Protein AF-0000000070045656 (afdb_homodimer)

Nearest PDB structures (foldseek):
  6bwc-assembly1_D  TM=9.411E-01  e=4.031E-38  Bacillus thuringiensis HD-771
  6bwc-assembly1_C  TM=9.316E-01  e=7.781E-38  Bacillus thuringiensis HD-771
  2gn4-assembly1_A  TM=9.009E-01  e=1.899E-33  Helicobacter pylori
  3vvb-assembly1_A  TM=9.313E-01  e=1.167E-25  Staphylococcus aureus subsp. aureus Mu50
  8rdg-assembly1_A  TM=8.402E-01  e=1.427E-18  Pyrococcus horikoshii

InterPro domains:
  IPR003869 Polysaccharide biosynthesis protein, CapD-like domain [PF02719] (9-289)
  IPR003869 Polysaccharide biosynthesis protein, CapD-like domain [cd05237] (5-288)
  IPR036291 NAD(P)-binding domain superfamily [SSF51735] (1-267)
  IPR051203 Polysaccharide Synthase-Related Protein [PTHR43318] (2-332)

Structure (mmCIF, N/CA/C/O backbone):
data_AF-0000000070045656-model_v1
#
loop_
_entity.id
_entity.type
_entity.pdbx_description
1 polymer 'NAD-binding protein'
#
loop_
_atom_site.group_PDB
_atom_site.id
_atom_site.type_symbol
_atom_site.label_atom_id
_atom_site.label_alt_id
_atom_site.label_comp_id
_atom_site.label_asym_id
_atom_site.label_entity_id
_atom_site.label_seq_id
_atom_site.pdbx_PDB_ins_code
_atom_site.Cartn_x
_atom_site.Cartn_y
_atom_site.Cartn_z
_atom_site.occupancy
_atom_site.B_iso_or_equiv
_atom_site.auth_seq_id
_atom_site.auth_comp_id
_atom_site.auth_asym_id
_atom_site.auth_atom_id
_atom_site.pdbx_PDB_model_num
ATOM 1 N N . MET A 1 1 ? 19.516 -30.828 -12.547 1 79.81 1 MET A N 1
ATOM 2 C CA . MET A 1 1 ? 18.609 -31.297 -11.492 1 79.81 1 MET A CA 1
ATOM 3 C C . MET A 1 1 ? 17.844 -30.125 -10.891 1 79.81 1 MET A C 1
ATOM 5 O O . MET A 1 1 ? 18.344 -29 -10.812 1 79.81 1 MET A O 1
ATOM 9 N N . SER A 1 2 ? 16.547 -30.328 -10.648 1 93.12 2 SER A N 1
ATOM 10 C CA . SER A 1 2 ? 15.672 -29.297 -10.094 1 93.12 2 SER A CA 1
ATOM 11 C C . SER A 1 2 ? 16.141 -28.844 -8.719 1 93.12 2 SER A C 1
ATOM 13 O O . SER A 1 2 ? 16.672 -29.656 -7.945 1 93.12 2 SER A O 1
ATOM 15 N N . ILE A 1 3 ? 16.031 -27.625 -8.438 1 97.31 3 ILE A N 1
ATOM 16 C CA . ILE A 1 3 ? 16.406 -27.047 -7.152 1 97.31 3 ILE A CA 1
ATOM 17 C C . ILE A 1 3 ? 15.586 -27.672 -6.031 1 97.31 3 ILE A C 1
ATOM 19 O O . ILE A 1 3 ? 15.961 -27.594 -4.859 1 97.31 3 ILE A O 1
ATOM 23 N N . LEU A 1 4 ? 14.531 -28.438 -6.387 1 98.5 4 LEU A N 1
ATOM 24 C CA . LEU A 1 4 ? 13.633 -29 -5.383 1 98.5 4 LEU A CA 1
ATOM 25 C C . LEU A 1 4 ? 14.039 -30.422 -5.035 1 98.5 4 LEU A C 1
ATOM 27 O O . LEU A 1 4 ? 13.57 -30.984 -4.039 1 98.5 4 LEU A O 1
ATOM 31 N N . THR A 1 5 ? 14.883 -31.047 -5.84 1 98.5 5 THR A N 1
ATOM 32 C CA . THR A 1 5 ? 15.242 -32.469 -5.672 1 98.5 5 THR A CA 1
ATOM 33 C C . THR A 1 5 ? 15.867 -32.688 -4.301 1 98.5 5 THR A C 1
ATOM 35 O O . THR A 1 5 ? 16.797 -31.984 -3.9 1 98.5 5 THR A O 1
ATOM 38 N N . LYS A 1 6 ? 15.297 -33.625 -3.555 1 98.5 6 LYS A N 1
ATOM 39 C CA . LYS A 1 6 ? 15.773 -34.094 -2.258 1 98.5 6 LYS A CA 1
ATOM 40 C C . LYS A 1 6 ? 15.719 -32.969 -1.214 1 98.5 6 LYS A C 1
ATOM 42 O O . LYS A 1 6 ? 16.453 -33 -0.226 1 98.5 6 LYS A O 1
ATOM 47 N N . LYS A 1 7 ? 14.914 -31.984 -1.48 1 98.75 7 LYS A N 1
ATOM 48 C CA . LYS A 1 7 ? 14.742 -30.891 -0.525 1 98.75 7 LYS A CA 1
ATOM 49 C C . LYS A 1 7 ? 13.438 -31.047 0.259 1 98.75 7 LYS A C 1
ATOM 51 O O . LYS A 1 7 ? 12.5 -31.688 -0.205 1 98.75 7 LYS A O 1
ATOM 56 N N . SER A 1 8 ? 13.43 -30.5 1.451 1 98.88 8 SER A N 1
ATOM 57 C CA . SER A 1 8 ? 12.211 -30.375 2.24 1 98.88 8 SER A CA 1
ATOM 58 C C . SER A 1 8 ? 11.516 -29.031 1.968 1 98.88 8 SER A C 1
ATOM 60 O O . SER A 1 8 ? 12.086 -27.969 2.221 1 98.88 8 SER A O 1
ATOM 62 N N . ILE A 1 9 ? 10.273 -29.141 1.515 1 98.88 9 ILE A N 1
ATOM 63 C CA . ILE A 1 9 ? 9.57 -27.969 0.991 1 98.88 9 ILE A CA 1
ATOM 64 C C . ILE A 1 9 ? 8.328 -27.703 1.831 1 98.88 9 ILE A C 1
ATOM 66 O O . ILE A 1 9 ? 7.578 -28.625 2.162 1 98.88 9 ILE A O 1
ATOM 70 N N . LEU A 1 10 ? 8.148 -26.469 2.219 1 98.94 10 LEU A N 1
ATOM 71 C CA . LEU A 1 10 ? 6.906 -26.016 2.828 1 98.94 10 LEU A CA 1
ATOM 72 C C . LEU A 1 10 ? 6.125 -25.125 1.867 1 98.94 10 LEU A C 1
ATOM 74 O O . LEU A 1 10 ? 6.672 -24.172 1.312 1 98.94 10 LEU A O 1
ATOM 78 N N . VAL A 1 11 ? 4.859 -25.469 1.651 1 98.94 11 VAL A N 1
ATOM 79 C CA . VAL A 1 11 ? 3.957 -24.625 0.863 1 98.94 11 VAL A CA 1
ATOM 80 C C . VAL A 1 11 ? 2.824 -24.109 1.749 1 98.94 11 VAL A C 1
ATOM 82 O O . VAL A 1 11 ? 1.931 -24.875 2.129 1 98.94 11 VAL A O 1
ATOM 85 N N . THR A 1 12 ? 2.857 -22.844 2.096 1 98.94 12 THR A N 1
ATOM 86 C CA . THR A 1 12 ? 1.688 -22.25 2.74 1 98.94 12 THR A CA 1
ATOM 87 C C . THR A 1 12 ? 0.633 -21.875 1.705 1 98.94 12 THR A C 1
ATOM 89 O O . THR A 1 12 ? 0.967 -21.5 0.578 1 98.94 12 THR A O 1
ATOM 92 N N . GLY A 1 13 ? -0.65 -21.938 2.166 1 98.25 13 GLY A N 1
ATOM 93 C CA . GLY A 1 13 ? -1.682 -21.828 1.147 1 98.25 13 GLY A CA 1
ATOM 94 C C . GLY A 1 13 ? -1.66 -22.969 0.148 1 98.25 13 GLY A C 1
ATOM 95 O O . GLY A 1 13 ? -1.928 -22.766 -1.038 1 98.25 13 GLY A O 1
ATOM 96 N N . GLY A 1 14 ? -1.316 -24.094 0.612 1 98.25 14 GLY A N 1
ATOM 97 C CA . GLY A 1 14 ? -1.035 -25.219 -0.257 1 98.25 14 GLY A CA 1
ATOM 98 C C . GLY A 1 14 ? -2.27 -25.766 -0.952 1 98.25 14 GLY A C 1
ATOM 99 O O . GLY A 1 14 ? -2.164 -26.5 -1.932 1 98.25 14 GLY A O 1
ATOM 100 N N . THR A 1 15 ? -3.443 -25.422 -0.463 1 97.25 15 THR A N 1
ATOM 101 C CA . THR A 1 15 ? -4.672 -25.969 -1.044 1 97.25 15 THR A CA 1
ATOM 102 C C . THR A 1 15 ? -5.262 -24.984 -2.055 1 97.25 15 THR A C 1
ATOM 104 O O . THR A 1 15 ? -6.273 -25.281 -2.693 1 97.25 15 THR A O 1
ATOM 107 N N . GLY A 1 16 ? -4.637 -23.828 -2.209 1 95.81 16 GLY A N 1
ATOM 108 C CA . GLY A 1 16 ? -5.062 -22.891 -3.23 1 95.81 16 GLY A CA 1
ATOM 109 C C . GLY A 1 16 ? -4.566 -23.234 -4.617 1 95.81 16 GLY A C 1
ATOM 110 O O . GLY A 1 16 ? -3.883 -24.25 -4.797 1 95.81 16 GLY A O 1
ATOM 111 N N . SER A 1 17 ? -4.844 -22.438 -5.609 1 94.62 17 SER A N 1
ATOM 112 C CA . SER A 1 17 ? -4.527 -22.734 -7.004 1 94.62 17 SER A CA 1
ATOM 113 C C . SER A 1 17 ? -3.018 -22.766 -7.23 1 94.62 17 SER A C 1
ATOM 115 O O . SER A 1 17 ? -2.5 -23.719 -7.824 1 94.62 17 SER A O 1
ATOM 117 N N . ILE A 1 18 ? -2.289 -21.766 -6.789 1 96.62 18 ILE A N 1
ATOM 118 C CA . ILE A 1 18 ? -0.841 -21.719 -6.957 1 96.62 18 ILE A CA 1
ATOM 119 C C . ILE A 1 18 ? -0.187 -22.75 -6.031 1 96.62 18 ILE A C 1
ATOM 121 O O . ILE A 1 18 ? 0.77 -23.422 -6.418 1 96.62 18 ILE A O 1
ATOM 125 N N . GLY A 1 19 ? -0.734 -22.859 -4.805 1 97.94 19 GLY A N 1
ATOM 126 C CA . GLY A 1 19 ? -0.218 -23.828 -3.854 1 97.94 19 GLY A CA 1
ATOM 127 C C . GLY A 1 19 ? -0.261 -25.25 -4.371 1 97.94 19 GLY A C 1
ATOM 128 O O . GLY A 1 19 ? 0.743 -25.969 -4.32 1 97.94 19 GLY A O 1
ATOM 129 N N . THR A 1 20 ? -1.397 -25.625 -4.91 1 97.25 20 THR A N 1
ATOM 130 C CA . THR A 1 20 ? -1.554 -26.984 -5.418 1 97.25 20 THR A CA 1
ATOM 131 C C . THR A 1 20 ? -0.611 -27.234 -6.594 1 97.25 20 THR A C 1
ATOM 133 O O . THR A 1 20 ? -0.069 -28.328 -6.734 1 97.25 20 THR A O 1
ATOM 136 N N . ALA A 1 21 ? -0.445 -26.219 -7.43 1 97.44 21 ALA A N 1
ATOM 137 C CA . ALA A 1 21 ? 0.469 -26.344 -8.562 1 97.44 21 ALA A CA 1
ATOM 138 C C . ALA A 1 21 ? 1.906 -26.547 -8.086 1 97.44 21 ALA A C 1
ATOM 140 O O . ALA A 1 21 ? 2.666 -27.312 -8.688 1 97.44 21 ALA A O 1
ATOM 141 N N . LEU A 1 22 ? 2.26 -25.891 -7.023 1 98.5 22 LEU A N 1
ATOM 142 C CA . LEU A 1 22 ? 3.611 -26 -6.488 1 98.5 22 LEU A CA 1
ATOM 143 C C . LEU A 1 22 ? 3.832 -27.359 -5.836 1 98.5 22 LEU A C 1
ATOM 145 O O . LEU A 1 22 ? 4.926 -27.922 -5.926 1 98.5 22 LEU A O 1
ATOM 149 N N . VAL A 1 23 ? 2.811 -27.859 -5.176 1 98.56 23 VAL A N 1
ATOM 150 C CA . VAL A 1 23 ? 2.889 -29.203 -4.586 1 98.56 23 VAL A CA 1
ATOM 151 C C . VAL A 1 23 ? 3.107 -30.234 -5.688 1 98.56 23 VAL A C 1
ATOM 153 O O . VAL A 1 23 ? 3.973 -31.109 -5.562 1 98.56 23 VAL A O 1
ATOM 156 N N . LYS A 1 24 ? 2.35 -30.094 -6.77 1 98 24 LYS A N 1
ATOM 157 C CA . LYS A 1 24 ? 2.512 -31 -7.906 1 98 24 LYS A CA 1
ATOM 158 C C . LYS A 1 24 ? 3.932 -30.938 -8.461 1 98 24 LYS A C 1
ATOM 160 O O . LYS A 1 24 ? 4.527 -31.953 -8.789 1 98 24 LYS A O 1
ATOM 165 N N . LYS A 1 25 ? 4.457 -29.75 -8.602 1 98.44 25 LYS A N 1
ATOM 166 C CA . LYS A 1 25 ? 5.816 -29.547 -9.102 1 98.44 25 LYS A CA 1
ATOM 167 C C . LYS A 1 25 ? 6.84 -30.188 -8.164 1 98.44 25 LYS A C 1
ATOM 169 O O . LYS A 1 25 ? 7.805 -30.812 -8.625 1 98.44 25 LYS A O 1
ATOM 174 N N . ALA A 1 26 ? 6.664 -30.047 -6.883 1 98.62 26 ALA A N 1
ATOM 175 C CA . ALA A 1 26 ? 7.574 -30.609 -5.891 1 98.62 26 ALA A CA 1
ATOM 176 C C . ALA A 1 26 ? 7.578 -32.125 -5.969 1 98.62 26 ALA A C 1
ATOM 178 O O . ALA A 1 26 ? 8.625 -32.781 -5.832 1 98.62 26 ALA A O 1
ATOM 179 N N . ILE A 1 27 ? 6.398 -32.719 -6.148 1 98.12 27 ILE A N 1
ATOM 180 C CA . ILE A 1 27 ? 6.285 -34.188 -6.312 1 98.12 27 ILE A CA 1
ATOM 181 C C . ILE A 1 27 ? 7.066 -34.625 -7.547 1 98.12 27 ILE A C 1
ATOM 183 O O . ILE A 1 27 ? 7.895 -35.531 -7.469 1 98.12 27 ILE A O 1
ATOM 187 N N . SER A 1 28 ? 6.797 -33.906 -8.648 1 97.75 28 SER A N 1
ATOM 188 C CA . SER A 1 28 ? 7.418 -34.25 -9.93 1 97.75 28 SER A CA 1
ATOM 189 C C . SER A 1 28 ? 8.938 -34.125 -9.844 1 97.75 28 SER A C 1
ATOM 191 O O . SER A 1 28 ? 9.656 -34.906 -10.477 1 97.75 28 SER A O 1
ATOM 193 N N . ASP A 1 29 ? 9.43 -33.188 -9.055 1 98.06 29 ASP A N 1
ATOM 194 C CA . ASP A 1 29 ? 10.859 -32.906 -8.984 1 98.06 29 ASP A CA 1
ATOM 195 C C . ASP A 1 29 ? 11.523 -33.688 -7.859 1 98.06 29 ASP A C 1
ATOM 197 O O . ASP A 1 29 ? 12.68 -33.438 -7.508 1 98.06 29 ASP A O 1
ATOM 201 N N . LYS A 1 30 ? 10.789 -34.625 -7.25 1 97.81 30 LYS A N 1
ATOM 202 C CA . LYS A 1 30 ? 11.305 -35.594 -6.293 1 97.81 30 LYS A CA 1
ATOM 203 C C . LYS A 1 30 ? 11.836 -34.906 -5.039 1 97.81 30 LYS A C 1
ATOM 205 O O . LYS A 1 30 ? 12.945 -35.188 -4.59 1 97.81 30 LYS A O 1
ATOM 210 N N . ALA A 1 31 ? 11.062 -34.031 -4.492 1 98.62 31 ALA A N 1
ATOM 211 C CA . ALA A 1 31 ? 11.367 -33.469 -3.178 1 98.62 31 ALA A CA 1
ATOM 212 C C . ALA A 1 31 ? 11.414 -34.531 -2.109 1 98.62 31 ALA A C 1
ATOM 214 O O . ALA A 1 31 ? 10.734 -35.562 -2.225 1 98.62 31 ALA A O 1
ATOM 215 N N . LYS A 1 32 ? 12.211 -34.312 -1.095 1 98.56 32 LYS A N 1
ATOM 216 C CA . LYS A 1 32 ? 12.344 -35.25 0.003 1 98.56 32 LYS A CA 1
ATOM 217 C C . LYS A 1 32 ? 11.109 -35.25 0.898 1 98.56 32 LYS A C 1
ATOM 219 O O . LYS A 1 32 ? 10.617 -36.281 1.314 1 98.56 32 LYS A O 1
ATOM 224 N N . LEU A 1 33 ? 10.664 -34.094 1.182 1 98.69 33 LEU A N 1
ATOM 225 C CA . LEU A 1 33 ? 9.492 -33.812 2.018 1 98.69 33 LEU A CA 1
ATOM 226 C C . LEU A 1 33 ? 8.688 -32.656 1.475 1 98.69 33 LEU A C 1
ATOM 228 O O . LEU A 1 33 ? 9.258 -31.641 1.056 1 98.69 33 LEU A O 1
ATOM 232 N N . ILE A 1 34 ? 7.387 -32.844 1.448 1 98.88 34 ILE A N 1
ATOM 233 C CA . ILE A 1 34 ? 6.477 -31.75 1.087 1 98.88 34 ILE A CA 1
ATOM 234 C C . ILE A 1 34 ? 5.48 -31.516 2.221 1 98.88 34 ILE A C 1
ATOM 236 O O . ILE A 1 34 ? 4.625 -32.375 2.49 1 98.88 34 ILE A O 1
ATOM 240 N N . ARG A 1 35 ? 5.57 -30.438 2.904 1 98.88 35 ARG A N 1
ATOM 241 C CA . ARG A 1 35 ? 4.633 -30.047 3.949 1 98.88 35 ARG A CA 1
ATOM 242 C C . ARG A 1 35 ? 3.627 -29.016 3.42 1 98.88 35 ARG A C 1
ATOM 244 O O . ARG A 1 35 ? 4 -27.906 3.059 1 98.88 35 ARG A O 1
ATOM 251 N N . VAL A 1 36 ? 2.371 -29.422 3.338 1 98.88 36 VAL A N 1
ATOM 252 C CA . VAL A 1 36 ? 1.278 -28.578 2.865 1 98.88 36 VAL A CA 1
ATOM 253 C C . VAL A 1 36 ? 0.57 -27.938 4.055 1 98.88 36 VAL A C 1
ATOM 255 O O . VAL A 1 36 ? 0.018 -28.641 4.91 1 98.88 36 VAL A O 1
ATOM 258 N N . PHE A 1 37 ? 0.59 -26.625 4.117 1 98.88 37 PHE A N 1
ATOM 259 C CA . PHE A 1 37 ? -0.001 -25.875 5.223 1 98.88 37 PHE A CA 1
ATOM 260 C C . PHE A 1 37 ? -1.161 -25.016 4.738 1 98.88 37 PHE A C 1
ATOM 262 O O . PHE A 1 37 ? -1.011 -24.234 3.795 1 98.88 37 PHE A O 1
ATOM 269 N N . SER A 1 38 ? -2.348 -25.188 5.348 1 98.38 38 SER A N 1
ATOM 270 C CA . SER A 1 38 ? -3.549 -24.469 4.934 1 98.38 38 SER A CA 1
ATOM 271 C C . SER A 1 38 ? -4.578 -24.422 6.055 1 98.38 38 SER A C 1
ATOM 273 O O . SER A 1 38 ? -4.57 -25.266 6.953 1 98.38 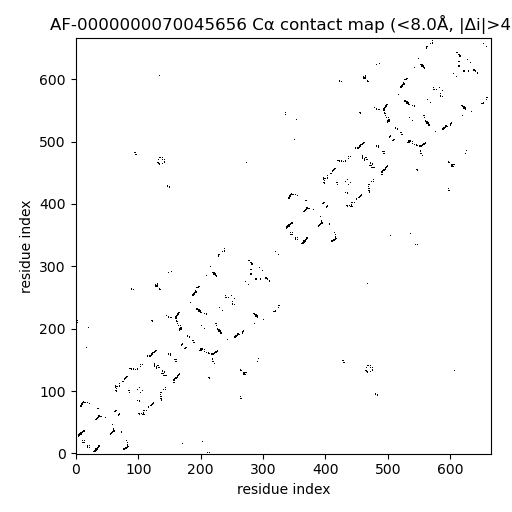38 SER A O 1
ATOM 275 N N . ASN A 1 39 ? -5.395 -23.391 6.016 1 97.88 39 ASN A N 1
ATOM 276 C CA . ASN A 1 39 ? -6.508 -23.344 6.957 1 97.88 39 ASN A CA 1
ATOM 277 C C . ASN A 1 39 ? -7.781 -23.922 6.352 1 97.88 39 ASN A C 1
ATOM 279 O O . ASN A 1 39 ? -8.844 -23.875 6.969 1 97.88 39 ASN A O 1
ATOM 283 N N . ASP A 1 40 ? -7.684 -24.438 5.148 1 95.88 40 ASP A N 1
ATOM 284 C CA . ASP A 1 40 ? -8.781 -25.078 4.434 1 95.88 40 ASP A CA 1
ATOM 285 C C . ASP A 1 40 ? -8.82 -26.578 4.695 1 95.88 40 ASP A C 1
ATOM 287 O O . ASP A 1 40 ? -8.25 -27.359 3.932 1 95.88 40 ASP A O 1
ATOM 291 N N . GLU A 1 41 ? -9.609 -26.984 5.672 1 95.56 41 GLU A N 1
ATOM 292 C CA . GLU A 1 41 ? -9.672 -28.375 6.094 1 95.56 41 GLU A CA 1
ATOM 293 C C . GLU A 1 41 ? -10.117 -29.281 4.945 1 95.56 41 GLU A C 1
ATOM 295 O O . GLU A 1 41 ? -9.531 -30.344 4.719 1 95.56 41 GLU A O 1
ATOM 300 N N . ASN A 1 42 ? -11.148 -28.844 4.285 1 95.62 42 ASN A N 1
ATOM 301 C CA . ASN A 1 42 ? -11.664 -29.656 3.186 1 95.62 42 ASN A CA 1
ATOM 302 C C . ASN A 1 42 ? -10.641 -29.766 2.053 1 95.62 42 ASN A C 1
ATOM 304 O O . ASN A 1 42 ? -10.508 -30.828 1.437 1 95.62 42 ASN A O 1
ATOM 308 N N . GLY A 1 43 ? -9.953 -28.672 1.738 1 96.44 43 GLY A N 1
ATOM 309 C CA . GLY A 1 43 ? -8.914 -28.703 0.718 1 96.44 43 GLY A CA 1
ATOM 310 C C . GLY A 1 43 ? -7.785 -29.656 1.038 1 96.44 43 GLY A C 1
ATOM 311 O O . GLY A 1 43 ? -7.309 -30.375 0.158 1 96.44 43 GLY A O 1
ATOM 312 N N . LEU A 1 44 ? -7.422 -29.703 2.291 1 97.19 44 LEU A N 1
ATOM 313 C CA . LEU A 1 44 ? -6.371 -30.609 2.723 1 97.19 44 LEU A CA 1
ATOM 314 C C . LEU A 1 44 ? -6.82 -32.062 2.592 1 97.19 44 LEU A C 1
ATOM 316 O O . LEU A 1 44 ? -6.059 -32.906 2.131 1 97.19 44 LEU A O 1
ATOM 320 N N . TYR A 1 45 ? -8.055 -32.281 2.941 1 95.88 45 TYR A N 1
ATOM 321 C CA . TYR A 1 45 ? -8.617 -33.625 2.852 1 95.88 45 TYR A CA 1
ATOM 322 C C . TYR A 1 45 ? -8.641 -34.125 1.406 1 95.88 45 TYR A C 1
ATOM 324 O O . TYR A 1 45 ? -8.234 -35.25 1.116 1 95.88 45 TYR A O 1
ATOM 332 N N . GLU A 1 46 ? -9.102 -33.25 0.563 1 96.62 46 GLU A N 1
ATOM 333 C CA . GLU A 1 46 ? -9.172 -33.594 -0.854 1 96.62 46 GLU A CA 1
ATOM 334 C C . GLU A 1 46 ? -7.789 -33.875 -1.43 1 96.62 46 GLU A C 1
ATOM 336 O O . GLU A 1 46 ? -7.609 -34.812 -2.207 1 96.62 46 GLU A O 1
ATOM 341 N N . MET A 1 47 ? -6.812 -33.094 -1.06 1 97.38 47 MET A N 1
ATOM 342 C CA . MET A 1 47 ? -5.445 -33.281 -1.545 1 97.38 47 MET A CA 1
ATOM 343 C C . MET A 1 47 ? -4.848 -34.562 -1.027 1 97.38 47 MET A C 1
ATOM 345 O O . MET A 1 47 ? -4.16 -35.281 -1.767 1 97.38 47 MET A O 1
ATOM 349 N N . GLU A 1 48 ? -5.098 -34.844 0.195 1 96.44 48 GLU A N 1
ATOM 350 C CA . GLU A 1 48 ? -4.621 -36.094 0.79 1 96.44 48 GLU A CA 1
ATOM 351 C C . GLU A 1 48 ? -5.215 -37.312 0.08 1 96.44 48 GLU A C 1
ATOM 353 O O . GLU A 1 48 ? -4.535 -38.312 -0.102 1 96.44 48 GLU A O 1
ATOM 358 N N . SER A 1 49 ? -6.465 -37.156 -0.279 1 96.5 49 SER A N 1
ATOM 359 C CA . SER A 1 49 ? -7.113 -38.219 -1.024 1 96.5 49 SER A CA 1
ATOM 360 C C . SER A 1 49 ? -6.484 -38.406 -2.402 1 96.5 49 SER A C 1
ATOM 362 O O . SER A 1 49 ? -6.336 -39.531 -2.885 1 96.5 49 SER A O 1
ATOM 364 N N . GLU A 1 50 ? -6.148 -37.312 -3.018 1 96.5 50 GLU A N 1
ATOM 365 C CA . GLU A 1 50 ? -5.582 -37.344 -4.363 1 96.5 50 GLU A CA 1
ATOM 366 C C . GLU A 1 50 ? -4.145 -37.844 -4.355 1 96.5 50 GLU A C 1
ATOM 368 O O . GLU A 1 50 ? -3.746 -38.625 -5.242 1 96.5 50 GLU A O 1
ATOM 373 N N . TYR A 1 51 ? -3.398 -37.438 -3.322 1 96.44 51 TYR A N 1
ATOM 374 C CA . TYR A 1 51 ? -1.977 -37.781 -3.291 1 96.44 51 TYR A CA 1
ATOM 375 C C . TYR A 1 51 ? -1.666 -38.781 -2.178 1 96.44 51 TYR A C 1
ATOM 377 O O . TYR A 1 51 ? -0.551 -38.781 -1.65 1 96.44 51 TYR A O 1
ATOM 385 N N . GLY A 1 52 ? -2.598 -39.5 -1.75 1 90.75 52 GLY A N 1
ATOM 386 C CA . GLY A 1 52 ? -2.5 -40.438 -0.632 1 90.75 52 GLY A CA 1
ATOM 387 C C . GLY A 1 52 ? -1.372 -41.438 -0.785 1 90.75 52 GLY A C 1
ATOM 388 O O . GLY A 1 52 ? -0.857 -41.969 0.208 1 90.75 52 GLY A O 1
ATOM 389 N N . ASN A 1 53 ? -0.95 -41.688 -2.008 1 92.5 53 ASN A N 1
ATOM 390 C CA . ASN A 1 53 ? 0.097 -42.656 -2.27 1 92.5 53 ASN A CA 1
ATOM 391 C C . ASN A 1 53 ? 1.486 -42.094 -2.041 1 92.5 53 ASN A C 1
ATOM 393 O O . ASN A 1 53 ? 2.473 -42.812 -1.966 1 92.5 53 ASN A O 1
ATOM 397 N N . HIS A 1 54 ? 1.59 -40.844 -1.967 1 95.31 54 HIS A N 1
ATOM 398 C CA . HIS A 1 54 ? 2.861 -40.188 -1.69 1 95.31 54 HIS A CA 1
ATOM 399 C C . HIS A 1 54 ? 3.104 -40.062 -0.19 1 95.31 54 HIS A C 1
ATOM 401 O O . HIS A 1 54 ? 2.523 -39.188 0.47 1 95.31 54 HIS A O 1
ATOM 407 N N . LYS A 1 55 ? 3.988 -40.75 0.357 1 94.88 55 LYS A N 1
ATOM 408 C CA . LYS A 1 55 ? 4.199 -40.875 1.798 1 94.88 55 LYS A CA 1
ATOM 409 C C . LYS A 1 55 ? 5.035 -39.688 2.326 1 94.88 55 LYS A C 1
ATOM 411 O O . LYS A 1 55 ? 5.102 -39.469 3.535 1 94.88 55 LYS A O 1
ATOM 416 N N . ASN A 1 56 ? 5.621 -38.969 1.43 1 97.62 56 ASN A N 1
ATOM 417 C CA . ASN A 1 56 ? 6.508 -37.906 1.854 1 97.62 56 ASN A CA 1
ATOM 418 C C . ASN A 1 56 ? 5.785 -36.562 1.884 1 97.62 56 ASN A C 1
ATOM 420 O O . ASN A 1 56 ? 6.426 -35.5 1.854 1 97.62 56 ASN A O 1
ATOM 424 N N . ILE A 1 57 ? 4.465 -36.562 1.848 1 98.62 57 ILE A N 1
ATOM 425 C CA . ILE A 1 57 ? 3.682 -35.344 1.941 1 98.62 57 ILE A CA 1
ATOM 426 C C . ILE A 1 57 ? 3.021 -35.25 3.314 1 98.62 57 ILE A C 1
ATOM 428 O O . ILE A 1 57 ? 2.406 -36.219 3.777 1 98.62 57 ILE A O 1
ATOM 432 N N . GLU A 1 58 ? 3.17 -34.125 4.008 1 98.38 58 GLU A N 1
ATOM 433 C CA . GLU A 1 58 ? 2.5 -33.812 5.262 1 98.38 58 GLU A CA 1
ATOM 434 C C . GLU A 1 58 ? 1.423 -32.75 5.059 1 98.38 58 GLU A C 1
ATOM 436 O O . GLU A 1 58 ? 1.646 -31.766 4.363 1 98.38 58 GLU A O 1
ATOM 441 N N . TYR A 1 59 ? 0.284 -33.094 5.562 1 98.25 59 TYR A N 1
ATOM 442 C CA . TYR A 1 59 ? -0.834 -32.156 5.504 1 98.25 59 TYR A CA 1
ATOM 443 C C . TYR A 1 59 ? -1.109 -31.547 6.871 1 98.25 59 TYR A C 1
ATOM 445 O O . TYR A 1 59 ? -1.515 -32.25 7.801 1 98.25 59 TYR A O 1
ATOM 453 N N . VAL A 1 60 ? -0.926 -30.234 7.031 1 98.38 60 VAL A N 1
ATOM 454 C CA . VAL A 1 60 ? -1.016 -29.594 8.336 1 98.38 60 VAL A CA 1
ATOM 455 C C . VAL A 1 60 ? -2.062 -28.484 8.289 1 98.38 60 VAL A C 1
ATOM 457 O O . VAL A 1 60 ? -1.992 -27.594 7.441 1 98.38 60 VAL A O 1
ATOM 460 N N . ILE A 1 61 ? -3.025 -28.547 9.164 1 98.19 61 ILE A N 1
ATOM 461 C CA . ILE A 1 61 ? -4.043 -27.5 9.281 1 98.19 61 ILE A CA 1
ATOM 462 C C . ILE A 1 61 ? -3.547 -26.406 10.211 1 98.19 61 ILE A C 1
ATOM 464 O O . ILE A 1 61 ? -2.91 -26.672 11.227 1 98.19 61 ILE A O 1
ATOM 468 N N . GLY A 1 62 ? -3.74 -25.141 9.812 1 98 62 GLY A N 1
ATOM 469 C CA . GLY A 1 62 ? -3.363 -24.031 10.688 1 98 62 GLY A CA 1
ATOM 470 C C . GLY A 1 62 ? -3.477 -22.672 10.023 1 98 62 GLY A C 1
ATOM 471 O O . GLY A 1 62 ? -3.922 -22.578 8.883 1 98 62 GLY A O 1
ATOM 472 N N . ASP A 1 63 ? -3.119 -21.672 10.789 1 97.94 63 ASP A N 1
ATOM 473 C CA . ASP A 1 63 ? -3.205 -20.281 10.375 1 97.94 63 ASP A CA 1
ATOM 474 C C . ASP A 1 63 ? -1.847 -19.594 10.477 1 97.94 63 ASP A C 1
ATOM 476 O O . ASP A 1 63 ? -1.17 -19.688 11.508 1 97.94 63 ASP A O 1
ATOM 480 N N . ILE A 1 64 ? -1.505 -18.906 9.414 1 98.31 64 ILE A N 1
ATOM 481 C CA . ILE A 1 64 ? -0.186 -18.281 9.375 1 98.31 64 ILE A CA 1
ATOM 482 C C . ILE A 1 64 ? -0.122 -17.141 10.391 1 98.31 64 ILE A C 1
ATOM 484 O O . ILE A 1 64 ? 0.96 -16.641 10.703 1 98.31 64 ILE A O 1
ATOM 488 N N . GLN A 1 65 ? -1.22 -16.719 10.891 1 97 65 GLN A N 1
ATOM 489 C CA . GLN A 1 65 ? -1.255 -15.664 11.906 1 97 65 GLN A CA 1
ATOM 490 C C . GLN A 1 65 ? -0.777 -16.188 13.258 1 97 65 GLN A C 1
ATOM 492 O O . GLN A 1 65 ? -0.466 -15.391 14.156 1 97 65 GLN A O 1
ATOM 497 N N . ASN A 1 66 ? -0.851 -17.484 13.438 1 97.31 66 ASN A N 1
ATOM 498 C CA . ASN A 1 66 ? -0.43 -18.094 14.695 1 97.31 66 ASN A CA 1
ATOM 499 C C . ASN A 1 66 ? 1.076 -18.344 14.719 1 97.31 66 ASN A C 1
ATOM 501 O O . ASN A 1 66 ? 1.563 -19.297 14.109 1 97.31 66 ASN A O 1
ATOM 505 N N . GLU A 1 67 ? 1.754 -17.594 15.469 1 97 67 GLU A N 1
ATOM 506 C CA . GLU A 1 67 ? 3.213 -17.625 15.484 1 97 67 GLU A CA 1
ATOM 507 C C . GLU A 1 67 ? 3.738 -18.984 15.945 1 97 67 GLU A C 1
ATOM 509 O O . GLU A 1 67 ? 4.73 -19.484 15.414 1 97 67 GLU A O 1
ATOM 514 N N . GLU A 1 68 ? 3.105 -19.5 16.906 1 97.19 68 GLU A N 1
ATOM 515 C CA . GLU A 1 68 ? 3.549 -20.797 17.438 1 97.19 68 GLU A CA 1
ATOM 516 C C . GLU A 1 68 ? 3.414 -21.891 16.391 1 97.19 68 GLU A C 1
ATOM 518 O O . GLU A 1 68 ? 4.332 -22.703 16.219 1 97.19 68 GLU A O 1
ATOM 523 N N . THR A 1 69 ? 2.281 -21.891 15.797 1 97.88 69 THR A N 1
ATOM 524 C CA . THR A 1 69 ? 2.049 -22.875 14.742 1 97.88 69 THR A CA 1
ATOM 525 C C . THR A 1 69 ? 3.068 -22.703 13.617 1 97.88 69 THR A C 1
ATOM 527 O O . THR A 1 69 ? 3.621 -23.703 13.133 1 97.88 69 THR A O 1
ATOM 530 N N . VAL A 1 70 ? 3.354 -21.5 13.227 1 98.69 70 VAL A N 1
ATOM 531 C CA . VAL A 1 70 ? 4.281 -21.203 12.141 1 98.69 70 VAL A CA 1
ATOM 532 C C . VAL A 1 70 ? 5.688 -21.656 12.516 1 98.69 70 VAL A C 1
ATOM 534 O O . VAL A 1 70 ? 6.395 -22.25 11.703 1 98.69 70 VAL A O 1
ATOM 537 N N . SER A 1 71 ? 6.07 -21.438 13.75 1 98.12 71 SER A N 1
ATOM 538 C CA . SER A 1 71 ? 7.391 -21.859 14.219 1 98.12 71 SER A CA 1
ATOM 539 C C . SER A 1 71 ? 7.574 -23.359 14.094 1 98.12 71 SER A C 1
ATOM 541 O O . SER A 1 71 ? 8.672 -23.844 13.797 1 98.12 71 SER A O 1
ATOM 543 N N . GLU A 1 72 ? 6.543 -24.047 14.305 1 98.19 72 GLU A N 1
ATOM 544 C CA . GLU A 1 72 ? 6.609 -25.516 14.258 1 98.19 72 GLU A CA 1
ATOM 545 C C . GLU A 1 72 ? 6.68 -26.016 12.82 1 98.19 72 GLU A C 1
ATOM 547 O O . GLU A 1 72 ? 7.469 -26.906 12.508 1 98.19 72 GLU A O 1
ATOM 552 N N . ILE A 1 73 ? 5.922 -25.438 11.945 1 98.5 73 ILE A N 1
ATOM 553 C CA . ILE A 1 73 ? 5.789 -26.016 10.609 1 98.5 73 ILE A CA 1
ATOM 554 C C . ILE A 1 73 ? 7.023 -25.656 9.773 1 98.5 73 ILE A C 1
ATOM 556 O O . ILE A 1 73 ? 7.281 -26.297 8.75 1 98.5 73 ILE A O 1
ATOM 560 N N . VAL A 1 74 ? 7.809 -24.672 10.164 1 98.81 74 VAL A N 1
ATOM 561 C CA . VAL A 1 74 ? 8.969 -24.234 9.398 1 98.81 74 VAL A CA 1
ATOM 562 C C . VAL A 1 74 ? 10.18 -25.078 9.75 1 98.81 74 VAL A C 1
ATOM 564 O O . VAL A 1 74 ? 11.188 -25.078 9.031 1 98.81 74 VAL A O 1
ATOM 567 N N . LYS A 1 75 ? 10.078 -25.891 10.836 1 98.5 75 LYS A N 1
ATOM 568 C CA . LYS A 1 75 ? 11.195 -26.719 11.266 1 98.5 75 LYS A CA 1
ATOM 569 C C . LYS A 1 75 ? 11.578 -27.734 10.195 1 98.5 75 LYS A C 1
ATOM 571 O O . LYS A 1 75 ? 10.703 -28.312 9.547 1 98.5 75 LYS A O 1
ATOM 576 N N . ASP A 1 76 ? 12.883 -27.891 9.945 1 98.19 76 ASP A N 1
ATOM 577 C CA . ASP A 1 76 ? 13.469 -28.891 9.055 1 98.19 76 ASP A CA 1
ATOM 578 C C . ASP A 1 76 ? 13.055 -28.641 7.609 1 98.19 76 ASP A C 1
ATOM 580 O O . ASP A 1 76 ? 12.82 -29.594 6.855 1 98.19 76 ASP A O 1
ATOM 584 N N . ILE A 1 77 ? 12.812 -27.422 7.246 1 98.81 77 ILE A N 1
ATOM 585 C CA . ILE A 1 77 ? 12.43 -27.047 5.891 1 98.81 77 ILE A CA 1
ATOM 586 C C . ILE A 1 77 ? 13.609 -26.375 5.184 1 98.81 77 ILE A C 1
ATOM 588 O O . ILE A 1 77 ? 14.312 -25.562 5.781 1 98.81 77 ILE A O 1
ATOM 592 N N . ASP A 1 78 ? 13.789 -26.688 3.91 1 98.81 78 ASP A N 1
ATOM 593 C CA . ASP A 1 78 ? 14.836 -26.078 3.094 1 98.81 78 ASP A CA 1
ATOM 594 C C . ASP A 1 78 ? 14.305 -24.875 2.322 1 98.81 78 ASP A C 1
ATOM 596 O O . ASP A 1 78 ? 14.984 -23.859 2.221 1 98.81 78 ASP A O 1
ATOM 600 N N . ILE A 1 79 ? 13.109 -25.016 1.752 1 98.94 79 ILE A N 1
ATOM 601 C CA . ILE A 1 79 ? 12.539 -24.016 0.871 1 98.94 79 ILE A CA 1
ATOM 602 C C . ILE A 1 79 ? 11.078 -23.766 1.251 1 98.94 79 ILE A C 1
ATOM 604 O O . ILE A 1 79 ? 10.32 -24.703 1.48 1 98.94 79 ILE A O 1
ATOM 608 N N . ILE A 1 80 ? 10.703 -22.516 1.364 1 98.94 80 ILE A N 1
ATOM 609 C CA . ILE A 1 80 ? 9.32 -22.141 1.634 1 98.94 80 ILE A CA 1
ATOM 610 C C . ILE A 1 80 ? 8.734 -21.422 0.422 1 98.94 80 ILE A C 1
ATOM 612 O O . ILE A 1 80 ? 9.289 -20.406 -0.036 1 98.94 80 ILE A O 1
ATOM 616 N N . PHE A 1 81 ? 7.676 -21.953 -0.109 1 98.94 81 PHE A N 1
ATOM 617 C CA . PHE A 1 81 ? 6.809 -21.203 -1.017 1 98.94 81 PHE A CA 1
ATOM 618 C C . PHE A 1 81 ? 5.613 -20.625 -0.27 1 98.94 81 PHE A C 1
ATOM 620 O O . PHE A 1 81 ? 4.715 -21.359 0.148 1 98.94 81 PHE A O 1
ATOM 627 N N . HIS A 1 82 ? 5.574 -19.328 -0.099 1 98.94 82 HIS A N 1
ATOM 628 C CA . HIS A 1 82 ? 4.535 -18.656 0.675 1 98.94 82 HIS A CA 1
ATOM 629 C C . HIS A 1 82 ? 3.412 -18.156 -0.227 1 98.94 82 HIS A C 1
ATOM 631 O O . HIS A 1 82 ? 3.428 -17 -0.664 1 98.94 82 HIS A O 1
ATOM 637 N N . ALA A 1 83 ? 2.393 -18.969 -0.377 1 98.62 83 ALA A N 1
ATOM 638 C CA . ALA A 1 83 ? 1.276 -18.672 -1.269 1 98.62 83 ALA A CA 1
ATOM 639 C C . ALA A 1 83 ? 0.017 -18.328 -0.475 1 98.62 83 ALA A C 1
ATOM 641 O O . ALA A 1 83 ? -1.018 -17.984 -1.055 1 98.62 83 ALA A O 1
ATOM 642 N N . ALA A 1 84 ? 0.086 -18.375 0.861 1 98.56 84 ALA A N 1
ATOM 643 C CA . ALA A 1 84 ? -1.077 -18.062 1.686 1 98.56 84 ALA A CA 1
ATOM 644 C C . ALA A 1 84 ? -1.371 -16.562 1.666 1 98.56 84 ALA A C 1
ATOM 646 O O . ALA A 1 84 ? -0.482 -15.75 1.916 1 98.56 84 ALA A O 1
ATOM 647 N N . ALA A 1 85 ? -2.572 -16.234 1.349 1 97.88 85 ALA A N 1
ATOM 648 C CA . ALA A 1 85 ? -3.014 -14.844 1.336 1 97.88 85 ALA A CA 1
ATOM 649 C C . ALA A 1 85 ? -4.523 -14.742 1.13 1 97.88 85 ALA A C 1
ATOM 651 O O . ALA A 1 85 ? -5.141 -15.656 0.574 1 97.88 85 ALA A O 1
ATOM 652 N N . LEU A 1 86 ? -5.102 -13.688 1.633 1 95.69 86 LEU A N 1
ATOM 653 C CA . LEU A 1 86 ? -6.402 -13.266 1.126 1 95.69 86 LEU A CA 1
ATOM 654 C C . LEU A 1 86 ? -6.254 -12.508 -0.193 1 95.69 86 LEU A C 1
ATOM 656 O O . LEU A 1 86 ? -5.535 -11.508 -0.264 1 95.69 86 LEU A O 1
ATOM 660 N N . LYS A 1 87 ? -6.973 -12.977 -1.265 1 92.44 87 LYS A N 1
ATOM 661 C CA . LYS A 1 87 ? -6.598 -12.461 -2.578 1 92.44 87 LYS A CA 1
ATOM 662 C C . LYS A 1 87 ? -7.797 -11.836 -3.289 1 92.44 87 LYS A C 1
ATOM 664 O O . LYS A 1 87 ? -7.656 -11.258 -4.367 1 92.44 87 LYS A O 1
ATOM 669 N N . HIS A 1 88 ? -8.977 -11.977 -2.793 1 90.25 88 HIS A N 1
ATOM 670 C CA . HIS A 1 88 ? -10.156 -11.406 -3.438 1 90.25 88 HIS A CA 1
ATOM 671 C C . HIS A 1 88 ? -10.305 -9.922 -3.105 1 90.25 88 HIS A C 1
ATOM 673 O O . HIS A 1 88 ? -10.594 -9.562 -1.961 1 90.25 88 HIS A O 1
ATOM 679 N N . VAL A 1 89 ? -10.258 -9.156 -4.09 1 90.81 89 VAL A N 1
ATOM 680 C CA . VAL A 1 89 ? -10.141 -7.711 -3.939 1 90.81 89 VAL A CA 1
ATOM 681 C C . VAL A 1 89 ? -11.336 -7.172 -3.156 1 90.81 89 VAL A C 1
ATOM 683 O O . VAL A 1 89 ? -11.164 -6.438 -2.178 1 90.81 89 VAL A O 1
ATOM 686 N N . ASP A 1 90 ? -12.539 -7.578 -3.535 1 87.94 90 ASP A N 1
ATOM 687 C CA . ASP A 1 90 ? -13.75 -7.051 -2.912 1 87.94 90 ASP A CA 1
ATOM 688 C C . ASP A 1 90 ? -13.805 -7.406 -1.428 1 87.94 90 ASP A C 1
ATOM 690 O O . ASP A 1 90 ? -14.094 -6.551 -0.589 1 87.94 90 ASP A O 1
ATOM 694 N N . ARG A 1 91 ? -13.453 -8.617 -1.106 1 90.94 91 ARG A N 1
ATOM 695 C CA . ARG A 1 91 ? -13.477 -9.07 0.28 1 90.94 91 ARG A CA 1
ATOM 696 C C . ARG A 1 91 ? -12.398 -8.383 1.104 1 90.94 91 ARG A C 1
ATOM 698 O O . ARG A 1 91 ? -12.617 -8.055 2.273 1 90.94 91 ARG A O 1
ATOM 705 N N . CYS A 1 92 ? -11.266 -8.195 0.52 1 94.19 92 CYS A N 1
ATOM 706 C CA . CYS A 1 92 ? -10.164 -7.527 1.209 1 94.19 92 CYS A CA 1
ATOM 707 C C . CYS A 1 92 ? -10.523 -6.078 1.524 1 94.19 92 CYS A C 1
ATOM 709 O O . CYS A 1 92 ? -10.195 -5.574 2.602 1 94.19 92 CYS A O 1
ATOM 711 N N . GLU A 1 93 ? -11.227 -5.414 0.54 1 90.62 93 GLU A N 1
ATOM 712 C CA . GLU A 1 93 ? -11.625 -4.023 0.741 1 90.62 93 GLU A CA 1
ATOM 713 C C . GLU A 1 93 ? -12.562 -3.887 1.937 1 90.62 93 GLU A C 1
ATOM 715 O O . GLU A 1 93 ? -12.5 -2.898 2.67 1 90.62 93 GLU A O 1
ATOM 720 N N . LEU A 1 94 ? -13.445 -4.898 2.109 1 87.56 94 LEU A N 1
ATOM 721 C CA . LEU A 1 94 ? -14.461 -4.855 3.156 1 87.56 94 LEU A CA 1
ATOM 722 C C . LEU A 1 94 ? -13.883 -5.301 4.496 1 87.56 94 LEU A C 1
ATOM 724 O O . LEU A 1 94 ? -14.484 -5.055 5.547 1 87.56 94 LEU A O 1
ATOM 728 N N . ASN A 1 95 ? -12.727 -5.98 4.457 1 92.5 95 ASN A N 1
ATOM 729 C CA . ASN A 1 95 ? -12.117 -6.531 5.66 1 92.5 95 ASN A CA 1
ATOM 730 C C . ASN A 1 95 ? -10.633 -6.18 5.75 1 92.5 95 ASN A C 1
ATOM 732 O O . ASN A 1 95 ? -9.781 -7.07 5.801 1 92.5 95 ASN A O 1
ATOM 736 N N . PRO A 1 96 ? -10.328 -4.898 5.844 1 93.81 96 PRO A N 1
ATOM 737 C CA . PRO A 1 96 ? -8.922 -4.484 5.785 1 93.81 96 PRO A CA 1
ATOM 738 C C . PRO A 1 96 ? -8.086 -5.055 6.93 1 93.81 96 PRO A C 1
ATOM 740 O O . PRO A 1 96 ? -6.949 -5.48 6.719 1 93.81 96 PRO A O 1
ATOM 743 N N . LEU A 1 97 ? -8.633 -5.07 8.133 1 92.31 97 LEU A N 1
ATOM 744 C CA . LEU A 1 97 ? -7.863 -5.535 9.281 1 92.31 97 LEU A CA 1
ATOM 745 C C . LEU A 1 97 ? -7.488 -7.004 9.133 1 92.31 97 LEU A C 1
ATOM 747 O O . LEU A 1 97 ? -6.336 -7.383 9.367 1 92.31 97 LEU A O 1
ATOM 751 N N . GLU A 1 98 ? -8.453 -7.754 8.75 1 95.12 98 GLU A N 1
ATOM 752 C CA . GLU A 1 98 ? -8.172 -9.172 8.539 1 95.12 98 GLU A CA 1
ATOM 753 C C . GLU A 1 98 ? -7.156 -9.367 7.414 1 95.12 98 GLU A C 1
ATOM 755 O O . GLU A 1 98 ? -6.273 -10.219 7.508 1 95.12 98 GLU A O 1
ATOM 760 N N . THR A 1 99 ? -7.297 -8.617 6.379 1 97.19 99 THR A N 1
ATOM 761 C CA . THR A 1 99 ? -6.371 -8.703 5.254 1 97.19 99 THR A CA 1
ATOM 762 C C . THR A 1 99 ? -4.953 -8.352 5.691 1 97.19 99 THR A C 1
ATOM 764 O O . THR A 1 99 ? -3.994 -9.031 5.312 1 97.19 99 THR A O 1
ATOM 767 N N . ILE A 1 100 ? -4.812 -7.328 6.461 1 96.44 100 ILE A N 1
ATOM 768 C CA . ILE A 1 100 ? -3.529 -6.902 7.008 1 96.44 100 ILE A CA 1
ATOM 769 C C . ILE A 1 100 ? -2.936 -8.023 7.859 1 96.44 100 ILE A C 1
ATOM 771 O O . ILE A 1 100 ? -1.76 -8.359 7.715 1 96.44 100 ILE A O 1
ATOM 775 N N . ASN A 1 101 ? -3.727 -8.578 8.711 1 96.25 101 ASN A N 1
ATOM 776 C CA . ASN A 1 101 ? -3.26 -9.633 9.594 1 96.25 101 ASN A CA 1
ATOM 777 C C . ASN A 1 101 ? -2.746 -10.836 8.812 1 96.25 101 ASN A C 1
ATOM 779 O O . ASN A 1 101 ? -1.671 -11.359 9.102 1 96.25 101 ASN A O 1
ATOM 783 N N . VAL A 1 102 ? -3.477 -11.203 7.816 1 97.62 102 VAL A N 1
ATOM 784 C CA . VAL A 1 102 ? -3.115 -12.398 7.062 1 97.62 102 VAL A CA 1
ATOM 785 C C . VAL A 1 102 ? -1.953 -12.094 6.125 1 97.62 102 VAL A C 1
ATOM 787 O O . VAL A 1 102 ? -0.911 -12.75 6.176 1 97.62 102 VAL A O 1
ATOM 790 N N . ASN A 1 103 ? -2.076 -11.07 5.293 1 98.31 103 ASN A N 1
ATOM 791 C CA . ASN A 1 103 ? -1.148 -10.836 4.191 1 98.31 103 ASN A CA 1
ATOM 792 C C . ASN A 1 103 ? 0.157 -10.211 4.68 1 98.31 103 ASN A C 1
ATOM 794 O O . ASN A 1 103 ? 1.201 -10.375 4.047 1 98.31 103 ASN A O 1
ATOM 798 N N . ILE A 1 104 ? 0.107 -9.469 5.789 1 97.5 104 ILE A N 1
ATOM 799 C CA . ILE A 1 104 ? 1.318 -8.789 6.242 1 97.5 104 ILE A CA 1
ATOM 800 C C . ILE A 1 104 ? 1.875 -9.5 7.473 1 97.5 104 ILE A C 1
ATOM 802 O O . ILE A 1 104 ? 3.002 -10 7.453 1 97.5 104 ILE A O 1
ATOM 806 N N . ILE A 1 105 ? 1.057 -9.57 8.516 1 95.88 105 ILE A N 1
ATOM 807 C CA . ILE A 1 105 ? 1.529 -10.172 9.766 1 95.88 105 ILE A CA 1
ATOM 808 C C . ILE A 1 105 ? 1.821 -11.648 9.547 1 95.88 105 ILE A C 1
ATOM 810 O O . ILE A 1 105 ? 2.814 -12.18 10.055 1 95.88 105 ILE A O 1
ATOM 814 N N . GLY A 1 106 ? 0.943 -12.328 8.828 1 97.88 106 GLY A N 1
ATOM 815 C CA . GLY A 1 106 ? 1.217 -13.711 8.469 1 97.88 106 GLY A CA 1
ATOM 816 C C . GLY A 1 106 ? 2.535 -13.891 7.742 1 97.88 106 GLY A C 1
ATOM 817 O O . GLY A 1 106 ? 3.309 -14.797 8.062 1 97.88 106 GLY A O 1
ATOM 818 N N . THR A 1 107 ? 2.789 -13.031 6.75 1 98.25 107 THR A N 1
ATOM 819 C CA . THR A 1 107 ? 4.039 -13.07 6 1 98.25 107 THR A CA 1
ATOM 820 C C . THR A 1 107 ? 5.23 -12.82 6.922 1 98.25 107 THR A C 1
ATOM 822 O O . THR A 1 107 ? 6.25 -13.508 6.828 1 98.25 107 THR A O 1
ATOM 825 N N . LYS A 1 108 ? 5.121 -11.852 7.797 1 96.81 108 LYS A N 1
ATOM 826 C CA . LYS A 1 108 ? 6.16 -11.562 8.781 1 96.81 108 LYS A CA 1
ATOM 827 C C . LYS A 1 108 ? 6.461 -12.797 9.633 1 96.81 108 LYS A C 1
ATOM 829 O O . LYS A 1 108 ? 7.625 -13.109 9.898 1 96.81 108 LYS A O 1
ATOM 834 N N . ASN A 1 109 ? 5.418 -13.477 10.094 1 98 109 ASN A N 1
ATOM 835 C CA . ASN A 1 109 ? 5.59 -14.672 10.906 1 98 109 ASN A CA 1
ATOM 836 C C . ASN A 1 109 ? 6.387 -15.75 10.172 1 98 109 ASN A C 1
ATOM 838 O O . ASN A 1 109 ? 7.297 -16.344 10.742 1 98 109 ASN A O 1
ATOM 842 N N . ILE A 1 110 ? 6.059 -15.945 8.914 1 98.69 110 ILE A N 1
ATOM 843 C CA . ILE A 1 110 ? 6.742 -16.953 8.117 1 98.69 110 ILE A CA 1
ATOM 844 C C . ILE A 1 110 ? 8.203 -16.562 7.922 1 98.69 110 ILE A C 1
ATOM 846 O O . ILE A 1 110 ? 9.102 -17.391 8.07 1 98.69 110 ILE A O 1
ATOM 850 N N . ALA A 1 111 ? 8.438 -15.32 7.594 1 97.75 111 ALA A N 1
ATOM 851 C CA . ALA A 1 111 ? 9.789 -14.836 7.359 1 97.75 111 ALA A CA 1
ATOM 852 C C . ALA A 1 111 ? 10.648 -14.961 8.617 1 97.75 111 ALA A C 1
ATOM 854 O O . ALA A 1 111 ? 11.797 -15.398 8.555 1 97.75 111 ALA A O 1
ATOM 855 N N . LYS A 1 112 ? 10.07 -14.57 9.727 1 96.62 112 LYS A N 1
ATOM 856 C CA . LYS A 1 112 ? 10.781 -14.656 11 1 96.62 112 LYS A CA 1
ATOM 857 C C . LYS A 1 112 ? 11.141 -16.109 11.328 1 96.62 112 LYS A C 1
ATOM 859 O O . LYS A 1 112 ? 12.258 -16.391 11.742 1 96.62 112 LYS A O 1
ATOM 864 N N . ALA A 1 113 ? 10.188 -16.953 11.164 1 98.31 113 ALA A N 1
ATOM 865 C CA . ALA A 1 113 ? 10.414 -18.359 11.43 1 98.31 113 ALA A CA 1
ATOM 866 C C . ALA A 1 113 ? 11.461 -18.938 10.484 1 98.31 113 ALA A C 1
ATOM 868 O O . ALA A 1 113 ? 12.297 -19.75 10.891 1 98.31 113 ALA A O 1
ATOM 869 N N . ALA A 1 114 ? 11.391 -18.562 9.211 1 98.5 114 ALA A N 1
ATOM 870 C CA . ALA A 1 114 ? 12.359 -19.031 8.227 1 98.5 114 ALA A CA 1
ATOM 871 C C . ALA A 1 114 ? 13.781 -18.656 8.648 1 98.5 114 ALA A C 1
ATOM 873 O O . ALA A 1 114 ? 14.695 -19.484 8.539 1 98.5 114 ALA A O 1
ATOM 874 N N . GLN A 1 115 ? 13.93 -17.453 9.07 1 96.88 115 GLN A N 1
ATOM 875 C CA . GLN A 1 115 ? 15.242 -16.984 9.516 1 96.88 115 GLN A CA 1
ATOM 876 C C . GLN A 1 115 ? 15.711 -17.781 10.742 1 96.88 115 GLN A C 1
ATOM 878 O O . GLN A 1 115 ? 16.859 -18.234 10.789 1 96.88 115 GLN A O 1
ATOM 883 N N . LYS A 1 116 ? 14.844 -17.922 11.711 1 96.81 116 LYS A N 1
ATOM 884 C CA . LYS A 1 116 ? 15.164 -18.594 12.969 1 96.81 116 LYS A CA 1
ATOM 885 C C . LYS A 1 116 ? 15.562 -20.047 12.727 1 96.81 116 LYS A C 1
ATOM 887 O O . LYS A 1 116 ? 16.453 -20.562 13.406 1 96.81 116 LYS A O 1
ATOM 892 N N . GLU A 1 117 ? 14.922 -20.641 11.766 1 97.62 117 GLU A N 1
ATOM 893 C CA . GLU A 1 117 ? 15.133 -22.062 11.516 1 97.62 117 GLU A CA 1
ATOM 894 C C . GLU A 1 117 ? 16.125 -22.297 10.383 1 97.62 117 GLU A C 1
ATOM 896 O O . GLU A 1 117 ? 16.281 -23.422 9.898 1 97.62 117 GLU A O 1
ATOM 901 N N . ASN A 1 118 ? 16.734 -21.219 9.906 1 96.56 118 ASN A N 1
ATOM 902 C CA . ASN A 1 118 ? 17.781 -21.266 8.891 1 96.56 118 ASN A CA 1
ATOM 903 C C . ASN A 1 118 ? 17.281 -21.922 7.605 1 96.56 118 ASN A C 1
ATOM 905 O O . ASN A 1 118 ? 17.953 -22.797 7.047 1 96.56 118 ASN A O 1
ATOM 909 N N . VAL A 1 119 ? 16.094 -21.609 7.23 1 98.5 119 VAL A N 1
ATOM 910 C CA . VAL A 1 119 ? 15.586 -22.016 5.922 1 98.5 119 VAL A CA 1
ATOM 911 C C . VAL A 1 119 ? 16.469 -21.422 4.824 1 98.5 119 VAL A C 1
ATOM 913 O O . VAL A 1 119 ? 16.922 -20.281 4.934 1 98.5 119 VAL A O 1
ATOM 916 N N . LYS A 1 120 ? 16.719 -22.141 3.836 1 98.38 120 LYS A N 1
ATOM 917 C CA . LYS A 1 120 ? 17.656 -21.703 2.812 1 98.38 120 LYS A CA 1
ATOM 918 C C . LYS A 1 120 ? 17.031 -20.641 1.91 1 98.38 120 LYS A C 1
ATOM 920 O O . LYS A 1 120 ? 17.672 -19.656 1.55 1 98.38 120 LYS A O 1
ATOM 925 N N . ARG A 1 121 ? 15.75 -20.891 1.49 1 98.62 121 ARG A N 1
ATOM 926 C CA . ARG A 1 121 ? 15.086 -19.953 0.579 1 98.62 121 ARG A CA 1
ATOM 927 C C . ARG A 1 121 ? 13.617 -19.797 0.938 1 98.62 121 ARG A C 1
ATOM 929 O O . ARG A 1 121 ? 12.945 -20.766 1.285 1 98.62 121 ARG A O 1
ATOM 936 N N . MET A 1 122 ? 13.125 -18.578 0.901 1 98.75 122 MET A N 1
ATOM 937 C CA . MET A 1 122 ? 11.711 -18.266 1.038 1 98.75 122 MET A CA 1
ATOM 938 C C . MET A 1 122 ? 11.234 -17.391 -0.116 1 98.75 122 MET A C 1
ATOM 940 O O . MET A 1 122 ? 11.789 -16.312 -0.357 1 98.75 122 MET A O 1
ATOM 944 N N . ILE A 1 123 ? 10.227 -17.859 -0.817 1 98.88 123 ILE A N 1
ATOM 945 C CA . ILE A 1 123 ? 9.672 -17.141 -1.965 1 98.88 123 ILE A CA 1
ATOM 946 C C . ILE A 1 123 ? 8.266 -16.656 -1.638 1 98.88 123 ILE A C 1
ATOM 948 O O . ILE A 1 123 ? 7.363 -17.469 -1.398 1 98.88 123 ILE A O 1
ATOM 952 N N . LEU A 1 124 ? 8.086 -15.367 -1.613 1 98.88 124 LEU A N 1
ATOM 953 C CA . LEU A 1 124 ? 6.758 -14.773 -1.457 1 98.88 124 LEU A CA 1
ATOM 954 C C . LEU A 1 124 ? 6.051 -14.664 -2.805 1 98.88 124 LEU A C 1
ATOM 956 O O . LEU A 1 124 ? 6.621 -14.148 -3.77 1 98.88 124 LEU A O 1
ATOM 960 N N . ILE A 1 125 ? 4.859 -15.141 -2.896 1 98.75 125 ILE A N 1
ATOM 961 C CA . ILE A 1 125 ? 4.047 -15 -4.098 1 98.75 125 ILE A CA 1
ATOM 962 C C . ILE A 1 125 ? 3.238 -13.703 -4.02 1 98.75 125 ILE A C 1
ATOM 964 O O . ILE A 1 125 ? 2.359 -13.562 -3.166 1 98.75 125 ILE A O 1
ATOM 968 N N . SER A 1 126 ? 3.535 -12.797 -4.879 1 98.38 126 SER A N 1
ATOM 969 C CA . SER A 1 126 ? 2.852 -11.508 -4.926 1 98.38 126 SER A CA 1
ATOM 970 C C . SER A 1 126 ? 2.062 -11.344 -6.219 1 98.38 126 SER A C 1
ATOM 972 O O . SER A 1 126 ? 1.696 -12.336 -6.855 1 98.38 126 SER A O 1
ATOM 974 N N . THR A 1 127 ? 1.575 -10.141 -6.516 1 97.44 127 THR A N 1
ATOM 975 C CA . THR A 1 127 ? 0.631 -9.859 -7.594 1 97.44 127 THR A CA 1
ATOM 976 C C . THR A 1 127 ? 0.963 -8.531 -8.273 1 97.44 127 THR A C 1
ATOM 978 O O . THR A 1 127 ? 1.588 -7.66 -7.672 1 97.44 127 THR A O 1
ATOM 981 N N . ASP A 1 128 ? 0.519 -8.391 -9.508 1 96.56 128 ASP A N 1
ATOM 982 C CA . ASP A 1 128 ? 0.657 -7.117 -10.211 1 96.56 128 ASP A CA 1
ATOM 983 C C . ASP A 1 128 ? -0.159 -6.02 -9.531 1 96.56 128 ASP A C 1
ATOM 985 O O . ASP A 1 128 ? 0.122 -4.832 -9.703 1 96.56 128 ASP A O 1
ATOM 989 N N . LYS A 1 129 ? -1.173 -6.355 -8.719 1 96.06 129 LYS A N 1
ATOM 990 C CA . LYS A 1 129 ? -1.991 -5.379 -8 1 96.06 129 LYS A CA 1
ATOM 991 C C . LYS A 1 129 ? -1.182 -4.668 -6.922 1 96.06 129 LYS A C 1
ATOM 993 O O . LYS A 1 129 ? -1.611 -3.643 -6.387 1 96.06 129 LYS A O 1
ATOM 998 N N . ALA A 1 130 ? 0.021 -5.152 -6.656 1 97.44 130 ALA A N 1
ATOM 999 C CA . ALA A 1 130 ? 0.929 -4.508 -5.711 1 97.44 130 ALA A CA 1
ATOM 1000 C C . ALA A 1 130 ? 1.569 -3.268 -6.324 1 97.44 130 ALA A C 1
ATOM 1002 O O . ALA A 1 130 ? 2.172 -2.457 -5.617 1 97.44 130 ALA A O 1
ATOM 1003 N N . VAL A 1 131 ? 1.489 -3.139 -7.668 1 96.69 131 VAL A N 1
ATOM 1004 C CA . VAL A 1 131 ? 2.062 -1.993 -8.367 1 96.69 131 VAL A CA 1
ATOM 1005 C C . VAL A 1 131 ? 1.099 -0.811 -8.305 1 96.69 131 VAL A C 1
ATOM 1007 O O . VAL A 1 131 ? -0.014 -0.88 -8.828 1 96.69 131 VAL A O 1
ATOM 1010 N N . ASN A 1 132 ? 1.484 0.253 -7.656 1 94.44 132 ASN A N 1
ATOM 1011 C CA . ASN A 1 132 ? 0.632 1.428 -7.504 1 94.44 132 ASN A CA 1
ATOM 1012 C C . ASN A 1 132 ? -0.756 1.05 -6.996 1 94.44 132 ASN A C 1
ATOM 1014 O O . ASN A 1 132 ? -1.764 1.386 -7.621 1 94.44 132 ASN A O 1
ATOM 1018 N N . PRO A 1 133 ? -0.783 0.401 -5.816 1 96.12 133 PRO A N 1
ATOM 1019 C CA . PRO A 1 133 ? -2.07 -0.138 -5.371 1 96.12 133 PRO A CA 1
ATOM 1020 C C . PRO A 1 133 ? -3.082 0.954 -5.035 1 96.12 133 PRO A C 1
ATOM 1022 O O . PRO A 1 133 ? -2.703 2.027 -4.559 1 96.12 133 PRO A O 1
ATOM 1025 N N . ILE A 1 134 ? -4.344 0.636 -5.254 1 93.44 134 ILE A N 1
ATOM 1026 C CA . ILE A 1 134 ? -5.402 1.588 -4.938 1 93.44 134 ILE A CA 1
ATOM 1027 C C . ILE A 1 134 ? -6.316 1.001 -3.863 1 93.44 134 ILE A C 1
ATOM 1029 O O . ILE A 1 134 ? -7.238 1.67 -3.393 1 93.44 134 ILE A O 1
ATOM 1033 N N . GLY A 1 135 ? -6.016 -0.24 -3.449 1 93.88 135 GLY A N 1
ATOM 1034 C CA . GLY A 1 135 ? -6.863 -0.923 -2.486 1 93.88 135 GLY A CA 1
ATOM 1035 C C . GLY A 1 135 ? -6.082 -1.737 -1.474 1 93.88 135 GLY A C 1
ATOM 1036 O O . GLY A 1 135 ? -4.852 -1.737 -1.487 1 93.88 135 GLY A O 1
ATOM 1037 N N . VAL A 1 136 ? -6.824 -2.43 -0.684 1 96.12 136 VAL A N 1
ATOM 1038 C CA . VAL A 1 136 ? -6.281 -3.102 0.492 1 96.12 136 VAL A CA 1
ATOM 1039 C C . VAL A 1 136 ? -5.426 -4.289 0.059 1 96.12 136 VAL A C 1
ATOM 1041 O O . VAL A 1 136 ? -4.277 -4.426 0.493 1 96.12 136 VAL A O 1
ATOM 1044 N N . MET A 1 137 ? -5.949 -5.066 -0.805 1 96.81 137 MET A N 1
ATOM 1045 C CA . MET A 1 137 ? -5.254 -6.285 -1.21 1 96.81 137 MET A CA 1
ATOM 1046 C C . MET A 1 137 ? -3.904 -5.957 -1.839 1 96.81 137 MET A C 1
ATOM 1048 O O . MET A 1 137 ? -2.869 -6.457 -1.395 1 96.81 137 MET A O 1
ATOM 1052 N N . GLY A 1 138 ? -3.891 -5.062 -2.803 1 97.5 138 GLY A N 1
ATOM 1053 C CA . GLY A 1 138 ? -2.654 -4.668 -3.463 1 97.5 138 GLY A CA 1
ATOM 1054 C C . GLY A 1 138 ? -1.647 -4.039 -2.52 1 97.5 138 GLY A C 1
ATOM 1055 O O . GLY A 1 138 ? -0.453 -4.34 -2.59 1 97.5 138 GLY A O 1
ATOM 1056 N N . ALA A 1 139 ? -2.104 -3.211 -1.679 1 98 139 ALA A N 1
ATOM 1057 C CA . ALA A 1 139 ? -1.222 -2.533 -0.731 1 98 139 ALA A CA 1
ATOM 1058 C C . ALA A 1 139 ? -0.568 -3.531 0.221 1 98 139 ALA A C 1
ATOM 1060 O O . ALA A 1 139 ? 0.607 -3.391 0.566 1 98 139 ALA A O 1
ATOM 1061 N N . THR A 1 140 ? -1.366 -4.473 0.686 1 98.38 140 THR A N 1
ATOM 1062 C CA . THR A 1 140 ? -0.797 -5.465 1.592 1 98.38 140 THR A CA 1
ATOM 1063 C C . THR A 1 140 ? 0.263 -6.301 0.882 1 98.38 140 THR A C 1
ATOM 1065 O O . THR A 1 140 ? 1.271 -6.676 1.484 1 98.38 140 THR A O 1
ATOM 1068 N N . LYS A 1 141 ? 0.039 -6.57 -0.373 1 98.44 141 LYS A N 1
ATOM 1069 C CA . LYS A 1 141 ? 1.029 -7.344 -1.114 1 98.44 141 LYS A CA 1
ATOM 1070 C C . LYS A 1 141 ? 2.279 -6.516 -1.393 1 98.44 141 LYS A C 1
ATOM 1072 O O . LYS A 1 141 ? 3.396 -7.035 -1.362 1 98.44 141 LYS A O 1
ATOM 1077 N N . LEU A 1 142 ? 2.076 -5.254 -1.689 1 98.06 142 LEU A N 1
ATOM 1078 C CA . LEU A 1 142 ? 3.229 -4.367 -1.81 1 98.06 142 LEU A CA 1
ATOM 1079 C C . LEU A 1 142 ? 4.066 -4.387 -0.535 1 98.06 142 LEU A C 1
ATOM 1081 O O . LEU A 1 142 ? 5.289 -4.547 -0.591 1 98.06 142 LEU A O 1
ATOM 1085 N N . LEU A 1 143 ? 3.441 -4.246 0.58 1 98.12 143 LEU A N 1
ATOM 1086 C CA . LEU A 1 143 ? 4.148 -4.238 1.855 1 98.12 143 LEU A CA 1
ATOM 1087 C C . LEU A 1 143 ? 4.816 -5.586 2.117 1 98.12 143 LEU A C 1
ATOM 1089 O O . LEU A 1 143 ? 5.891 -5.645 2.717 1 98.12 143 LEU A O 1
ATOM 1093 N N . GLY A 1 144 ? 4.148 -6.652 1.701 1 97.88 144 GLY A N 1
ATOM 1094 C CA . GLY A 1 144 ? 4.789 -7.957 1.77 1 97.88 144 GLY A CA 1
ATOM 1095 C C . GLY A 1 144 ? 6.105 -8.016 1.018 1 97.88 144 GLY A C 1
ATOM 1096 O O . GLY A 1 144 ? 7.105 -8.516 1.54 1 97.88 144 GLY A O 1
ATOM 1097 N N . GLU A 1 145 ? 6.125 -7.523 -0.218 1 97.25 145 GLU A N 1
ATOM 1098 C CA . GLU A 1 145 ? 7.355 -7.484 -1.007 1 97.25 145 GLU A CA 1
ATOM 1099 C C . GLU A 1 145 ? 8.445 -6.688 -0.292 1 97.25 145 GLU A C 1
ATOM 1101 O O . GLU A 1 145 ? 9.602 -7.098 -0.266 1 97.25 145 GLU A O 1
ATOM 1106 N N . LYS A 1 146 ? 8.023 -5.574 0.213 1 95.88 146 LYS A N 1
ATOM 1107 C CA . LYS A 1 146 ? 8.984 -4.699 0.887 1 95.88 146 LYS A CA 1
ATOM 1108 C C . LYS A 1 146 ? 9.555 -5.367 2.133 1 95.88 146 LYS A C 1
ATOM 1110 O O . LYS A 1 146 ? 10.75 -5.25 2.412 1 95.88 146 LYS A O 1
ATOM 1115 N N . LEU A 1 147 ? 8.734 -6.004 2.863 1 95.44 147 LEU A N 1
ATOM 1116 C CA . LEU A 1 147 ? 9.164 -6.734 4.051 1 95.44 147 LEU A CA 1
ATOM 1117 C C . LEU A 1 147 ? 10.203 -7.793 3.695 1 95.44 147 LEU A C 1
ATOM 1119 O O . LEU A 1 147 ? 11.242 -7.895 4.344 1 95.44 147 LEU A O 1
ATOM 1123 N N . ILE A 1 148 ? 9.891 -8.531 2.68 1 95.44 148 ILE A N 1
ATOM 1124 C CA . ILE A 1 148 ? 10.773 -9.609 2.248 1 95.44 148 ILE A CA 1
ATOM 1125 C C . ILE A 1 148 ? 12.102 -9.031 1.762 1 95.44 148 ILE A C 1
ATOM 1127 O O . ILE A 1 148 ? 13.164 -9.578 2.064 1 95.44 148 ILE A O 1
ATOM 1131 N N . SER A 1 149 ? 12.055 -7.988 1.013 1 93.94 149 SER A N 1
ATOM 1132 C CA . SER A 1 149 ? 13.266 -7.328 0.54 1 93.94 149 SER A CA 1
ATOM 1133 C C . SER A 1 149 ? 14.117 -6.824 1.704 1 93.94 149 SER A C 1
ATOM 1135 O O . SER A 1 149 ? 15.344 -6.945 1.686 1 93.94 149 SER A O 1
ATOM 1137 N N . ALA A 1 150 ? 13.469 -6.25 2.662 1 90.88 150 ALA A N 1
ATOM 1138 C CA . ALA A 1 150 ? 14.18 -5.727 3.83 1 90.88 150 ALA A CA 1
ATOM 1139 C C . ALA A 1 150 ? 14.844 -6.852 4.617 1 90.88 150 ALA A C 1
ATOM 1141 O O . ALA A 1 150 ? 15.953 -6.684 5.129 1 90.88 150 ALA A O 1
ATOM 1142 N N . GLU A 1 151 ? 14.172 -7.941 4.766 1 90.06 151 GLU A N 1
ATOM 1143 C CA . GLU A 1 151 ? 14.734 -9.086 5.473 1 90.06 151 GLU A CA 1
ATOM 1144 C C . GLU A 1 151 ? 16.047 -9.531 4.836 1 90.06 151 GLU A C 1
ATOM 1146 O O . GLU A 1 151 ? 16.953 -9.992 5.531 1 90.06 151 GLU A O 1
ATOM 1151 N N . ALA A 1 152 ? 16.094 -9.383 3.553 1 88.69 152 ALA A N 1
ATOM 1152 C CA . ALA A 1 152 ? 17.281 -9.812 2.814 1 88.69 152 ALA A CA 1
ATOM 1153 C C . ALA A 1 152 ? 18.469 -8.898 3.109 1 88.69 152 ALA A C 1
ATOM 1155 O O . ALA A 1 152 ? 19.625 -9.266 2.871 1 88.69 152 ALA A O 1
ATOM 1156 N N . SER A 1 153 ? 18.203 -7.746 3.551 1 83.62 153 SER A N 1
ATOM 1157 C CA . SER A 1 153 ? 19.25 -6.777 3.809 1 83.62 153 SER A CA 1
ATOM 1158 C C . SER A 1 153 ? 19.922 -7.027 5.16 1 83.62 153 SER A C 1
ATOM 1160 O O . SER A 1 153 ? 20.984 -6.484 5.441 1 83.62 153 SER A O 1
ATOM 1162 N N . HIS A 1 154 ? 19.281 -7.832 5.918 1 82.12 154 HIS A N 1
ATOM 1163 C CA . HIS A 1 154 ? 19.859 -8.18 7.211 1 82.12 154 HIS A CA 1
ATOM 1164 C C . HIS A 1 154 ? 20.812 -9.359 7.082 1 82.12 154 HIS A C 1
ATOM 1166 O O . HIS A 1 154 ? 20.859 -10.023 6.047 1 82.12 154 HIS A O 1
ATOM 1172 N N . LYS A 1 155 ? 21.703 -9.43 8.07 1 77.94 155 LYS A N 1
ATOM 1173 C CA . LYS A 1 155 ? 22.547 -10.617 8.117 1 77.94 155 LYS A CA 1
ATOM 1174 C C . LYS A 1 155 ? 21.719 -11.875 8.336 1 77.94 155 LYS A C 1
ATOM 1176 O O . LYS A 1 155 ? 21.141 -12.078 9.414 1 77.94 155 LYS A O 1
ATOM 1181 N N . THR A 1 156 ? 21.516 -12.594 7.281 1 87.19 156 THR A N 1
ATOM 1182 C CA . THR A 1 156 ? 20.703 -13.805 7.32 1 87.19 156 THR A CA 1
ATOM 1183 C C . THR A 1 156 ? 21.266 -14.867 6.379 1 87.19 156 THR A C 1
ATOM 1185 O O . THR A 1 156 ? 21.938 -14.539 5.402 1 87.19 156 THR A O 1
ATOM 1188 N N . ASN A 1 157 ? 21.031 -16.109 6.734 1 92.62 157 ASN A N 1
ATOM 1189 C CA . ASN A 1 157 ? 21.406 -17.234 5.871 1 92.62 157 ASN A CA 1
ATOM 1190 C C . ASN A 1 157 ? 20.266 -17.578 4.902 1 92.62 157 ASN A C 1
ATOM 1192 O O . ASN A 1 157 ? 20.453 -18.375 3.986 1 92.62 157 ASN A O 1
ATOM 1196 N N . THR A 1 158 ? 19.141 -17 5.125 1 96.94 158 THR A N 1
ATOM 1197 C CA . THR A 1 158 ? 17.984 -17.266 4.281 1 96.94 158 THR A CA 1
ATOM 1198 C C . THR A 1 158 ? 17.953 -16.312 3.086 1 96.94 158 THR A C 1
ATOM 1200 O O . THR A 1 158 ? 18.125 -15.102 3.242 1 96.94 158 THR A O 1
ATOM 1203 N N . ILE A 1 159 ? 17.828 -16.844 1.906 1 97.12 159 ILE A N 1
ATOM 1204 C CA . ILE A 1 159 ? 17.609 -16.031 0.713 1 97.12 159 ILE A CA 1
ATOM 1205 C C . ILE A 1 159 ? 16.125 -15.719 0.569 1 97.12 159 ILE A C 1
ATOM 1207 O O . ILE A 1 159 ? 15.32 -16.609 0.306 1 97.12 159 ILE A O 1
ATOM 1211 N N . PHE A 1 160 ? 15.781 -14.477 0.809 1 97.06 160 PHE A N 1
ATOM 1212 C CA . PHE A 1 160 ? 14.406 -13.992 0.679 1 97.06 160 PHE A CA 1
ATOM 1213 C C . PHE A 1 160 ? 14.172 -13.391 -0.702 1 97.06 160 PHE A C 1
ATOM 1215 O O . PHE A 1 160 ? 14.969 -12.578 -1.173 1 97.06 160 PHE A O 1
ATOM 1222 N N . THR A 1 161 ? 13.062 -13.781 -1.372 1 97.31 161 THR A N 1
ATOM 1223 C CA . THR A 1 161 ? 12.742 -13.227 -2.68 1 97.31 161 THR A CA 1
ATOM 1224 C C . THR A 1 161 ? 11.242 -13.227 -2.916 1 97.31 161 THR A C 1
ATOM 1226 O O . THR A 1 161 ? 10.492 -13.875 -2.18 1 97.31 161 THR A O 1
ATOM 1229 N N . SER A 1 162 ? 10.781 -12.383 -3.781 1 98.38 162 SER A N 1
ATOM 1230 C CA . SER A 1 162 ? 9.375 -12.328 -4.176 1 98.38 162 SER A CA 1
ATOM 1231 C C . SER A 1 162 ? 9.211 -12.586 -5.668 1 98.38 162 SER A C 1
ATOM 1233 O O . SER A 1 162 ? 10.125 -12.344 -6.453 1 98.38 162 SER A O 1
ATOM 1235 N N . VAL A 1 163 ? 8.086 -13.133 -6.012 1 98.81 163 VAL A N 1
ATOM 1236 C CA . VAL A 1 163 ? 7.664 -13.18 -7.41 1 98.81 163 VAL A CA 1
ATOM 1237 C C . VAL A 1 163 ? 6.371 -12.391 -7.59 1 98.81 163 VAL A C 1
ATOM 1239 O O . VAL A 1 163 ? 5.531 -12.344 -6.688 1 98.81 163 VAL A O 1
ATOM 1242 N N . ARG A 1 164 ? 6.266 -11.75 -8.664 1 98.38 164 ARG A N 1
ATOM 1243 C CA . ARG A 1 164 ? 5.113 -10.922 -9.008 1 98.38 164 ARG A CA 1
ATOM 1244 C C . ARG A 1 164 ? 4.551 -11.305 -10.375 1 98.38 164 ARG A C 1
ATOM 1246 O O . ARG A 1 164 ? 5.281 -11.344 -11.367 1 98.38 164 ARG A O 1
ATOM 1253 N N . PHE A 1 165 ? 3.25 -11.609 -10.422 1 96.12 165 PHE A N 1
ATOM 1254 C CA . PHE A 1 165 ? 2.584 -11.852 -11.695 1 96.12 165 PHE A CA 1
ATOM 1255 C C . PHE A 1 165 ? 1.113 -11.461 -11.617 1 96.12 165 PHE A C 1
ATOM 1257 O O . PHE A 1 165 ? 0.617 -11.094 -10.555 1 96.12 165 PHE A O 1
ATOM 1264 N N . GLY A 1 166 ? 0.41 -11.469 -12.773 1 95.5 166 GLY A N 1
ATOM 1265 C CA . GLY A 1 166 ? -0.978 -11.047 -12.883 1 95.5 166 GLY A CA 1
ATOM 1266 C C . GLY A 1 166 ? -1.963 -12.18 -12.664 1 95.5 166 GLY A C 1
ATOM 1267 O O . GLY A 1 166 ? -1.771 -13.023 -11.781 1 95.5 166 GLY A O 1
ATOM 1268 N N . ASN A 1 167 ? -2.99 -12.164 -13.391 1 94.56 167 ASN A N 1
ATOM 1269 C CA . ASN A 1 167 ? -4.059 -13.141 -13.25 1 94.56 167 ASN A CA 1
ATOM 1270 C C . ASN A 1 167 ? -3.652 -14.5 -13.82 1 94.56 167 ASN A C 1
ATOM 1272 O O . ASN A 1 167 ? -3.006 -14.57 -14.867 1 94.56 167 ASN A O 1
ATOM 1276 N N . VAL A 1 168 ? -3.943 -15.461 -13.055 1 93.19 168 VAL A N 1
ATOM 1277 C CA . VAL A 1 168 ? -3.715 -16.828 -13.523 1 93.19 168 VAL A CA 1
ATOM 1278 C C . VAL A 1 168 ? -5.004 -17.391 -14.109 1 93.19 168 VAL A C 1
ATOM 1280 O O . VAL A 1 168 ? -6.062 -17.328 -13.477 1 93.19 168 VAL A O 1
ATOM 1283 N N . PHE A 1 169 ? -4.867 -17.922 -15.328 1 90.19 169 PHE A N 1
ATOM 1284 C CA . PHE A 1 169 ? -6.039 -18.516 -15.969 1 90.19 169 PHE A CA 1
ATOM 1285 C C . PHE A 1 169 ? -6.594 -19.656 -15.133 1 90.19 169 PHE A C 1
ATOM 1287 O O . PHE A 1 169 ? -5.832 -20.484 -14.617 1 90.19 169 PHE A O 1
ATOM 1294 N N . HIS A 1 170 ? -7.828 -19.641 -14.961 1 85.44 170 HIS A N 1
ATOM 1295 C CA . HIS A 1 170 ? -8.594 -20.781 -14.477 1 85.44 170 HIS A CA 1
ATOM 1296 C C . HIS A 1 170 ? -8.234 -21.109 -13.023 1 85.44 170 HIS A C 1
ATOM 1298 O O . HIS A 1 170 ? -7.953 -22.25 -12.695 1 85.44 170 HIS A O 1
ATOM 1304 N N . THR A 1 171 ? -8.102 -20.094 -12.227 1 86.88 171 THR A N 1
ATOM 1305 C CA . THR A 1 171 ? -7.918 -20.297 -10.797 1 86.88 171 THR A CA 1
ATOM 1306 C C . THR A 1 171 ? -9.242 -20.156 -10.055 1 86.88 171 THR A C 1
ATOM 1308 O O . THR A 1 171 ? -10.203 -19.609 -10.586 1 86.88 171 THR A O 1
ATOM 1311 N N . ARG A 1 172 ? -9.305 -20.688 -8.938 1 78.06 172 ARG A N 1
ATOM 1312 C CA . ARG A 1 172 ? -10.516 -20.672 -8.125 1 78.06 172 ARG A CA 1
ATOM 1313 C C . ARG A 1 172 ? -10.961 -19.25 -7.828 1 78.06 172 ARG A C 1
ATOM 1315 O O . ARG A 1 172 ? -10.148 -18.422 -7.402 1 78.06 172 ARG A O 1
ATOM 1322 N N . GLY A 1 173 ? -12.258 -18.984 -8.141 1 78.5 173 GLY A N 1
ATOM 1323 C CA . GLY A 1 173 ? -12.859 -17.703 -7.801 1 78.5 173 GLY A CA 1
ATOM 1324 C C . GLY A 1 173 ? -12.445 -16.578 -8.742 1 78.5 173 GLY A C 1
ATOM 1325 O O . GLY A 1 173 ? -12.75 -15.414 -8.492 1 78.5 173 GLY A O 1
ATOM 1326 N N . SER A 1 174 ? -11.836 -16.969 -9.789 1 89.25 174 SER A N 1
ATOM 1327 C CA . SER A 1 174 ? -11.344 -15.961 -10.719 1 89.25 174 SER A CA 1
ATOM 1328 C C . SER A 1 174 ? -12.352 -15.695 -11.836 1 89.25 174 SER A C 1
ATOM 1330 O O . SER A 1 174 ? -13.484 -16.188 -11.789 1 89.25 174 SER A O 1
ATOM 1332 N N . ILE A 1 175 ? -11.977 -14.828 -12.734 1 89.81 175 ILE A N 1
ATOM 1333 C CA . ILE A 1 175 ? -12.859 -14.25 -13.734 1 89.81 175 ILE A CA 1
ATOM 1334 C C . ILE A 1 175 ? -13.344 -15.336 -14.695 1 89.81 175 ILE A C 1
ATOM 1336 O O . ILE A 1 175 ? -14.516 -15.383 -15.055 1 89.81 175 ILE A O 1
ATOM 1340 N N . LEU A 1 176 ? -12.531 -16.297 -15.094 1 92.69 176 LEU A N 1
ATOM 1341 C CA . LEU A 1 176 ? -12.906 -17.266 -16.125 1 92.69 176 LEU A CA 1
ATOM 1342 C C . LEU A 1 176 ? -13.961 -18.234 -15.602 1 92.69 176 LEU A C 1
ATOM 1344 O O . LEU A 1 176 ? -15.008 -18.406 -16.219 1 92.69 176 LEU A O 1
ATOM 1348 N N . PRO A 1 177 ? -13.695 -18.812 -14.422 1 91.88 177 PRO A N 1
ATOM 1349 C CA . PRO A 1 177 ? -14.742 -19.672 -13.875 1 91.88 177 PRO A CA 1
ATOM 1350 C C . PRO A 1 177 ? -16.078 -18.938 -13.688 1 91.88 177 PRO A C 1
ATOM 1352 O O . PRO A 1 177 ? -17.141 -19.531 -13.891 1 91.88 177 PRO A O 1
ATOM 1355 N N . ARG A 1 178 ? -15.992 -17.703 -13.32 1 93.38 178 ARG A N 1
ATOM 1356 C CA . ARG A 1 178 ? -17.203 -16.906 -13.141 1 93.38 178 ARG A CA 1
ATOM 1357 C C . ARG A 1 178 ? -17.953 -16.734 -14.453 1 93.38 178 ARG A C 1
ATOM 1359 O O . ARG A 1 178 ? -19.172 -16.922 -14.516 1 93.38 178 ARG A O 1
ATOM 1366 N N . ILE A 1 179 ? -17.266 -16.406 -15.5 1 95.75 179 ILE A N 1
ATOM 1367 C CA . ILE A 1 179 ? -17.859 -16.234 -16.828 1 95.75 179 ILE A CA 1
ATOM 1368 C C . ILE A 1 179 ? -18.453 -17.562 -17.297 1 95.75 179 ILE A C 1
ATOM 1370 O O . ILE A 1 179 ? -19.562 -17.594 -17.812 1 95.75 179 ILE A O 1
ATOM 1374 N N . GLU A 1 180 ? -17.719 -18.594 -17.125 1 95.75 180 GLU A N 1
ATOM 1375 C CA . GLU A 1 180 ? -18.172 -19.922 -17.547 1 95.75 180 GLU A CA 1
ATOM 1376 C C . GLU A 1 180 ? -19.484 -20.297 -16.859 1 95.75 180 GLU A C 1
ATOM 1378 O O . GLU A 1 180 ? -20.406 -20.797 -17.5 1 95.75 180 GLU A O 1
ATOM 1383 N N . LYS A 1 181 ? -19.531 -20.047 -15.555 1 96.19 181 LYS A N 1
ATOM 1384 C CA . LYS A 1 181 ? -20.75 -20.344 -14.789 1 96.19 181 LYS A CA 1
ATOM 1385 C C . LYS A 1 181 ? -21.922 -19.547 -15.328 1 96.19 181 LYS A C 1
ATOM 1387 O O . LYS A 1 181 ? -23.031 -20.078 -15.453 1 96.19 181 LYS A O 1
ATOM 1392 N N . GLN A 1 182 ? -21.703 -18.312 -15.641 1 97.19 182 GLN A N 1
ATOM 1393 C CA . GLN A 1 182 ? -22.766 -17.453 -16.172 1 97.19 182 GLN A CA 1
ATOM 1394 C C . GLN A 1 182 ? -23.219 -17.938 -17.547 1 97.19 182 GLN A C 1
ATOM 1396 O O . GLN A 1 182 ? -24.422 -17.953 -17.844 1 97.19 182 GLN A O 1
ATOM 1401 N N . ILE A 1 183 ? -22.344 -18.344 -18.406 1 97.12 183 ILE A N 1
ATOM 1402 C CA . ILE A 1 183 ? -22.656 -18.844 -19.75 1 97.12 183 ILE A CA 1
ATOM 1403 C C . ILE A 1 183 ? -23.438 -20.141 -19.641 1 97.12 183 ILE A C 1
ATOM 1405 O O . ILE A 1 183 ? -24.422 -20.344 -20.359 1 97.12 183 ILE A O 1
ATOM 1409 N N . SER A 1 184 ? -22.969 -21.031 -18.75 1 97.25 184 SER A N 1
ATOM 1410 C CA . SER A 1 184 ? -23.625 -22.312 -18.578 1 97.25 184 SER A CA 1
ATOM 1411 C C . SER A 1 184 ? -25.078 -22.141 -18.125 1 97.25 184 SER A C 1
ATOM 1413 O O . SER A 1 184 ? -25.922 -23.016 -18.344 1 97.25 184 SER A O 1
ATOM 1415 N N . GLY A 1 185 ? -25.422 -21.016 -17.547 1 97.12 185 GLY A N 1
ATOM 1416 C CA . GLY A 1 185 ? -26.766 -20.703 -17.109 1 97.12 185 GLY A CA 1
ATOM 1417 C C . GLY A 1 185 ? -27.562 -19.922 -18.141 1 97.12 185 GLY A C 1
ATOM 1418 O O . GLY A 1 185 ? -28.703 -19.531 -17.891 1 97.12 185 GLY A O 1
ATOM 1419 N N . GLY A 1 186 ? -26.953 -19.656 -19.188 1 96.44 186 GLY A N 1
ATOM 1420 C CA . GLY A 1 186 ? -27.641 -18.953 -20.266 1 96.44 186 GLY A CA 1
ATOM 1421 C C . GLY A 1 186 ? -27.422 -17.453 -20.234 1 96.44 186 GLY A C 1
ATOM 1422 O O . GLY A 1 186 ? -27.984 -16.719 -21.047 1 96.44 186 GLY A O 1
ATOM 1423 N N . GLY A 1 187 ? -26.641 -16.984 -19.375 1 94.44 187 GLY A N 1
ATOM 1424 C CA . GLY A 1 187 ? -26.344 -15.555 -19.266 1 94.44 187 GLY A CA 1
ATOM 1425 C C . GLY A 1 187 ? -27.312 -14.82 -18.344 1 94.44 187 GLY A C 1
ATOM 1426 O O . GLY A 1 187 ? -28.156 -15.438 -17.688 1 94.44 187 GLY A O 1
ATOM 1427 N N . PRO A 1 188 ? -27.156 -13.477 -18.234 1 97.38 188 PRO A N 1
ATOM 1428 C CA . PRO A 1 188 ? -26.094 -12.695 -18.875 1 97.38 188 PRO A CA 1
ATOM 1429 C C . PRO A 1 188 ? -24.75 -12.859 -18.172 1 97.38 188 PRO A C 1
ATOM 1431 O O . PRO A 1 188 ? -24.703 -13.297 -17.016 1 97.38 188 PRO A O 1
ATOM 1434 N N . ILE A 1 189 ? -23.641 -12.57 -18.875 1 97.56 189 ILE A N 1
ATOM 1435 C CA . ILE A 1 189 ? -22.328 -12.438 -18.25 1 97.56 189 ILE A CA 1
ATOM 1436 C C . ILE A 1 189 ? -22.141 -11 -17.766 1 97.56 189 ILE A C 1
ATOM 1438 O O . ILE A 1 189 ? -22.594 -10.055 -18.406 1 97.56 189 ILE A O 1
ATOM 1442 N N . THR A 1 190 ? -21.531 -10.844 -16.609 1 96.38 190 THR A N 1
ATOM 1443 C CA . THR A 1 190 ? -21.359 -9.523 -16.016 1 96.38 190 THR A CA 1
ATOM 1444 C C . THR A 1 190 ? -19.922 -9.031 -16.203 1 96.38 190 THR A C 1
ATOM 1446 O O . THR A 1 190 ? -18.969 -9.695 -15.789 1 96.38 190 THR A O 1
ATOM 1449 N N . LEU A 1 191 ? -19.797 -7.953 -16.828 1 96.25 191 LEU A N 1
ATOM 1450 C CA . LEU A 1 191 ? -18.516 -7.32 -17.141 1 96.25 191 LEU A CA 1
ATOM 1451 C C . LEU A 1 191 ? -18.391 -5.969 -16.438 1 96.25 191 LEU A C 1
ATOM 1453 O O . LEU A 1 191 ? -19.297 -5.129 -16.531 1 96.25 191 LEU A O 1
ATOM 1457 N N . THR A 1 192 ? -17.359 -5.773 -15.664 1 92.25 192 THR A N 1
ATOM 1458 C CA . THR A 1 192 ? -17.156 -4.512 -14.961 1 92.25 192 THR A CA 1
ATOM 1459 C C . THR A 1 192 ? -16.969 -3.361 -15.945 1 92.25 192 THR A C 1
ATOM 1461 O O . THR A 1 192 ? -17.922 -2.656 -16.281 1 92.25 192 THR A O 1
ATOM 1464 N N . ASP A 1 193 ? -15.836 -3.252 -16.609 1 93.81 193 ASP A N 1
ATOM 1465 C CA . ASP A 1 193 ? -15.523 -2.258 -17.641 1 93.81 193 ASP A CA 1
ATOM 1466 C C . ASP A 1 193 ? -14.867 -2.906 -18.859 1 93.81 193 ASP A C 1
ATOM 1468 O O . ASP A 1 193 ? -13.828 -3.553 -18.734 1 93.81 193 ASP A O 1
ATOM 1472 N N . PRO A 1 194 ? -15.484 -2.674 -19.938 1 96.06 194 PRO A N 1
ATOM 1473 C CA . PRO A 1 194 ? -14.984 -3.33 -21.156 1 96.06 194 PRO A CA 1
ATOM 1474 C C . PRO A 1 194 ? -13.547 -2.93 -21.484 1 96.06 194 PRO A C 1
ATOM 1476 O O . PRO A 1 194 ? -12.828 -3.688 -22.141 1 96.06 194 PRO A O 1
ATOM 1479 N N . GLU A 1 195 ? -13.102 -1.8 -21 1 94.88 195 GLU A N 1
ATOM 1480 C CA . GLU A 1 195 ? -11.797 -1.274 -21.391 1 94.88 195 GLU A CA 1
ATOM 1481 C C . GLU A 1 195 ? -10.719 -1.68 -20.375 1 94.88 195 GLU A C 1
ATOM 1483 O O . GLU A 1 195 ? -9.539 -1.368 -20.562 1 94.88 195 GLU A O 1
ATOM 1488 N N . MET A 1 196 ? -11.133 -2.422 -19.391 1 95.75 196 MET A N 1
ATOM 1489 C CA . MET A 1 196 ? -10.156 -2.891 -18.406 1 95.75 196 MET A CA 1
ATOM 1490 C C . MET A 1 196 ? -9.156 -3.852 -19.047 1 95.75 196 MET A C 1
ATOM 1492 O O . MET A 1 196 ? -9.531 -4.672 -19.891 1 95.75 196 MET A O 1
ATOM 1496 N N . LYS A 1 197 ? -7.953 -3.709 -18.719 1 96.19 197 LYS A N 1
ATOM 1497 C CA . LYS A 1 197 ? -6.891 -4.582 -19.203 1 96.19 197 LYS A CA 1
ATOM 1498 C C . LYS A 1 197 ? -6.191 -5.293 -18.047 1 96.19 197 LYS A C 1
ATOM 1500 O O . LYS A 1 197 ? -5.938 -4.688 -17 1 96.19 197 LYS A O 1
ATOM 1505 N N . ARG A 1 198 ? -5.969 -6.547 -18.219 1 96.56 198 ARG A N 1
ATOM 1506 C CA . ARG A 1 198 ? -5.32 -7.375 -17.203 1 96.56 198 ARG A CA 1
ATOM 1507 C C . ARG A 1 198 ? -4.223 -8.234 -17.812 1 96.56 198 ARG A C 1
ATOM 1509 O O . ARG A 1 198 ? -4.324 -8.641 -18.984 1 96.56 198 ARG A O 1
ATOM 1516 N N . PHE A 1 199 ? -3.207 -8.438 -17.094 1 96.44 199 PHE A N 1
ATOM 1517 C CA . PHE A 1 199 ? -2.184 -9.406 -17.469 1 96.44 199 PHE A CA 1
ATOM 1518 C C . PHE A 1 199 ? -2.627 -10.82 -17.109 1 96.44 199 PHE A C 1
ATOM 1520 O O . PHE A 1 199 ? -3.166 -11.047 -16.016 1 96.44 199 PHE A O 1
ATOM 1527 N N . PHE A 1 200 ? -2.393 -11.758 -18.016 1 95.5 200 PHE A N 1
ATOM 1528 C CA . PHE A 1 200 ? -2.807 -13.141 -17.781 1 95.5 200 PHE A CA 1
ATOM 1529 C C . PHE A 1 200 ? -1.654 -14.102 -18.047 1 95.5 200 PHE A C 1
ATOM 1531 O O . PHE A 1 200 ? -0.796 -13.844 -18.891 1 95.5 200 PHE A O 1
ATOM 1538 N N . MET A 1 201 ? -1.686 -15.18 -17.312 1 93.69 201 MET A N 1
ATOM 1539 C CA . MET A 1 201 ? -0.739 -16.266 -17.516 1 93.69 201 MET A CA 1
ATOM 1540 C C . MET A 1 201 ? -1.357 -17.609 -17.125 1 93.69 201 MET A C 1
ATOM 1542 O O . MET A 1 201 ? -2.43 -17.641 -16.516 1 93.69 201 MET A O 1
ATOM 1546 N N . THR A 1 202 ? -0.728 -18.672 -17.5 1 92.06 202 THR A N 1
ATOM 1547 C CA . THR A 1 202 ? -1.158 -20.016 -17.078 1 92.06 202 THR A CA 1
ATOM 1548 C C . THR A 1 202 ? -0.536 -20.375 -15.734 1 92.06 202 THR A C 1
ATOM 1550 O O . THR A 1 202 ? 0.424 -19.75 -15.289 1 92.06 202 THR A O 1
ATOM 1553 N N . LYS A 1 203 ? -1.078 -21.391 -15.109 1 93.19 203 LYS A N 1
ATOM 1554 C CA . LYS A 1 203 ? -0.503 -21.906 -13.875 1 93.19 203 LYS A CA 1
ATOM 1555 C C . LYS A 1 203 ? 0.93 -22.391 -14.086 1 93.19 203 LYS A C 1
ATOM 1557 O O . LYS A 1 203 ? 1.791 -22.188 -13.227 1 93.19 203 LYS A O 1
ATOM 1562 N N . ASP A 1 204 ? 1.153 -22.984 -15.25 1 93.62 204 ASP A N 1
ATOM 1563 C CA . ASP A 1 204 ? 2.488 -23.469 -15.578 1 93.62 204 ASP A CA 1
ATOM 1564 C C . ASP A 1 204 ? 3.488 -22.328 -15.672 1 93.62 204 ASP A C 1
ATOM 1566 O O . ASP A 1 204 ? 4.633 -22.453 -15.234 1 93.62 204 ASP A O 1
ATOM 1570 N N . ASP A 1 205 ? 3.037 -21.25 -16.281 1 95.06 205 ASP A N 1
ATOM 1571 C CA . ASP A 1 205 ? 3.889 -20.062 -16.375 1 95.06 205 ASP A CA 1
ATOM 1572 C C . ASP A 1 205 ? 4.258 -19.547 -14.977 1 95.06 205 ASP A C 1
ATOM 1574 O O . ASP A 1 205 ? 5.402 -19.172 -14.734 1 95.06 205 ASP A O 1
ATOM 1578 N N . ALA A 1 206 ? 3.287 -19.547 -14.094 1 96.25 206 ALA A N 1
ATOM 1579 C CA . ALA A 1 206 ? 3.516 -19.078 -12.734 1 96.25 206 ALA A CA 1
ATOM 1580 C C . ALA A 1 206 ? 4.539 -19.969 -12.016 1 96.25 206 ALA A C 1
ATOM 1582 O O . ALA A 1 206 ? 5.473 -19.453 -11.391 1 96.25 206 ALA A O 1
ATOM 1583 N N . VAL A 1 207 ? 4.379 -21.25 -12.125 1 97.62 207 VAL A N 1
ATOM 1584 C CA . VAL A 1 207 ? 5.273 -22.203 -11.469 1 97.62 207 VAL A CA 1
ATOM 1585 C C . VAL A 1 207 ? 6.684 -22.047 -12.031 1 97.62 207 VAL A C 1
ATOM 1587 O O . VAL A 1 207 ? 7.664 -22.078 -11.281 1 97.62 207 VAL A O 1
ATOM 1590 N N . LYS A 1 208 ? 6.758 -21.875 -13.328 1 96.88 208 LYS A N 1
ATOM 1591 C CA . LYS A 1 208 ? 8.062 -21.703 -13.961 1 96.88 208 LYS A CA 1
ATOM 1592 C C . LYS A 1 208 ? 8.781 -20.469 -13.414 1 96.88 208 LYS A C 1
ATOM 1594 O O . LYS A 1 208 ? 9.984 -20.516 -13.141 1 96.88 208 LYS A O 1
ATOM 1599 N N . LEU A 1 209 ? 8.039 -19.391 -13.328 1 97.44 209 LEU A N 1
ATOM 1600 C CA . LEU A 1 209 ? 8.648 -18.188 -12.758 1 97.44 209 LEU A CA 1
ATOM 1601 C C . LEU A 1 209 ? 9.133 -18.438 -11.336 1 97.44 209 LEU A C 1
ATOM 1603 O O . LEU A 1 209 ? 10.234 -18.047 -10.969 1 97.44 209 LEU A O 1
ATOM 1607 N N . ILE A 1 210 ? 8.281 -19.078 -10.531 1 98.62 210 ILE A N 1
ATOM 1608 C CA . ILE A 1 210 ? 8.586 -19.312 -9.125 1 98.62 210 ILE A CA 1
ATOM 1609 C C . ILE A 1 210 ? 9.844 -20.172 -9 1 98.62 210 ILE A C 1
ATOM 1611 O O . ILE A 1 210 ? 10.742 -19.859 -8.219 1 98.62 210 ILE A O 1
ATOM 1615 N N . ILE A 1 211 ? 9.961 -21.188 -9.797 1 98.44 211 ILE A N 1
ATOM 1616 C CA . ILE A 1 211 ? 11.109 -22.094 -9.742 1 98.44 211 ILE A CA 1
ATOM 1617 C C . ILE A 1 211 ? 12.352 -21.359 -10.25 1 98.44 211 ILE A C 1
ATOM 1619 O O . ILE A 1 211 ? 13.438 -21.5 -9.68 1 98.44 211 ILE A O 1
ATOM 1623 N N . SER A 1 212 ? 12.203 -20.594 -11.328 1 97.12 212 SER A N 1
ATOM 1624 C CA . SER A 1 212 ? 13.328 -19.812 -11.828 1 97.12 212 SER A CA 1
ATOM 1625 C C . SER A 1 212 ? 13.836 -18.844 -10.773 1 97.12 212 SER A C 1
ATOM 1627 O O . SER A 1 212 ? 15.047 -18.734 -10.562 1 97.12 212 SER A O 1
ATOM 1629 N N . ALA A 1 213 ? 12.914 -18.156 -10.156 1 97.44 213 ALA A N 1
ATOM 1630 C CA . ALA A 1 213 ? 13.281 -17.219 -9.102 1 97.44 213 ALA A CA 1
ATOM 1631 C C . ALA A 1 213 ? 13.984 -17.938 -7.953 1 97.44 213 ALA A C 1
ATOM 1633 O O . ALA A 1 213 ? 14.977 -17.438 -7.418 1 97.44 213 ALA A O 1
ATOM 1634 N N . THR A 1 214 ? 13.445 -19.078 -7.555 1 98.31 214 THR A N 1
ATOM 1635 C CA . THR A 1 214 ? 14.031 -19.875 -6.484 1 98.31 214 THR A CA 1
ATOM 1636 C C . THR A 1 214 ? 15.477 -20.234 -6.809 1 98.31 214 THR A C 1
ATOM 1638 O O . THR A 1 214 ? 16.344 -20.219 -5.93 1 98.31 214 THR A O 1
ATOM 1641 N N . THR A 1 215 ? 15.727 -20.469 -8.055 1 97.31 215 THR A N 1
ATOM 1642 C CA . THR A 1 215 ? 17.031 -20.922 -8.5 1 97.31 215 THR A CA 1
ATOM 1643 C C . THR A 1 215 ? 18 -19.734 -8.602 1 97.31 215 THR A C 1
ATOM 1645 O O . THR A 1 215 ? 19.172 -19.859 -8.227 1 97.31 215 THR A O 1
ATOM 1648 N N . LEU A 1 216 ? 17.562 -18.594 -9 1 95.81 216 LEU A N 1
ATOM 1649 C CA . LEU A 1 216 ? 18.438 -17.5 -9.398 1 95.81 216 LEU A CA 1
ATOM 1650 C C . LEU A 1 216 ? 18.609 -16.5 -8.258 1 95.81 216 LEU A C 1
ATOM 1652 O O . LEU A 1 216 ? 19.562 -15.727 -8.25 1 95.81 216 LEU A O 1
ATOM 1656 N N . ALA A 1 217 ? 17.68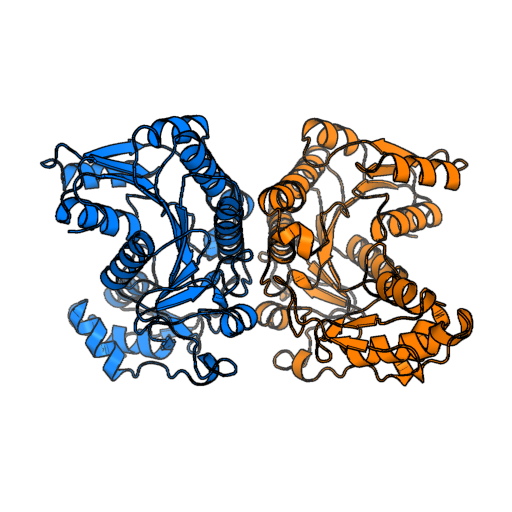8 -16.484 -7.332 1 95.31 217 ALA A N 1
ATOM 1657 C CA . ALA A 1 217 ? 17.625 -15.422 -6.332 1 95.31 217 ALA A CA 1
ATOM 1658 C C . ALA A 1 217 ? 18.906 -15.383 -5.496 1 95.31 217 ALA A C 1
ATOM 1660 O O . ALA A 1 217 ? 19.453 -16.422 -5.141 1 95.31 217 ALA A O 1
ATOM 1661 N N . LYS A 1 218 ? 19.328 -14.203 -5.219 1 93 218 LYS A N 1
ATOM 1662 C CA . LYS A 1 218 ? 20.484 -13.961 -4.355 1 93 218 LYS A CA 1
ATOM 1663 C C . LYS A 1 218 ? 20.062 -13.281 -3.057 1 93 218 LYS A C 1
ATOM 1665 O O . LYS A 1 218 ? 20.828 -13.258 -2.092 1 93 218 LYS A O 1
ATOM 1670 N N . GLY A 1 219 ? 18.812 -12.711 -3.076 1 93.44 219 GLY A N 1
ATOM 1671 C CA . GLY A 1 219 ? 18.266 -12.086 -1.883 1 93.44 219 GLY A CA 1
ATOM 1672 C C . GLY A 1 219 ? 17.672 -10.719 -2.15 1 93.44 219 GLY A C 1
ATOM 1673 O O . GLY A 1 219 ? 18.328 -9.836 -2.703 1 93.44 219 GLY A O 1
ATOM 1674 N N . GLY A 1 220 ? 16.391 -10.586 -1.84 1 93.5 220 GLY A N 1
ATOM 1675 C CA . GLY A 1 220 ? 15.758 -9.281 -1.812 1 93.5 220 GLY A CA 1
ATOM 1676 C C . GLY A 1 220 ? 15.117 -8.906 -3.133 1 93.5 220 GLY A C 1
ATOM 1677 O O . GLY A 1 220 ? 14.414 -7.895 -3.221 1 93.5 220 GLY A O 1
ATOM 1678 N N . GLU A 1 221 ? 15.25 -9.664 -4.23 1 95.06 221 GLU A N 1
ATOM 1679 C CA . GLU A 1 221 ? 14.719 -9.328 -5.547 1 95.06 221 GLU A CA 1
ATOM 1680 C C . GLU A 1 221 ? 13.211 -9.578 -5.613 1 95.06 221 GLU A C 1
ATOM 1682 O O . GLU A 1 221 ? 12.664 -10.328 -4.801 1 95.06 221 GLU A O 1
ATOM 1687 N N . THR A 1 222 ? 12.641 -8.938 -6.496 1 97.06 222 THR A N 1
ATOM 1688 C CA . THR A 1 222 ? 11.328 -9.336 -6.996 1 97.06 222 THR A CA 1
ATOM 1689 C C . THR A 1 222 ? 11.414 -9.734 -8.469 1 97.06 222 THR A C 1
ATOM 1691 O O . THR A 1 222 ? 11.805 -8.93 -9.312 1 97.06 222 THR A O 1
ATOM 1694 N N . PHE A 1 223 ? 11.102 -10.969 -8.781 1 98.12 223 PHE A N 1
ATOM 1695 C CA . PHE A 1 223 ? 11.031 -11.453 -10.156 1 98.12 223 PHE A CA 1
ATOM 1696 C C . PHE A 1 223 ? 9.633 -11.273 -10.719 1 98.12 223 PHE A C 1
ATOM 1698 O O . PHE A 1 223 ? 8.648 -11.68 -10.094 1 98.12 223 PHE A O 1
ATOM 1705 N N . VAL A 1 224 ? 9.531 -10.648 -11.875 1 98.19 224 VAL A N 1
ATOM 1706 C CA . VAL A 1 224 ? 8.227 -10.305 -12.445 1 98.19 224 VAL A CA 1
ATOM 1707 C C . VAL A 1 224 ? 8.062 -11.008 -13.789 1 98.19 224 VAL A C 1
ATOM 1709 O O . VAL A 1 224 ? 8.852 -10.805 -14.711 1 98.19 224 VAL A O 1
ATOM 1712 N N . LEU A 1 225 ? 7.051 -11.758 -13.891 1 97.06 225 LEU A N 1
ATOM 1713 C CA . LEU A 1 225 ? 6.805 -12.477 -15.141 1 97.06 225 LEU A CA 1
ATOM 1714 C C . LEU A 1 225 ? 6.379 -11.516 -16.25 1 97.06 225 LEU A C 1
ATOM 1716 O O . LEU A 1 225 ? 5.543 -10.633 -16.031 1 97.06 225 LEU A O 1
ATOM 1720 N N . LYS A 1 226 ? 7.023 -11.695 -17.406 1 95.19 226 LYS A N 1
ATOM 1721 C CA . LYS A 1 226 ? 6.484 -11.047 -18.609 1 95.19 226 LYS A CA 1
ATOM 1722 C C . LYS A 1 226 ? 5.273 -11.805 -19.141 1 95.19 226 LYS A C 1
ATOM 1724 O O . LYS A 1 226 ? 5.328 -13.023 -19.328 1 95.19 226 LYS A O 1
ATOM 1729 N N . MET A 1 227 ? 4.164 -11.156 -19.266 1 94.88 227 MET A N 1
ATOM 1730 C CA . MET A 1 227 ? 2.93 -11.82 -19.672 1 94.88 227 MET A CA 1
ATOM 1731 C C . MET A 1 227 ? 2.104 -10.93 -20.594 1 94.88 227 MET A C 1
ATOM 1733 O O . MET A 1 227 ? 2.277 -9.711 -20.594 1 94.88 227 MET A O 1
ATOM 1737 N N . PRO A 1 228 ? 1.239 -11.5 -21.359 1 95 228 PRO A N 1
ATOM 1738 C CA . PRO A 1 228 ? 0.418 -10.703 -22.266 1 95 228 PRO A CA 1
ATOM 1739 C C . PRO A 1 228 ? -0.666 -9.906 -21.547 1 95 228 PRO A C 1
ATOM 1741 O O . PRO A 1 228 ? -1.111 -10.297 -20.469 1 95 228 PRO A O 1
ATOM 1744 N N . LEU A 1 229 ? -1.002 -8.867 -22.172 1 96.88 229 LEU A N 1
ATOM 1745 C CA . LEU A 1 229 ? -2.086 -7.992 -21.734 1 96.88 229 LEU A CA 1
ATOM 1746 C C . LEU A 1 229 ? -3.371 -8.297 -22.5 1 96.88 229 LEU A C 1
ATOM 1748 O O . LEU A 1 229 ? -3.35 -8.469 -23.719 1 96.88 229 LEU A O 1
ATOM 1752 N N . ILE A 1 230 ? -4.5 -8.43 -21.766 1 97.31 230 ILE A N 1
ATOM 1753 C CA . ILE A 1 230 ? -5.777 -8.766 -22.391 1 97.31 230 ILE A CA 1
ATOM 1754 C C . ILE A 1 230 ? -6.824 -7.719 -22.016 1 97.31 230 ILE A C 1
ATOM 1756 O O . ILE A 1 230 ? -6.941 -7.336 -20.859 1 97.31 230 ILE A O 1
ATOM 1760 N N . ARG A 1 231 ? -7.504 -7.246 -23.031 1 97.06 231 ARG A N 1
ATOM 1761 C CA . ARG A 1 231 ? -8.672 -6.406 -22.797 1 97.06 231 ARG A CA 1
ATOM 1762 C C . ARG A 1 231 ? -9.883 -7.246 -22.406 1 97.06 231 ARG A C 1
ATOM 1764 O O . ARG A 1 231 ? -10.203 -8.227 -23.078 1 97.06 231 ARG A O 1
ATOM 1771 N N . LEU A 1 232 ? -10.586 -6.883 -21.344 1 97 232 LEU A N 1
ATOM 1772 C CA . LEU A 1 232 ? -11.633 -7.734 -20.781 1 97 232 LEU A CA 1
ATOM 1773 C C . LEU A 1 232 ? -12.758 -7.953 -21.781 1 97 232 LEU A C 1
ATOM 1775 O O . LEU A 1 232 ? -13.312 -9.047 -21.859 1 97 232 LEU A O 1
ATOM 1779 N N . LYS A 1 233 ? -13.109 -6.887 -22.516 1 97.56 233 LYS A N 1
ATOM 1780 C CA . LYS A 1 233 ? -14.148 -7.051 -23.531 1 97.56 233 LYS A CA 1
ATOM 1781 C C . LYS A 1 233 ? -13.82 -8.195 -24.484 1 97.56 233 LYS A C 1
ATOM 1783 O O . LYS A 1 233 ? -14.68 -9.023 -24.781 1 97.56 233 LYS A O 1
ATOM 1788 N N . ASP A 1 234 ? -12.586 -8.25 -24.922 1 97.94 234 ASP A N 1
ATOM 1789 C CA . ASP A 1 234 ? -12.156 -9.273 -25.875 1 97.94 234 ASP A CA 1
ATOM 1790 C C . ASP A 1 234 ? -12.148 -10.656 -25.219 1 97.94 234 ASP A C 1
ATOM 1792 O O . ASP A 1 234 ? -12.5 -11.648 -25.859 1 97.94 234 ASP A O 1
ATOM 1796 N N . LEU A 1 235 ? -11.758 -10.711 -23.969 1 97.31 235 LEU A N 1
ATOM 1797 C CA . LEU A 1 235 ? -11.766 -11.977 -23.25 1 97.31 235 LEU A CA 1
ATOM 1798 C C . LEU A 1 235 ? -13.188 -12.516 -23.109 1 97.31 235 LEU A C 1
ATOM 1800 O O . LEU A 1 235 ? -13.43 -13.703 -23.328 1 97.31 235 LEU A O 1
ATOM 1804 N N . PHE A 1 236 ? -14.094 -11.641 -22.719 1 97.5 236 PHE A N 1
ATOM 1805 C CA . PHE A 1 236 ? -15.484 -12.031 -22.531 1 97.5 236 PHE A CA 1
ATOM 1806 C C . PHE A 1 236 ? -16.094 -12.531 -23.828 1 97.5 236 PHE A C 1
ATOM 1808 O O . PHE A 1 236 ? -16.766 -13.562 -23.859 1 97.5 236 PHE A O 1
ATOM 1815 N N . GLU A 1 237 ? -15.828 -11.836 -24.891 1 97.38 237 GLU A N 1
ATOM 1816 C CA . GLU A 1 237 ? -16.328 -12.242 -26.188 1 97.38 237 GLU A CA 1
ATOM 1817 C C . GLU A 1 237 ? -15.742 -13.586 -26.609 1 97.38 237 GLU A C 1
ATOM 1819 O O . GLU A 1 237 ? -16.453 -14.438 -27.141 1 97.38 237 GLU A O 1
ATOM 1824 N N . ALA A 1 238 ? -14.484 -13.719 -26.422 1 97.5 238 ALA A N 1
ATOM 1825 C CA . ALA A 1 238 ? -13.82 -14.984 -26.75 1 97.5 238 ALA A CA 1
ATOM 1826 C C . ALA A 1 238 ? -14.406 -16.141 -25.938 1 97.5 238 ALA A C 1
ATOM 1828 O O . ALA A 1 238 ? -14.578 -17.25 -26.453 1 97.5 238 ALA A O 1
ATOM 1829 N N . MET A 1 239 ? -14.711 -15.906 -24.719 1 97.25 239 MET A N 1
ATOM 1830 C CA . MET A 1 239 ? -15.281 -16.922 -23.844 1 97.25 239 MET A CA 1
ATOM 1831 C C . MET A 1 239 ? -16.672 -17.328 -24.328 1 97.25 239 MET A C 1
ATOM 1833 O O . MET A 1 239 ? -17.016 -18.516 -24.328 1 97.25 239 MET A O 1
ATOM 1837 N N . LYS A 1 240 ? -17.453 -16.359 -24.688 1 97.31 240 LYS A N 1
ATOM 1838 C CA . LYS A 1 240 ? -18.766 -16.656 -25.266 1 97.31 240 LYS A CA 1
ATOM 1839 C C . LYS A 1 240 ? -18.625 -17.578 -26.469 1 97.31 240 LYS A C 1
ATOM 1841 O O . LYS A 1 240 ? -19.344 -18.578 -26.578 1 97.31 240 LYS A O 1
ATOM 1846 N N . GLU A 1 241 ? -17.75 -17.203 -27.281 1 96.94 241 GLU A N 1
ATOM 1847 C CA . GLU A 1 241 ? -17.547 -17.953 -28.516 1 96.94 241 GLU A CA 1
ATOM 1848 C C . GLU A 1 241 ? -17.062 -19.375 -28.219 1 96.94 241 GLU A C 1
ATOM 1850 O O . GLU A 1 241 ? -17.453 -20.328 -28.906 1 96.94 241 GLU A O 1
ATOM 1855 N N . THR A 1 242 ? -16.25 -19.516 -27.25 1 96.5 242 THR A N 1
ATOM 1856 C CA . THR A 1 242 ? -15.609 -20.781 -26.922 1 96.5 242 THR A CA 1
ATOM 1857 C C . THR A 1 242 ? -16.562 -21.703 -26.188 1 96.5 242 THR A C 1
ATOM 1859 O O . THR A 1 242 ? -16.578 -22.922 -26.422 1 96.5 242 THR A O 1
ATOM 1862 N N . LEU A 1 243 ? -17.469 -21.141 -25.344 1 96.62 243 LEU A N 1
ATOM 1863 C CA . LEU A 1 243 ? -18.125 -22 -24.359 1 96.62 243 LEU A CA 1
ATOM 1864 C C . LEU A 1 243 ? -19.609 -22.109 -24.625 1 96.62 243 LEU A C 1
ATOM 1866 O O . LEU A 1 243 ? -20.266 -23.031 -24.141 1 96.62 243 LEU A O 1
ATOM 1870 N N . SER A 1 244 ? -20.203 -21.172 -25.328 1 96.88 244 SER A N 1
ATOM 1871 C CA . SER A 1 244 ? -21.656 -21.109 -25.453 1 96.88 244 SER A CA 1
ATOM 1872 C C . SER A 1 244 ? -22.219 -22.406 -26.031 1 96.88 244 SER A C 1
ATOM 1874 O O . SER A 1 244 ? -23.156 -22.984 -25.484 1 96.88 244 SER A O 1
ATOM 1876 N N . SER A 1 245 ? -21.609 -22.922 -27.078 1 95.44 245 SER A N 1
ATOM 1877 C CA . SER A 1 245 ? -22.109 -24.109 -27.766 1 95.44 245 SER A CA 1
ATOM 1878 C C . SER A 1 245 ? -22.047 -25.344 -26.859 1 95.44 245 SER A C 1
ATOM 1880 O O . SER A 1 245 ? -22.906 -26.219 -26.922 1 95.44 245 SER A O 1
ATOM 1882 N N . LYS A 1 246 ? -21.016 -25.391 -26.078 1 95.75 246 LYS A N 1
ATOM 1883 C CA . LYS A 1 246 ? -20.844 -26.484 -25.141 1 95.75 246 LYS A CA 1
ATOM 1884 C C . LYS A 1 246 ? -22.047 -26.625 -24.219 1 95.75 246 LYS A C 1
ATOM 1886 O O . LYS A 1 246 ? -22.375 -27.734 -23.781 1 95.75 246 LYS A O 1
ATOM 1891 N N . TYR A 1 247 ? -22.75 -25.516 -24.016 1 96.44 247 TYR A N 1
ATOM 1892 C CA . TYR A 1 247 ? -23.844 -25.531 -23.047 1 96.44 247 TYR A CA 1
ATOM 1893 C C . TYR A 1 247 ? -25.188 -25.344 -23.75 1 96.44 247 TYR A C 1
ATOM 1895 O O . TYR A 1 247 ? -26.188 -25 -23.109 1 96.44 247 TYR A O 1
ATOM 1903 N N . GLY A 1 248 ? -25.188 -25.453 -25.094 1 96.5 248 GLY A N 1
ATOM 1904 C CA . GLY A 1 248 ? -26.422 -25.484 -25.859 1 96.5 248 GLY A CA 1
ATOM 1905 C C . GLY A 1 248 ? -26.922 -24.109 -26.234 1 96.5 248 GLY A C 1
ATOM 1906 O O . GLY A 1 248 ? -28.109 -23.938 -26.516 1 96.5 248 GLY A O 1
ATOM 1907 N N . TYR A 1 249 ? -26.062 -23.125 -26.109 1 96.75 249 TYR A N 1
ATOM 1908 C CA . TYR A 1 249 ? -26.469 -21.766 -26.438 1 96.75 249 TYR A CA 1
ATOM 1909 C C . TYR A 1 249 ? -25.719 -21.25 -27.656 1 96.75 249 TYR A C 1
ATOM 1911 O O . TYR A 1 249 ? -24.625 -21.734 -27.969 1 96.75 249 TYR A O 1
ATOM 1919 N N . LYS A 1 250 ? -26.359 -20.328 -28.328 1 96.38 250 LYS A N 1
ATOM 1920 C CA . LYS A 1 250 ? -25.625 -19.547 -29.312 1 96.38 250 LYS A CA 1
ATOM 1921 C C . LYS A 1 250 ? -24.922 -18.359 -28.656 1 96.38 250 LYS A C 1
ATOM 1923 O O . LYS A 1 250 ? -25.453 -17.734 -27.75 1 96.38 250 LYS A O 1
ATOM 1928 N N . PRO A 1 251 ? -23.672 -18.047 -29.094 1 95.81 251 PRO A N 1
ATOM 1929 C CA . PRO A 1 251 ? -22.938 -16.938 -28.484 1 95.81 251 PRO A CA 1
ATOM 1930 C C . PRO A 1 251 ? -23.734 -15.625 -28.516 1 95.81 251 PRO A C 1
ATOM 1932 O O . PRO A 1 251 ? -23.672 -14.844 -27.562 1 95.81 251 PRO A O 1
ATOM 1935 N N . SER A 1 252 ? -24.516 -15.453 -29.562 1 95.12 252 SER A N 1
ATOM 1936 C CA . SER A 1 252 ? -25.281 -14.219 -29.75 1 95.12 252 SER A CA 1
ATOM 1937 C C . SER A 1 252 ? -26.391 -14.094 -28.719 1 95.12 252 SER A C 1
ATOM 1939 O O . SER A 1 252 ? -26.891 -13 -28.453 1 95.12 252 SER A O 1
ATOM 1941 N N . LYS A 1 253 ? -26.766 -15.133 -28.109 1 95.69 253 LYS A N 1
ATOM 1942 C CA . LYS A 1 253 ? -27.859 -15.133 -27.141 1 95.69 253 LYS A CA 1
ATOM 1943 C C . LYS A 1 253 ? -27.359 -14.781 -25.734 1 95.69 253 LYS A C 1
ATOM 1945 O O . LYS A 1 253 ? -28.156 -14.438 -24.859 1 95.69 253 LYS A O 1
ATOM 1950 N N . ILE A 1 254 ? -26.109 -14.984 -25.516 1 97.62 254 ILE A N 1
ATOM 1951 C CA . ILE A 1 254 ? -25.531 -14.656 -24.219 1 97.62 254 ILE A CA 1
ATOM 1952 C C . ILE A 1 254 ? -25.312 -13.148 -24.125 1 97.62 254 ILE A C 1
ATOM 1954 O O . ILE A 1 254 ? -24.375 -12.609 -24.703 1 97.62 254 ILE A O 1
ATOM 1958 N N . LYS A 1 255 ? -26.094 -12.492 -23.359 1 97.12 255 LYS A N 1
ATOM 1959 C CA . LYS A 1 255 ? -26 -11.047 -23.219 1 97.12 255 LYS A CA 1
ATOM 1960 C C . LYS A 1 255 ? -24.891 -10.664 -22.25 1 97.12 255 LYS A C 1
ATOM 1962 O O . LYS A 1 255 ? -24.453 -11.477 -21.422 1 97.12 255 LYS A O 1
ATOM 1967 N N . THR A 1 256 ? -24.328 -9.469 -22.469 1 97.25 256 THR A N 1
ATOM 1968 C CA . THR A 1 256 ? -23.328 -8.906 -21.562 1 97.25 256 THR A CA 1
ATOM 1969 C C . THR A 1 256 ? -23.906 -7.73 -20.781 1 97.25 256 THR A C 1
ATOM 1971 O O . THR A 1 256 ? -24.484 -6.809 -21.375 1 97.25 256 THR A O 1
ATOM 1974 N N . LYS A 1 257 ? -23.859 -7.832 -19.5 1 97.62 257 LYS A N 1
ATOM 1975 C CA . LYS A 1 257 ? -24.281 -6.738 -18.641 1 97.62 257 LYS A CA 1
ATOM 1976 C C . LYS A 1 257 ? -23.078 -6.008 -18.047 1 97.62 257 LYS A C 1
ATOM 1978 O O . LYS A 1 257 ? -22.266 -6.609 -17.344 1 97.62 257 LYS A O 1
ATOM 1983 N N . ILE A 1 258 ? -22.922 -4.73 -18.344 1 96.12 258 ILE A N 1
ATOM 1984 C CA . ILE A 1 258 ? -21.844 -3.91 -17.797 1 96.12 258 ILE A CA 1
ATOM 1985 C C . ILE A 1 258 ? -22.234 -3.434 -16.391 1 96.12 258 ILE A C 1
ATOM 1987 O O . ILE A 1 258 ? -23.219 -2.711 -16.219 1 96.12 258 ILE A O 1
ATOM 1991 N N . ILE A 1 259 ? -21.438 -3.75 -15.391 1 93.25 259 ILE A N 1
ATOM 1992 C CA . ILE A 1 259 ? -21.859 -3.51 -14.016 1 93.25 259 ILE A CA 1
ATOM 1993 C C . ILE A 1 259 ? -20.984 -2.426 -13.391 1 93.25 259 ILE A C 1
ATOM 1995 O O . ILE A 1 259 ? -21.219 -2.008 -12.258 1 93.25 259 ILE A O 1
ATOM 1999 N N . GLY A 1 260 ? -19.938 -1.95 -14.109 1 88.81 260 GLY A N 1
ATOM 2000 C CA . GLY A 1 260 ? -19.078 -0.889 -13.609 1 88.81 260 GLY A CA 1
ATOM 2001 C C . GLY A 1 260 ? -17.906 -1.403 -12.789 1 88.81 260 GLY A C 1
ATOM 2002 O O . GLY A 1 260 ? -17.906 -2.553 -12.344 1 88.81 260 GLY A O 1
ATOM 2003 N N . SER A 1 261 ? -16.938 -0.569 -12.594 1 85.69 261 SER A N 1
ATOM 2004 C CA . SER A 1 261 ? -15.75 -0.931 -11.828 1 85.69 261 SER A CA 1
ATOM 2005 C C . SER A 1 261 ? -16.062 -1.047 -10.336 1 85.69 261 SER A C 1
ATOM 2007 O O . SER A 1 261 ? -16.891 -0.301 -9.812 1 85.69 261 SER A O 1
ATOM 2009 N N . ARG A 1 262 ? -15.406 -1.919 -9.672 1 84.31 262 ARG A N 1
ATOM 2010 C CA . ARG A 1 262 ? -15.562 -2.121 -8.234 1 84.31 262 ARG A CA 1
ATOM 2011 C C . ARG A 1 262 ? -14.469 -1.403 -7.457 1 84.31 262 ARG A C 1
ATOM 2013 O O . ARG A 1 262 ? -13.391 -1.128 -8 1 84.31 262 ARG A O 1
ATOM 2020 N N . PRO A 1 263 ? -14.727 -1.089 -6.129 1 81.69 263 PRO A N 1
ATOM 2021 C CA . PRO A 1 263 ? -13.672 -0.499 -5.301 1 81.69 263 PRO A CA 1
ATOM 2022 C C . PRO A 1 263 ? -12.406 -1.349 -5.266 1 81.69 263 PRO A C 1
ATOM 2024 O O . PRO A 1 263 ? -12.484 -2.576 -5.164 1 81.69 263 PRO A O 1
ATOM 2027 N N . GLY A 1 264 ? -11.32 -0.688 -5.469 1 82.62 264 GLY A N 1
ATOM 2028 C CA . GLY A 1 264 ? -10.047 -1.388 -5.379 1 82.62 264 GLY A CA 1
ATOM 2029 C C . GLY A 1 264 ? -9.57 -1.932 -6.715 1 82.62 264 GLY A C 1
ATOM 2030 O O . GLY A 1 264 ? -8.516 -2.564 -6.789 1 82.62 264 GLY A O 1
ATOM 2031 N N . GLU A 1 265 ? -10.367 -1.634 -7.793 1 86.31 265 GLU A N 1
ATOM 2032 C CA . GLU A 1 265 ? -9.961 -2.115 -9.109 1 86.31 265 GLU A CA 1
ATOM 2033 C C . GLU A 1 265 ? -9.477 -0.968 -9.992 1 86.31 265 GLU A C 1
ATOM 2035 O O . GLU A 1 265 ? -10.039 0.126 -9.969 1 86.31 265 GLU A O 1
ATOM 2040 N N . LYS A 1 266 ? -8.445 -1.27 -10.758 1 90 266 LYS A N 1
ATOM 2041 C CA . LYS A 1 266 ? -7.898 -0.306 -11.703 1 90 266 LYS A CA 1
ATOM 2042 C C . LYS A 1 266 ? -8.398 -0.582 -13.117 1 90 266 LYS A C 1
ATOM 2044 O O . LYS A 1 266 ? -8.766 -1.714 -13.445 1 90 266 LYS A O 1
ATOM 2049 N N . LEU A 1 267 ? -8.375 0.485 -13.945 1 90.94 267 LEU A N 1
ATOM 2050 C CA . LEU A 1 267 ? -8.664 0.282 -15.359 1 90.94 267 LEU A CA 1
ATOM 2051 C C . LEU A 1 267 ? -7.574 -0.545 -16.031 1 90.94 267 LEU A C 1
ATOM 2053 O O . LEU A 1 267 ? -7.867 -1.46 -16.797 1 90.94 267 LEU A O 1
ATOM 2057 N N . ILE A 1 268 ? -6.305 -0.18 -15.664 1 92.06 268 ILE A N 1
ATOM 2058 C CA . ILE A 1 268 ? -5.164 -0.897 -16.219 1 92.06 268 ILE A CA 1
ATOM 2059 C C . ILE A 1 268 ? -4.199 -1.287 -15.102 1 92.06 268 ILE A C 1
ATOM 2061 O O . ILE A 1 268 ? -3.889 -0.473 -14.234 1 92.06 268 ILE A O 1
ATOM 2065 N N . GLU A 1 269 ? -3.785 -2.529 -15.102 1 93 269 GLU A N 1
ATOM 2066 C CA . GLU A 1 269 ? -2.721 -2.986 -14.211 1 93 269 GLU A CA 1
ATOM 2067 C C . GLU A 1 269 ? -1.351 -2.828 -14.867 1 93 269 GLU A C 1
ATOM 2069 O O . GLU A 1 269 ? -1.241 -2.812 -16.094 1 93 269 GLU A O 1
ATOM 2074 N N . TYR A 1 270 ? -0.322 -2.658 -14.055 1 93.38 270 TYR A N 1
ATOM 2075 C CA . TYR A 1 270 ? 1.061 -2.596 -14.516 1 93.38 270 TYR A CA 1
ATOM 2076 C C . TYR A 1 270 ? 1.911 -3.662 -13.836 1 93.38 270 TYR A C 1
ATOM 2078 O O . TYR A 1 270 ? 1.562 -4.152 -12.758 1 93.38 270 TYR A O 1
ATOM 2086 N N . LEU A 1 271 ? 2.994 -4 -14.445 1 95.62 271 LEU A N 1
ATOM 2087 C CA . LEU A 1 271 ? 3.875 -5.016 -13.875 1 95.62 271 LEU A CA 1
ATOM 2088 C C . LEU A 1 271 ? 4.965 -4.379 -13.023 1 95.62 271 LEU A C 1
ATOM 2090 O O . LEU A 1 271 ? 5.508 -5.02 -12.125 1 95.62 271 LEU A O 1
ATOM 2094 N N . LEU A 1 272 ? 5.32 -3.152 -13.367 1 95.25 272 LEU A N 1
ATOM 2095 C CA . LEU A 1 272 ? 6.371 -2.395 -12.695 1 95.25 272 LEU A CA 1
ATOM 2096 C C . LEU A 1 272 ? 5.953 -0.939 -12.5 1 95.25 272 LEU A C 1
ATOM 2098 O O . LEU A 1 272 ? 5.227 -0.385 -13.328 1 95.25 272 LEU A O 1
ATOM 2102 N N . THR A 1 273 ? 6.395 -0.338 -11.438 1 91.12 273 THR A N 1
ATOM 2103 C CA . THR A 1 273 ? 6.312 1.114 -11.328 1 91.12 273 THR A CA 1
ATOM 2104 C C . THR A 1 273 ? 7.34 1.781 -12.242 1 91.12 273 THR A C 1
ATOM 2106 O O . THR A 1 273 ? 8.25 1.123 -12.75 1 91.12 273 THR A O 1
ATOM 2109 N N . SER A 1 274 ? 7.184 3.109 -12.453 1 85.81 274 SER A N 1
ATOM 2110 C CA . SER A 1 274 ? 8.156 3.85 -13.25 1 85.81 274 SER A CA 1
ATOM 2111 C C . SER A 1 274 ? 9.547 3.779 -12.633 1 85.81 274 SER A C 1
ATOM 2113 O O . SER A 1 274 ? 10.547 3.643 -13.344 1 85.81 274 SER A O 1
ATOM 2115 N N . PHE A 1 275 ? 9.656 3.812 -11.32 1 84.69 275 PHE A N 1
ATOM 2116 C CA . PHE A 1 275 ? 10.938 3.725 -10.625 1 84.69 275 PHE A CA 1
ATOM 2117 C C . PHE A 1 275 ? 11.57 2.355 -10.828 1 84.69 275 PHE A C 1
ATOM 2119 O O . PHE A 1 275 ? 12.773 2.254 -11.094 1 84.69 275 PHE A O 1
ATOM 2126 N N . GLU A 1 276 ? 10.766 1.329 -10.688 1 90.44 276 GLU A N 1
ATOM 2127 C CA . GLU A 1 276 ? 11.273 -0.025 -10.883 1 90.44 276 GLU A CA 1
ATOM 2128 C C . GLU A 1 276 ? 11.797 -0.218 -12.305 1 90.44 276 GLU A C 1
ATOM 2130 O O . GLU A 1 276 ? 12.836 -0.852 -12.508 1 90.44 276 GLU A O 1
ATOM 2135 N N . MET A 1 277 ? 11.047 0.345 -13.258 1 90 277 MET A N 1
ATOM 2136 C CA . MET A 1 277 ? 11.422 0.179 -14.664 1 90 277 MET A CA 1
ATOM 2137 C C . MET A 1 277 ? 12.789 0.795 -14.938 1 90 277 MET A C 1
ATOM 2139 O O . MET A 1 277 ? 13.539 0.296 -15.773 1 90 277 MET A O 1
ATOM 2143 N N . GLU A 1 278 ? 13.133 1.827 -14.203 1 85.94 278 GLU A N 1
ATOM 2144 C CA . GLU A 1 278 ? 14.406 2.516 -14.406 1 85.94 278 GLU A CA 1
ATOM 2145 C C . GLU A 1 278 ? 15.562 1.731 -13.789 1 85.94 278 GLU A C 1
ATOM 2147 O O . GLU A 1 278 ? 16.719 1.968 -14.117 1 85.94 278 GLU A O 1
ATOM 2152 N N . ASN A 1 279 ? 15.305 0.755 -12.953 1 87 279 ASN A N 1
ATOM 2153 C CA . ASN A 1 279 ? 16.359 0.091 -12.195 1 87 279 ASN A CA 1
ATOM 2154 C C . ASN A 1 279 ? 16.297 -1.425 -12.367 1 87 279 ASN A C 1
ATOM 2156 O O . ASN A 1 279 ? 17 -2.158 -11.664 1 87 279 ASN A O 1
ATOM 2160 N N . VAL A 1 280 ? 15.539 -1.899 -13.32 1 92.62 280 VAL A N 1
ATOM 2161 C CA . VAL A 1 280 ? 15.266 -3.328 -13.445 1 92.62 280 VAL A CA 1
ATOM 2162 C C . VAL A 1 280 ? 16.234 -3.959 -14.438 1 92.62 280 VAL A C 1
ATOM 2164 O O . VAL A 1 280 ? 16.844 -3.258 -15.25 1 92.62 280 VAL A O 1
ATOM 2167 N N . LEU A 1 281 ? 16.469 -5.234 -14.273 1 94.19 281 LEU A N 1
ATOM 2168 C CA . LEU A 1 281 ? 17.047 -6.082 -15.312 1 94.19 281 LEU A CA 1
ATOM 2169 C C . LEU A 1 281 ? 15.961 -6.93 -15.977 1 94.19 281 LEU A C 1
ATOM 2171 O O . LEU A 1 281 ? 14.859 -7.07 -15.438 1 94.19 281 LEU A O 1
ATOM 2175 N N . GLU A 1 282 ? 16.25 -7.391 -17.203 1 94.38 282 GLU A N 1
ATOM 2176 C CA . GLU A 1 282 ? 15.242 -8.234 -17.844 1 94.38 282 GLU A CA 1
ATOM 2177 C C . GLU A 1 282 ? 15.883 -9.414 -18.562 1 94.38 282 GLU A C 1
ATOM 2179 O O . GLU A 1 282 ? 17.031 -9.328 -19 1 94.38 282 GLU A O 1
ATOM 2184 N N . THR A 1 283 ? 15.242 -10.516 -18.562 1 94.31 283 THR A N 1
ATOM 2185 C CA . THR A 1 283 ? 15.469 -11.656 -19.453 1 94.31 283 THR A CA 1
ATOM 2186 C C . THR A 1 283 ? 14.352 -11.773 -20.484 1 94.31 283 THR A C 1
ATOM 2188 O O . THR A 1 283 ? 13.484 -10.898 -20.562 1 94.31 283 THR A O 1
ATOM 2191 N N . LYS A 1 284 ? 14.391 -12.797 -21.203 1 93 284 LYS A N 1
ATOM 2192 C CA . LYS A 1 284 ? 13.328 -13.016 -22.188 1 93 284 LYS A CA 1
ATOM 2193 C C . LYS A 1 284 ? 11.984 -13.258 -21.5 1 93 284 LYS A C 1
ATOM 2195 O O . LYS A 1 284 ? 10.945 -12.82 -22 1 93 284 LYS A O 1
ATOM 2200 N N . ASP A 1 285 ? 12.016 -13.797 -20.297 1 94.56 285 ASP A N 1
ATOM 2201 C CA . ASP A 1 285 ? 10.789 -14.328 -19.719 1 94.56 285 ASP A CA 1
ATOM 2202 C C . ASP A 1 285 ? 10.328 -13.477 -18.547 1 94.56 285 ASP A C 1
ATOM 2204 O O . ASP A 1 285 ? 9.148 -13.477 -18.188 1 94.56 285 ASP A O 1
ATOM 2208 N N . PHE A 1 286 ? 11.297 -12.82 -17.875 1 96 286 PHE A N 1
ATOM 2209 C CA . PHE A 1 286 ? 10.875 -12.102 -16.672 1 96 286 PHE A CA 1
ATOM 2210 C C . PHE A 1 286 ? 11.781 -10.906 -16.406 1 96 286 PHE A C 1
ATOM 2212 O O . PHE A 1 286 ? 12.852 -10.789 -17.016 1 96 286 PHE A O 1
ATOM 2219 N N . PHE A 1 287 ? 11.305 -9.938 -15.641 1 96.25 287 PHE A N 1
ATOM 2220 C CA . PHE A 1 287 ? 12.086 -8.828 -15.086 1 96.25 287 PHE A CA 1
ATOM 2221 C C . PHE A 1 287 ? 12.656 -9.203 -13.719 1 96.25 287 PHE A C 1
ATOM 2223 O O . PHE A 1 287 ? 12.109 -10.055 -13.023 1 96.25 287 PHE A O 1
ATOM 2230 N N . ILE A 1 288 ? 13.766 -8.609 -13.383 1 96.44 288 ILE A N 1
ATOM 2231 C CA . ILE A 1 288 ? 14.375 -8.766 -12.062 1 96.44 288 ILE A CA 1
ATOM 2232 C C . ILE A 1 288 ? 14.562 -7.395 -11.414 1 96.44 288 ILE A C 1
ATOM 2234 O O . ILE A 1 288 ? 15.391 -6.602 -11.859 1 96.44 288 ILE A O 1
ATOM 2238 N N . ILE A 1 289 ? 13.719 -7.094 -10.438 1 94.88 289 ILE A N 1
ATOM 2239 C CA . ILE A 1 289 ? 13.867 -5.883 -9.641 1 94.88 289 ILE A CA 1
ATOM 2240 C C . ILE A 1 289 ? 14.883 -6.125 -8.523 1 94.88 289 ILE A C 1
ATOM 2242 O O . ILE A 1 289 ? 14.641 -6.938 -7.625 1 94.88 289 ILE A O 1
ATOM 2246 N N . PRO A 1 290 ? 15.961 -5.418 -8.516 1 91.25 290 PRO A N 1
ATOM 2247 C CA . PRO A 1 290 ? 16.969 -5.664 -7.484 1 91.25 290 PRO A CA 1
ATOM 2248 C C . PRO A 1 290 ? 16.531 -5.176 -6.105 1 91.25 290 PRO A C 1
ATOM 2250 O O . PRO A 1 290 ? 15.617 -4.359 -5.996 1 91.25 290 PRO A O 1
ATOM 2253 N N . SER A 1 291 ? 17.25 -5.688 -5.121 1 83 291 SER A N 1
ATOM 2254 C CA . SER A 1 291 ? 17.016 -5.203 -3.764 1 83 291 SER A CA 1
ATOM 2255 C C . SER A 1 291 ? 17.484 -3.76 -3.607 1 83 291 SER A C 1
ATOM 2257 O O . SER A 1 291 ? 18.312 -3.285 -4.375 1 83 291 SER A O 1
ATOM 2259 N N . LEU A 1 292 ? 16.859 -3.025 -2.703 1 70.25 292 LEU A N 1
ATOM 2260 C CA . LEU A 1 292 ? 17.219 -1.63 -2.469 1 70.25 292 LEU A CA 1
ATOM 2261 C C . LEU A 1 292 ? 18.703 -1.501 -2.123 1 70.25 292 LEU A C 1
ATOM 2263 O O . LEU A 1 292 ? 19.328 -0.492 -2.443 1 70.25 292 LEU A O 1
ATOM 2267 N N . ASN A 1 293 ? 19.188 -2.445 -1.495 1 63.78 293 ASN A N 1
ATOM 2268 C CA . ASN A 1 293 ? 20.578 -2.396 -1.032 1 63.78 293 ASN A CA 1
ATOM 2269 C C . ASN A 1 293 ? 21.547 -2.895 -2.102 1 63.78 293 ASN A C 1
ATOM 2271 O O . ASN A 1 293 ? 22.766 -2.838 -1.921 1 63.78 293 ASN A O 1
ATOM 2275 N N . MET A 1 294 ? 21.016 -3.43 -3.082 1 61.47 294 MET A N 1
ATOM 2276 C CA . MET A 1 294 ? 21.891 -3.99 -4.113 1 61.47 294 MET A CA 1
ATOM 2277 C C . MET A 1 294 ? 21.875 -3.117 -5.367 1 61.47 294 MET A C 1
ATOM 2279 O O . MET A 1 294 ? 20.812 -2.742 -5.859 1 61.47 294 MET A O 1
ATOM 2283 N N . SER A 1 295 ? 22.969 -2.492 -5.617 1 57.62 295 SER A N 1
ATOM 2284 C CA . SER A 1 295 ? 23.062 -1.768 -6.883 1 57.62 295 SER A CA 1
ATOM 2285 C C . SER A 1 295 ? 22.938 -2.713 -8.07 1 57.62 295 SER A C 1
ATOM 2287 O O . SER A 1 295 ? 23.391 -3.855 -8.016 1 57.62 295 SER A O 1
ATOM 2289 N N . VAL A 1 296 ? 22.094 -2.359 -9.031 1 53.38 296 VAL A N 1
ATOM 2290 C CA . VAL A 1 296 ? 21.938 -3.117 -10.273 1 53.38 296 VAL A CA 1
ATOM 2291 C C . VAL A 1 296 ? 23.312 -3.525 -10.805 1 53.38 296 VAL A C 1
ATOM 2293 O O . VAL A 1 296 ? 23.438 -4.539 -11.492 1 53.38 296 VAL A O 1
ATOM 2296 N N . LYS A 1 297 ? 24.266 -2.715 -10.664 1 52.72 297 LYS A N 1
ATOM 2297 C CA . LYS A 1 297 ? 25.578 -2.914 -11.266 1 52.72 297 LYS A CA 1
ATOM 2298 C C . LYS A 1 297 ? 26.234 -4.191 -10.75 1 52.72 297 LYS A C 1
ATOM 2300 O O . LYS A 1 297 ? 27.031 -4.816 -11.461 1 52.72 297 LYS A O 1
ATOM 2305 N N . ASN A 1 298 ? 25.812 -4.605 -9.633 1 58.72 298 ASN A N 1
ATOM 2306 C CA . ASN A 1 298 ? 26.562 -5.688 -9.008 1 58.72 298 ASN A CA 1
ATOM 2307 C C . ASN A 1 298 ? 25.844 -7.023 -9.141 1 58.72 298 ASN A C 1
ATOM 2309 O O . ASN A 1 298 ? 26.375 -8.062 -8.766 1 58.72 298 ASN A O 1
ATOM 2313 N N . SER A 1 299 ? 24.578 -6.891 -9.688 1 63.97 299 SER A N 1
ATOM 2314 C CA . SER A 1 299 ? 23.875 -8.172 -9.656 1 63.97 299 SER A CA 1
ATOM 2315 C C . SER A 1 299 ? 23.938 -8.867 -11.016 1 63.97 299 SER A C 1
ATOM 2317 O O . SER A 1 299 ? 23.484 -8.32 -12.016 1 63.97 299 SER A O 1
ATOM 2319 N N . LYS A 1 300 ? 24.875 -9.82 -11.133 1 77.25 300 LYS A N 1
ATOM 2320 C CA . LYS A 1 300 ? 24.969 -10.57 -12.375 1 77.25 300 LYS A CA 1
ATOM 2321 C C . LYS A 1 300 ? 24.016 -11.766 -12.367 1 77.25 300 LYS A C 1
ATOM 2323 O O . LYS A 1 300 ? 24.078 -12.609 -11.469 1 77.25 300 LYS A O 1
ATOM 2328 N N . TYR A 1 301 ? 22.891 -11.648 -13.109 1 88.75 301 TYR A N 1
ATOM 2329 C CA . TYR A 1 301 ? 22.016 -12.773 -13.391 1 88.75 301 TYR A CA 1
ATOM 2330 C C . TYR A 1 301 ? 22.219 -13.289 -14.805 1 88.75 301 TYR A C 1
ATOM 2332 O O . TYR A 1 301 ? 22.359 -12.508 -15.75 1 88.75 301 TYR A O 1
ATOM 2340 N N . PRO A 1 302 ? 22.281 -14.609 -14.898 1 87.19 302 PRO A N 1
ATOM 2341 C CA . PRO A 1 302 ? 22.484 -15.148 -16.25 1 87.19 302 PRO A CA 1
ATOM 2342 C C . PRO A 1 302 ? 21.469 -14.617 -17.25 1 87.19 302 PRO A C 1
ATOM 2344 O O . PRO A 1 302 ? 20.266 -14.609 -16.984 1 87.19 302 PRO A O 1
ATOM 2347 N N . ALA A 1 303 ? 21.953 -14.086 -18.328 1 87.56 303 ALA A N 1
ATOM 2348 C CA . ALA A 1 303 ? 21.156 -13.672 -19.484 1 87.56 303 ALA A CA 1
ATOM 2349 C C . ALA A 1 303 ? 20.359 -12.406 -19.172 1 87.56 303 ALA A C 1
ATOM 2351 O O . ALA A 1 303 ? 19.484 -12.023 -19.938 1 87.56 303 ALA A O 1
ATOM 2352 N N . ALA A 1 304 ? 20.641 -11.797 -18.078 1 91.88 304 ALA A N 1
ATOM 2353 C CA . ALA A 1 304 ? 19.906 -10.586 -17.719 1 91.88 304 ALA A CA 1
ATOM 2354 C C . ALA A 1 304 ? 20.594 -9.344 -18.266 1 91.88 304 ALA A C 1
ATOM 2356 O O . ALA A 1 304 ? 21.828 -9.273 -18.297 1 91.88 304 ALA A O 1
ATOM 2357 N N . LYS A 1 305 ? 19.781 -8.398 -18.75 1 92.5 305 LYS A N 1
ATOM 2358 C CA . LYS A 1 305 ? 20.281 -7.129 -19.266 1 92.5 305 LYS A CA 1
ATOM 2359 C C . LYS A 1 305 ? 19.359 -5.977 -18.859 1 92.5 305 LYS A C 1
ATOM 2361 O O . LYS A 1 305 ? 18.234 -6.203 -18.422 1 92.5 305 LYS A O 1
ATOM 2366 N N . LYS A 1 306 ? 19.875 -4.824 -19.047 1 90.44 306 LYS A N 1
ATOM 2367 C CA . LYS A 1 306 ? 19.031 -3.652 -18.859 1 90.44 306 LYS A CA 1
ATOM 2368 C C . LYS A 1 306 ? 18.047 -3.486 -20.016 1 90.44 306 LYS A C 1
ATOM 2370 O O . LYS A 1 306 ? 18.438 -3.645 -21.172 1 90.44 306 LYS A O 1
ATOM 2375 N N . PRO A 1 307 ? 16.812 -3.221 -19.656 1 90.19 307 PRO A N 1
ATOM 2376 C CA . PRO A 1 307 ? 15.875 -3.004 -20.766 1 90.19 307 PRO A CA 1
ATOM 2377 C C . PRO A 1 307 ? 16.234 -1.79 -21.609 1 90.19 307 PRO A C 1
ATOM 2379 O O . PRO A 1 307 ? 16.75 -0.796 -21.094 1 90.19 307 PRO A O 1
ATOM 2382 N N . LYS A 1 308 ? 15.961 -1.844 -22.844 1 83.88 308 LYS A N 1
ATOM 2383 C CA . LYS A 1 308 ? 16.266 -0.757 -23.766 1 83.88 308 LYS A CA 1
ATOM 2384 C C . LYS A 1 308 ? 15.273 0.397 -23.609 1 83.88 308 LYS A C 1
ATOM 2386 O O . LYS A 1 308 ? 15.68 1.562 -23.578 1 83.88 308 LYS A O 1
ATOM 2391 N N . ASN A 1 309 ? 13.961 0.122 -23.547 1 81.88 309 ASN A N 1
ATOM 2392 C CA . ASN A 1 309 ? 12.914 1.127 -23.391 1 81.88 309 ASN A CA 1
ATOM 2393 C C . ASN A 1 309 ? 12.328 1.104 -21.984 1 81.88 309 ASN A C 1
ATOM 2395 O O . ASN A 1 309 ? 11.562 0.201 -21.641 1 81.88 309 ASN A O 1
ATOM 2399 N N . THR A 1 310 ? 12.633 2.148 -21.234 1 80.69 310 THR A N 1
ATOM 2400 C CA . THR A 1 310 ? 12.164 2.178 -19.859 1 80.69 310 THR A CA 1
ATOM 2401 C C . THR A 1 310 ? 11.039 3.197 -19.688 1 80.69 310 THR A C 1
ATOM 2403 O O . THR A 1 310 ? 10.242 3.104 -18.75 1 80.69 310 THR A O 1
ATOM 2406 N N . LYS A 1 311 ? 10.914 4.062 -20.578 1 76.12 311 LYS A N 1
ATOM 2407 C CA . LYS A 1 311 ? 10 5.184 -20.375 1 76.12 311 LYS A CA 1
ATOM 2408 C C . LYS A 1 311 ? 8.594 4.855 -20.859 1 76.12 311 LYS A C 1
ATOM 2410 O O . LYS A 1 311 ? 7.605 5.254 -20.25 1 76.12 311 LYS A O 1
ATOM 2415 N N . SER A 1 312 ? 8.484 4.047 -21.922 1 79.62 312 SER A N 1
ATOM 2416 C CA . SER A 1 312 ? 7.184 3.824 -22.531 1 79.62 312 SER A CA 1
ATOM 2417 C C . SER A 1 312 ? 6.887 2.336 -22.688 1 79.62 312 SER A C 1
ATOM 2419 O O . SER A 1 312 ? 6.102 1.938 -23.547 1 79.62 312 SER A O 1
ATOM 2421 N N . TYR A 1 313 ? 7.445 1.506 -21.922 1 83.69 313 TYR A N 1
ATOM 2422 C CA . TYR A 1 313 ? 7.332 0.06 -22.078 1 83.69 313 TYR A CA 1
ATOM 2423 C C . TYR A 1 313 ? 5.875 -0.381 -22.062 1 83.69 313 TYR A C 1
ATOM 2425 O O . TYR A 1 313 ? 5.406 -1.062 -22.969 1 83.69 313 TYR A O 1
ATOM 2433 N N . PHE A 1 314 ? 5.129 0.092 -21.125 1 84.56 314 PHE A N 1
ATOM 2434 C CA . PHE A 1 314 ? 3.766 -0.392 -20.938 1 84.56 314 PHE A CA 1
ATOM 2435 C C . PHE A 1 314 ? 2.793 0.374 -21.828 1 84.56 314 PHE A C 1
ATOM 2437 O O . PHE A 1 314 ? 1.767 -0.168 -22.234 1 84.56 314 PHE A O 1
ATOM 2444 N N . GLU A 1 315 ? 3.135 1.597 -22.062 1 82.38 315 GLU A N 1
ATOM 2445 C CA . GLU A 1 315 ? 2.311 2.381 -22.984 1 82.38 315 GLU A CA 1
ATOM 2446 C C . GLU A 1 315 ? 2.326 1.785 -24.391 1 82.38 315 GLU A C 1
ATOM 2448 O O . GLU A 1 315 ? 1.342 1.887 -25.125 1 82.38 315 GLU A O 1
ATOM 2453 N N . ASP A 1 316 ? 3.404 1.137 -24.734 1 86.31 316 ASP A N 1
ATOM 2454 C CA . ASP A 1 316 ? 3.586 0.598 -26.078 1 86.31 316 ASP A CA 1
ATOM 2455 C C . ASP A 1 316 ? 3.078 -0.839 -26.172 1 86.31 316 ASP A C 1
ATOM 2457 O O . ASP A 1 316 ? 3.008 -1.412 -27.25 1 86.31 316 ASP A O 1
ATOM 2461 N N . MET A 1 317 ? 2.777 -1.418 -25.109 1 89.69 317 MET A N 1
ATOM 2462 C CA . MET A 1 317 ? 2.338 -2.811 -25.109 1 89.69 317 MET A CA 1
ATOM 2463 C C . MET A 1 317 ? 0.963 -2.949 -25.75 1 89.69 317 MET A C 1
ATOM 2465 O O . MET A 1 317 ? 0.041 -2.199 -25.422 1 89.69 317 MET A O 1
ATOM 2469 N N . LYS A 1 318 ? 0.863 -3.893 -26.656 1 92.81 318 LYS A N 1
ATOM 2470 C CA . LYS A 1 318 ? -0.408 -4.176 -27.312 1 92.81 318 LYS A CA 1
ATOM 2471 C C . LYS A 1 318 ? -1.148 -5.312 -26.609 1 92.81 318 LYS A C 1
ATOM 2473 O O . LYS A 1 318 ? -0.525 -6.246 -26.109 1 92.81 318 LYS A O 1
ATOM 2478 N N . THR A 1 319 ? -2.447 -5.219 -26.594 1 96.62 319 THR A N 1
ATOM 2479 C CA . THR A 1 319 ? -3.262 -6.305 -26.062 1 96.62 319 THR A CA 1
ATOM 2480 C C . THR A 1 319 ? -3.34 -7.461 -27.047 1 96.62 319 THR A C 1
ATOM 2482 O O . THR A 1 319 ? -3.176 -7.266 -28.266 1 96.62 319 THR A O 1
ATOM 2485 N N . LEU A 1 320 ? -3.582 -8.656 -26.562 1 96.88 320 LEU A N 1
ATOM 2486 C CA . LEU A 1 320 ? -3.84 -9.797 -27.453 1 96.88 320 LEU A CA 1
ATOM 2487 C C . LEU A 1 320 ? -5.094 -9.562 -28.281 1 96.88 320 LEU A C 1
ATOM 2489 O O . LEU A 1 320 ? -6.074 -9 -27.797 1 96.88 320 LEU A O 1
ATOM 2493 N N . SER A 1 321 ? -5.004 -9.992 -29.516 1 96.75 321 SER A N 1
ATOM 2494 C CA . SER A 1 321 ? -6.207 -10.008 -30.344 1 96.75 321 SER A CA 1
ATOM 2495 C C . SER A 1 321 ? -7.18 -11.086 -29.891 1 96.75 321 SER A C 1
ATOM 2497 O O . SER A 1 321 ? -6.797 -12.016 -29.172 1 96.75 321 SER A O 1
ATOM 2499 N N . LYS A 1 322 ? -8.453 -10.938 -30.297 1 96.25 322 LYS A N 1
ATOM 2500 C CA . LYS A 1 322 ? -9.43 -11.961 -29.969 1 96.25 322 LYS A CA 1
ATOM 2501 C C . LYS A 1 322 ? -8.992 -13.328 -30.5 1 96.25 322 LYS A C 1
ATOM 2503 O O . LYS A 1 322 ? -9.172 -14.344 -29.812 1 96.25 322 LYS A O 1
ATOM 2508 N N . LYS A 1 323 ? -8.367 -13.328 -31.641 1 96.81 323 LYS A N 1
ATOM 2509 C CA . LYS A 1 323 ? -7.895 -14.57 -32.25 1 96.81 323 LYS A CA 1
ATOM 2510 C C . LYS A 1 323 ? -6.836 -15.227 -31.359 1 96.81 323 LYS A C 1
ATOM 2512 O O . LYS A 1 323 ? -6.848 -16.453 -31.172 1 96.81 323 LYS A O 1
ATOM 2517 N N . GLU A 1 324 ? -5.938 -14.445 -30.844 1 96.38 324 GLU A N 1
ATOM 2518 C CA . GLU A 1 324 ? -4.895 -14.953 -29.953 1 96.38 324 GLU A CA 1
ATOM 2519 C C . GLU A 1 324 ? -5.488 -15.484 -28.656 1 96.38 324 GLU A C 1
ATOM 2521 O O . GLU A 1 324 ? -5.035 -16.5 -28.125 1 96.38 324 GLU A O 1
ATOM 2526 N N . ILE A 1 325 ? -6.5 -14.789 -28.188 1 96.88 325 ILE A N 1
ATOM 2527 C CA . ILE A 1 325 ? -7.164 -15.211 -26.953 1 96.88 325 ILE A CA 1
ATOM 2528 C C . ILE A 1 325 ? -7.867 -16.547 -27.188 1 96.88 325 ILE A C 1
ATOM 2530 O O . ILE A 1 325 ? -7.801 -17.438 -26.328 1 96.88 325 ILE A O 1
ATOM 2534 N N . LEU A 1 326 ? -8.484 -16.703 -28.328 1 96.75 326 LEU A N 1
ATOM 2535 C CA . LEU A 1 326 ? -9.188 -17.938 -28.672 1 96.75 326 LEU A CA 1
ATOM 2536 C C . LEU A 1 326 ? -8.219 -19.109 -28.719 1 96.75 326 LEU A C 1
ATOM 2538 O O . LEU A 1 326 ? -8.57 -20.219 -28.297 1 96.75 326 LEU A O 1
ATOM 2542 N N . LEU A 1 327 ? -7.035 -18.891 -29.172 1 95.25 327 LEU A N 1
ATOM 2543 C CA . LEU A 1 327 ? -6.023 -19.953 -29.219 1 95.25 327 LEU A CA 1
ATOM 2544 C C . LEU A 1 327 ? -5.652 -20.406 -27.797 1 95.25 327 LEU A C 1
ATOM 2546 O O . LEU A 1 327 ? -5.488 -21.594 -27.562 1 95.25 327 LEU A O 1
ATOM 2550 N N . ILE A 1 328 ? -5.559 -19.469 -26.906 1 92.75 328 ILE A N 1
ATOM 2551 C CA . ILE A 1 328 ? -5.23 -19.781 -25.531 1 92.75 328 ILE A CA 1
ATOM 2552 C C . ILE A 1 328 ? -6.375 -20.578 -24.891 1 92.75 328 ILE A C 1
ATOM 2554 O O . ILE A 1 328 ? -6.141 -21.578 -24.203 1 92.75 328 ILE A O 1
ATOM 2558 N N . LEU A 1 329 ? -7.637 -20.109 -25.172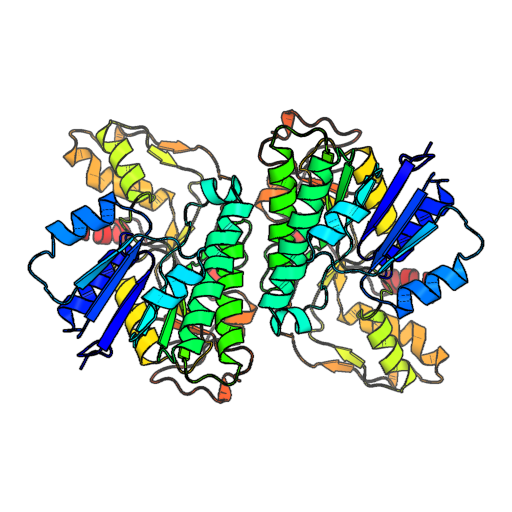 1 93.81 329 LEU A N 1
ATOM 2559 C CA . LEU A 1 329 ? -8.812 -20.734 -24.562 1 93.81 329 LEU A CA 1
ATOM 2560 C C . LEU A 1 329 ? -8.992 -22.156 -25.094 1 93.81 329 LEU A C 1
ATOM 2562 O O . LEU A 1 329 ? -9.484 -23.031 -24.375 1 93.81 329 LEU A O 1
ATOM 2566 N N . LYS A 1 330 ? -8.578 -22.391 -26.297 1 92.25 330 LYS A N 1
ATOM 2567 C CA . LYS A 1 330 ? -8.664 -23.719 -26.891 1 92.25 330 LYS A CA 1
ATOM 2568 C C . LYS A 1 330 ? -7.805 -24.719 -26.109 1 92.25 330 LYS A C 1
ATOM 2570 O O . LYS A 1 330 ? -8.164 -25.891 -26 1 92.25 330 LYS A O 1
ATOM 2575 N N . GLU A 1 331 ? -6.742 -24.203 -25.609 1 88.5 331 GLU A N 1
ATOM 2576 C CA . GLU A 1 331 ? -5.844 -25.062 -24.844 1 88.5 331 GLU A CA 1
ATOM 2577 C C . GLU A 1 331 ? -6.391 -25.312 -23.438 1 88.5 331 GLU A C 1
ATOM 2579 O O . GLU A 1 331 ? -6.094 -26.344 -22.828 1 88.5 331 GLU A O 1
ATOM 2584 N N . LEU A 1 332 ? -7.215 -24.469 -23.016 1 86.62 332 LEU A N 1
ATOM 2585 C CA . LEU A 1 332 ? -7.703 -24.531 -21.641 1 86.62 332 LEU A CA 1
ATOM 2586 C C . LEU A 1 332 ? -9.008 -25.312 -21.578 1 86.62 332 LEU A C 1
ATOM 2588 O O . LEU A 1 332 ? -9.32 -25.922 -20.547 1 86.62 332 LEU A O 1
ATOM 2592 N N . TYR A 1 333 ? -9.844 -25.188 -22.641 1 87.38 333 TYR A N 1
ATOM 2593 C CA . TYR A 1 333 ? -11.164 -25.812 -22.656 1 87.38 333 TYR A CA 1
ATOM 2594 C C . TYR A 1 333 ? -11.242 -26.875 -23.734 1 87.38 333 TYR A C 1
ATOM 2596 O O . TYR A 1 333 ? -12.031 -27.828 -23.641 1 87.38 333 TYR A O 1
ATOM 2604 N N . MET B 1 1 ? -19.484 28.609 17.016 1 79.88 1 MET B N 1
ATOM 2605 C CA . MET B 1 1 ? -18.547 28.078 18.016 1 79.88 1 MET B CA 1
ATOM 2606 C C . MET B 1 1 ? -17.766 26.891 17.438 1 79.88 1 MET B C 1
ATOM 2608 O O . MET B 1 1 ? -18.297 26.141 16.609 1 79.88 1 MET B O 1
ATOM 2612 N N . SER B 1 2 ? -16.469 26.828 17.719 1 93.19 2 SER B N 1
ATOM 2613 C CA . SER B 1 2 ? -15.602 25.766 17.219 1 93.19 2 SER B CA 1
ATOM 2614 C C . SER B 1 2 ? -16.047 24.406 17.734 1 93.19 2 SER B C 1
ATOM 2616 O O . SER B 1 2 ? -16.531 24.297 18.859 1 93.19 2 SER B O 1
ATOM 2618 N N . ILE B 1 3 ? -15.93 23.422 16.938 1 97.38 3 ILE B N 1
ATOM 2619 C CA . ILE B 1 3 ? -16.281 22.062 17.281 1 97.38 3 ILE B CA 1
ATOM 2620 C C . ILE B 1 3 ? -15.43 21.578 18.453 1 97.38 3 ILE B C 1
ATOM 2622 O O . ILE B 1 3 ? -15.773 20.609 19.125 1 97.38 3 ILE B O 1
ATOM 2626 N N . LEU B 1 4 ? -14.359 22.328 18.781 1 98.5 4 LEU B N 1
ATOM 2627 C CA . LEU B 1 4 ? -13.43 21.906 19.828 1 98.5 4 LEU B CA 1
ATOM 2628 C C . LEU B 1 4 ? -13.805 22.5 21.172 1 98.5 4 LEU B C 1
ATOM 2630 O O . LEU B 1 4 ? -13.297 22.078 22.203 1 98.5 4 LEU B O 1
ATOM 2634 N N . THR B 1 5 ? -14.664 23.516 21.203 1 98.5 5 THR B N 1
ATOM 2635 C CA . THR B 1 5 ? -14.984 24.25 22.422 1 98.5 5 THR B CA 1
ATOM 2636 C C . THR B 1 5 ? -15.57 23.312 23.469 1 98.5 5 THR B C 1
ATOM 2638 O O . THR B 1 5 ? -16.5 22.547 23.188 1 98.5 5 THR B O 1
ATOM 2641 N N . LYS B 1 6 ? -14.969 23.297 24.641 1 98.5 6 LYS B N 1
ATOM 2642 C CA . LYS B 1 6 ? -15.398 22.562 25.828 1 98.5 6 LYS B CA 1
ATOM 2643 C C . LYS B 1 6 ? -15.328 21.062 25.594 1 98.5 6 LYS B C 1
ATOM 2645 O O . LYS B 1 6 ? -16.031 20.281 26.25 1 98.5 6 LYS B O 1
ATOM 2650 N N . LYS B 1 7 ? -14.539 20.656 24.625 1 98.75 7 LYS B N 1
ATOM 2651 C CA . LYS B 1 7 ? -14.359 19.234 24.359 1 98.75 7 LYS B CA 1
ATOM 2652 C C . LYS B 1 7 ? -13.031 18.734 24.922 1 98.75 7 LYS B C 1
ATOM 2654 O O . LYS B 1 7 ? -12.102 19.516 25.109 1 98.75 7 LYS B O 1
ATOM 2659 N N . SER B 1 8 ? -12.992 17.469 25.234 1 98.88 8 SER B N 1
ATOM 2660 C CA . SER B 1 8 ? -11.75 16.781 25.578 1 98.88 8 SER B CA 1
ATOM 2661 C C . SER B 1 8 ? -11.086 16.188 24.328 1 98.88 8 SER B C 1
ATOM 2663 O O . SER B 1 8 ? -11.664 15.32 23.672 1 98.88 8 SER B O 1
ATOM 2665 N N . ILE B 1 9 ? -9.852 16.609 24.094 1 98.88 9 ILE B N 1
ATOM 2666 C CA . ILE B 1 9 ? -9.188 16.312 22.828 1 98.88 9 ILE B CA 1
ATOM 2667 C C . ILE B 1 9 ? -7.922 15.508 23.094 1 98.88 9 ILE B C 1
ATOM 2669 O O . ILE B 1 9 ? -7.148 15.828 24 1 98.88 9 ILE B O 1
ATOM 2673 N N . LEU B 1 10 ? -7.75 14.445 22.375 1 98.94 10 LEU B N 1
ATOM 2674 C CA . LEU B 1 10 ? -6.496 13.703 22.359 1 98.94 10 LEU B CA 1
ATOM 2675 C C . LEU B 1 10 ? -5.754 13.922 21.047 1 98.94 10 LEU B C 1
ATOM 2677 O O . LEU B 1 10 ? -6.328 13.758 19.969 1 98.94 10 LEU B O 1
ATOM 2681 N N . VAL B 1 11 ? -4.496 14.312 21.141 1 98.94 11 VAL B N 1
ATOM 2682 C CA . VAL B 1 11 ? -3.627 14.438 19.969 1 98.94 11 VAL B CA 1
ATOM 2683 C C . VAL B 1 11 ? -2.479 13.438 20.078 1 98.94 11 VAL B C 1
ATOM 2685 O O . VAL B 1 11 ? -1.563 13.617 20.891 1 98.94 11 VAL B O 1
ATOM 2688 N N . THR B 1 12 ? -2.512 12.375 19.297 1 98.94 12 THR B N 1
ATOM 2689 C CA . THR B 1 12 ? -1.332 11.523 19.203 1 98.94 12 THR B CA 1
ATOM 2690 C C . THR B 1 12 ? -0.313 12.117 18.234 1 98.94 12 THR B C 1
ATOM 2692 O O . THR B 1 12 ? -0.685 12.773 17.25 1 98.94 12 THR B O 1
ATOM 2695 N N . GLY B 1 13 ? 0.983 11.812 18.531 1 98.25 13 GLY B N 1
ATOM 2696 C CA . GLY B 1 13 ? 1.981 12.562 17.781 1 98.25 13 GLY B CA 1
ATOM 2697 C C . GLY B 1 13 ? 1.943 14.047 18.062 1 98.25 13 GLY B C 1
ATOM 2698 O O . GLY B 1 13 ? 2.172 14.859 17.156 1 98.25 13 GLY B O 1
ATOM 2699 N N . GLY B 1 14 ? 1.627 14.383 19.234 1 98.31 14 GLY B N 1
ATOM 2700 C CA . GLY B 1 14 ? 1.337 15.758 19.594 1 98.31 14 GLY B CA 1
ATOM 2701 C C . GLY B 1 14 ? 2.561 16.656 19.562 1 98.31 14 GLY B C 1
ATOM 2702 O O . GLY B 1 14 ? 2.436 17.875 19.531 1 98.31 14 GLY B O 1
ATOM 2703 N N . THR B 1 15 ? 3.748 16.094 19.562 1 97.31 15 THR B N 1
ATOM 2704 C CA . THR B 1 15 ? 4.965 16.891 19.594 1 97.31 15 THR B CA 1
ATOM 2705 C C . THR B 1 15 ? 5.512 17.094 18.172 1 97.31 15 THR B C 1
ATOM 2707 O O . THR B 1 15 ? 6.512 17.781 17.984 1 97.31 15 THR B O 1
ATOM 2710 N N . GLY B 1 16 ? 4.859 16.469 17.188 1 95.88 16 GLY B N 1
ATOM 2711 C CA . GLY B 1 16 ? 5.238 16.688 15.805 1 95.88 16 GLY B CA 1
ATOM 2712 C C . GLY B 1 16 ? 4.715 18 15.242 1 95.88 16 GLY B C 1
ATOM 2713 O O . GLY B 1 16 ? 4.043 18.75 15.945 1 95.88 16 GLY B O 1
ATOM 2714 N N . SER B 1 17 ? 4.941 18.281 13.984 1 94.75 17 SER B N 1
ATOM 2715 C CA . SER B 1 17 ? 4.594 19.547 13.367 1 94.75 17 SER B CA 1
ATOM 2716 C C . SER B 1 17 ? 3.08 19.734 13.305 1 94.75 17 SER B C 1
ATOM 2718 O O . SER B 1 17 ? 2.561 20.781 13.695 1 94.75 17 SER B O 1
ATOM 2720 N N . ILE B 1 18 ? 2.352 18.75 12.805 1 96.69 18 ILE B N 1
ATOM 2721 C CA . ILE B 1 18 ? 0.898 18.844 12.719 1 96.69 18 ILE B CA 1
ATOM 2722 C C . ILE B 1 18 ? 0.285 18.75 14.109 1 96.69 18 ILE B C 1
ATOM 2724 O O . ILE B 1 18 ? -0.673 19.453 14.43 1 96.69 18 ILE B O 1
ATOM 2728 N N . GLY B 1 19 ? 0.869 17.859 14.945 1 97.94 19 GLY B N 1
ATOM 2729 C CA . GLY B 1 19 ? 0.394 17.703 16.312 1 97.94 19 GLY B CA 1
ATOM 2730 C C . GLY B 1 19 ? 0.442 19 17.109 1 97.94 19 GLY B C 1
ATOM 2731 O O . GLY B 1 19 ? -0.549 19.375 17.734 1 97.94 19 GLY B O 1
ATOM 2732 N N . THR B 1 20 ? 1.566 19.672 17.031 1 97.25 20 THR B N 1
ATOM 2733 C CA . THR B 1 20 ? 1.727 20.906 17.781 1 97.25 20 THR B CA 1
ATOM 2734 C C . THR B 1 20 ? 0.754 21.969 17.281 1 97.25 20 THR B C 1
ATOM 2736 O O . THR B 1 20 ? 0.223 22.75 18.062 1 97.25 20 THR B O 1
ATOM 2739 N N . ALA B 1 21 ? 0.544 22 15.977 1 97.44 21 ALA B N 1
ATOM 2740 C CA . ALA B 1 21 ? -0.4 22.953 15.398 1 97.44 21 ALA B CA 1
ATOM 2741 C C . ALA B 1 21 ? -1.821 22.688 15.883 1 97.44 21 ALA B C 1
ATOM 2743 O O . ALA B 1 21 ? -2.588 23.609 16.141 1 97.44 21 ALA B O 1
ATOM 2744 N N . LEU B 1 22 ? -2.148 21.438 16.047 1 98.56 22 LEU B N 1
ATOM 2745 C CA . LEU B 1 22 ? -3.482 21.062 16.5 1 98.56 22 LEU B CA 1
ATOM 2746 C C . LEU B 1 22 ? -3.666 21.391 17.984 1 98.56 22 LEU B C 1
ATOM 2748 O O . LEU B 1 22 ? -4.75 21.797 18.406 1 98.56 22 LEU B O 1
ATOM 2752 N N . VAL B 1 23 ? -2.617 21.203 18.75 1 98.56 23 VAL B N 1
ATOM 2753 C CA . VAL B 1 23 ? -2.658 21.562 20.156 1 98.56 23 VAL B CA 1
ATOM 2754 C C . VAL B 1 23 ? -2.896 23.062 20.297 1 98.56 23 VAL B C 1
ATOM 2756 O O . VAL B 1 23 ? -3.742 23.484 21.078 1 98.56 23 VAL B O 1
ATOM 2759 N N . LYS B 1 24 ? -2.178 23.844 19.5 1 98 24 LYS B N 1
ATOM 2760 C CA . LYS B 1 24 ? -2.361 25.281 19.516 1 98 24 LYS B CA 1
ATOM 2761 C C . LYS B 1 24 ? -3.797 25.656 19.156 1 98 24 LYS B C 1
ATOM 2763 O O . LYS B 1 24 ? -4.387 26.547 19.781 1 98 24 LYS B O 1
ATOM 2768 N N . LYS B 1 25 ? -4.348 25.031 18.156 1 98.44 25 LYS B N 1
ATOM 2769 C CA . LYS B 1 25 ? -5.723 25.281 17.75 1 98.44 25 LYS B CA 1
ATOM 2770 C C . LYS B 1 25 ? -6.707 24.938 18.859 1 98.44 25 LYS B C 1
ATOM 2772 O O . LYS B 1 25 ? -7.672 25.656 19.094 1 98.44 25 LYS B O 1
ATOM 2777 N N . ALA B 1 26 ? -6.492 23.828 19.516 1 98.62 26 ALA B N 1
ATOM 2778 C CA . ALA B 1 26 ? -7.359 23.391 20.609 1 98.62 26 ALA B CA 1
ATOM 2779 C C . ALA B 1 26 ? -7.34 24.406 21.75 1 98.62 26 ALA B C 1
ATOM 2781 O O . ALA B 1 26 ? -8.375 24.672 22.375 1 98.62 26 ALA B O 1
ATOM 2782 N N . ILE B 1 27 ? -6.16 24.922 22.078 1 98.12 27 ILE B N 1
ATOM 2783 C CA . ILE B 1 27 ? -6.027 25.938 23.109 1 98.12 27 ILE B CA 1
ATOM 2784 C C . ILE B 1 27 ? -6.84 27.172 22.719 1 98.12 27 ILE B C 1
ATOM 2786 O O . ILE B 1 27 ? -7.652 27.672 23.5 1 98.12 27 ILE B O 1
ATOM 2790 N N . SER B 1 28 ? -6.617 27.594 21.453 1 97.75 28 SER B N 1
ATOM 2791 C CA . SER B 1 28 ? -7.277 28.797 20.953 1 97.75 28 SER B CA 1
ATOM 2792 C C . SER B 1 28 ? -8.797 28.641 20.969 1 97.75 28 SER B C 1
ATOM 2794 O O . SER B 1 28 ? -9.516 29.609 21.203 1 97.75 28 SER B O 1
ATOM 2796 N N . ASP B 1 29 ? -9.266 27.453 20.734 1 98.12 29 ASP B N 1
ATOM 2797 C CA . ASP B 1 29 ? -10.703 27.188 20.594 1 98.12 29 ASP B CA 1
ATOM 2798 C C . ASP B 1 29 ? -11.32 26.781 21.938 1 98.12 29 ASP B C 1
ATOM 2800 O O . ASP B 1 29 ? -12.461 26.328 21.969 1 98.12 29 ASP B O 1
ATOM 2804 N N . LYS B 1 30 ? -10.562 26.891 23 1 97.88 30 LYS B N 1
ATOM 2805 C CA . LYS B 1 30 ? -11.031 26.734 24.375 1 97.88 30 LYS B CA 1
ATOM 2806 C C . LYS B 1 30 ? -11.539 25.312 24.625 1 97.88 30 LYS B C 1
ATOM 2808 O O . LYS B 1 30 ? -12.625 25.125 25.172 1 97.88 30 LYS B O 1
ATOM 2813 N N . ALA B 1 31 ? -10.75 24.359 24.25 1 98.62 31 ALA B N 1
ATOM 2814 C CA . ALA B 1 31 ? -11.023 22.969 24.625 1 98.62 31 ALA B CA 1
ATOM 2815 C C . ALA B 1 31 ? -11.023 22.797 26.141 1 98.62 31 ALA B C 1
ATOM 2817 O O . ALA B 1 31 ? -10.328 23.531 26.859 1 98.62 31 ALA B O 1
ATOM 2818 N N . LYS B 1 32 ? -11.797 21.844 26.609 1 98.56 32 LYS B N 1
ATOM 2819 C CA . LYS B 1 32 ? -11.875 21.562 28.047 1 98.56 32 LYS B CA 1
ATOM 2820 C C . LYS B 1 32 ? -10.617 20.859 28.531 1 98.56 32 LYS B C 1
ATOM 2822 O O . LYS B 1 32 ? -10.094 21.188 29.609 1 98.56 32 LYS B O 1
ATOM 2827 N N . LEU B 1 33 ? -10.18 19.922 27.797 1 98.69 33 LEU B N 1
ATOM 2828 C CA . LEU B 1 33 ? -8.992 19.125 28.062 1 98.69 33 LEU B CA 1
ATOM 2829 C C . LEU B 1 33 ? -8.219 18.844 26.781 1 98.69 33 LEU B C 1
ATOM 2831 O O . LEU B 1 33 ? -8.82 18.531 25.75 1 98.69 33 LEU B O 1
ATOM 2835 N N . ILE B 1 34 ? -6.914 19 26.891 1 98.88 34 ILE B N 1
ATOM 2836 C CA . ILE B 1 34 ? -6.035 18.625 25.781 1 98.88 34 ILE B CA 1
ATOM 2837 C C . ILE B 1 34 ? -5.012 17.594 26.266 1 98.88 34 ILE B C 1
ATOM 2839 O O . ILE B 1 34 ? -4.133 17.922 27.062 1 98.88 34 ILE B O 1
ATOM 2843 N N . ARG B 1 35 ? -5.094 16.391 25.844 1 98.88 35 ARG B N 1
ATOM 2844 C CA . ARG B 1 35 ? -4.133 15.344 26.141 1 98.88 35 ARG B CA 1
ATOM 2845 C C . ARG B 1 35 ? -3.156 15.141 24.984 1 98.88 35 ARG B C 1
ATOM 2847 O O . ARG B 1 35 ? -3.555 14.727 23.891 1 98.88 35 ARG B O 1
ATOM 2854 N N . VAL B 1 36 ? -1.899 15.477 25.219 1 98.88 36 VAL B N 1
ATOM 2855 C CA . VAL B 1 36 ? -0.833 15.336 24.234 1 98.88 36 VAL B CA 1
ATOM 2856 C C . VAL B 1 36 ? -0.102 14.016 24.438 1 98.88 36 VAL B C 1
ATOM 2858 O O . VAL B 1 36 ? 0.483 13.781 25.5 1 98.88 36 VAL B O 1
ATOM 2861 N N . PHE B 1 37 ? -0.13 13.156 23.453 1 98.88 37 PHE B N 1
ATOM 2862 C CA . PHE B 1 37 ? 0.481 11.836 23.531 1 98.88 37 PHE B CA 1
ATOM 2863 C C . PHE B 1 37 ? 1.615 11.703 22.516 1 98.88 37 PHE B C 1
ATOM 2865 O O . PHE B 1 37 ? 1.427 11.961 21.328 1 98.88 37 PHE B O 1
ATOM 2872 N N . SER B 1 38 ? 2.824 11.344 22.984 1 98.44 38 SER B N 1
ATOM 2873 C CA . SER B 1 38 ? 4 11.242 22.141 1 98.44 38 SER B CA 1
ATOM 2874 C C . SER B 1 38 ? 5.066 10.344 22.766 1 98.44 38 SER B C 1
ATOM 2876 O O . SER B 1 38 ? 5.102 10.18 23.984 1 98.44 38 SER B O 1
ATOM 2878 N N . ASN B 1 39 ? 5.863 9.75 21.906 1 97.88 39 ASN B N 1
ATOM 2879 C CA . ASN B 1 39 ? 7.004 9 22.422 1 97.88 39 ASN B CA 1
ATOM 2880 C C . ASN B 1 39 ? 8.266 9.852 22.453 1 97.88 39 ASN B C 1
ATOM 2882 O O . ASN B 1 39 ? 9.352 9.352 22.766 1 97.88 39 ASN B O 1
ATOM 2886 N N . ASP B 1 40 ? 8.148 11.109 22.125 1 95.94 40 ASP B N 1
ATOM 2887 C CA . ASP B 1 40 ? 9.242 12.078 22.156 1 95.94 40 ASP B CA 1
ATOM 2888 C C . ASP B 1 40 ? 9.297 12.805 23.5 1 95.94 40 ASP B C 1
ATOM 2890 O O . ASP B 1 40 ? 8.719 13.883 23.656 1 95.94 40 ASP B O 1
ATOM 2894 N N . GLU B 1 41 ? 10.117 12.305 24.391 1 95.62 41 GLU B N 1
ATOM 2895 C CA . GLU B 1 41 ? 10.211 12.844 25.75 1 95.62 41 GLU B CA 1
ATOM 2896 C C . GLU B 1 41 ? 10.633 14.312 25.734 1 95.62 41 GLU B C 1
ATOM 2898 O O . GLU B 1 41 ? 10.055 15.141 26.438 1 95.62 41 GLU B O 1
ATOM 2903 N N . ASN B 1 42 ? 11.641 14.57 24.969 1 95.69 42 ASN B N 1
ATOM 2904 C CA . ASN B 1 42 ? 12.133 15.945 24.891 1 95.69 42 ASN B CA 1
ATOM 2905 C C . ASN B 1 42 ? 11.086 16.891 24.312 1 95.69 42 ASN B C 1
ATOM 2907 O O . ASN B 1 42 ? 10.953 18.031 24.766 1 95.69 42 ASN B O 1
ATOM 2911 N N . GLY B 1 43 ? 10.375 16.438 23.281 1 96.5 43 GLY B N 1
ATOM 2912 C CA . GLY B 1 43 ? 9.312 17.234 22.703 1 96.5 43 GLY B CA 1
ATOM 2913 C C . GLY B 1 43 ? 8.203 17.562 23.688 1 96.5 43 GLY B C 1
ATOM 2914 O O . GLY B 1 43 ? 7.707 18.703 23.719 1 96.5 43 GLY B O 1
ATOM 2915 N N . LEU B 1 44 ? 7.883 16.609 24.516 1 97.25 44 LEU B N 1
ATOM 2916 C CA . LEU B 1 44 ? 6.859 16.828 25.531 1 97.25 44 LEU B CA 1
ATOM 2917 C C . LEU B 1 44 ? 7.328 17.828 26.578 1 97.25 44 LEU B C 1
ATOM 2919 O O . LEU B 1 44 ? 6.566 18.719 26.984 1 97.25 44 LEU B O 1
ATOM 2923 N N . TYR B 1 45 ? 8.57 17.703 26.922 1 95.94 45 TYR B N 1
ATOM 2924 C CA . TYR B 1 45 ? 9.148 18.609 27.891 1 95.94 45 TYR B CA 1
ATOM 2925 C C . TYR B 1 45 ? 9.133 20.047 27.391 1 95.94 45 TYR B C 1
ATOM 2927 O O . TYR B 1 45 ? 8.734 20.969 28.094 1 95.94 45 TYR B O 1
ATOM 2935 N N . GLU B 1 46 ? 9.547 20.203 26.188 1 96.81 46 GLU B N 1
ATOM 2936 C CA . GLU B 1 46 ? 9.586 21.516 25.562 1 96.81 46 GLU B CA 1
ATOM 2937 C C . GLU B 1 46 ? 8.188 22.125 25.469 1 96.81 46 GLU B C 1
ATOM 2939 O O . GLU B 1 46 ? 8 23.312 25.734 1 96.81 46 GLU B O 1
ATOM 2944 N N . MET B 1 47 ? 7.215 21.344 25.109 1 97.38 47 MET B N 1
ATOM 2945 C CA . MET B 1 47 ? 5.84 21.812 25 1 97.38 47 MET B CA 1
ATOM 2946 C C . MET B 1 47 ? 5.277 22.203 26.359 1 97.38 47 MET B C 1
ATOM 2948 O O . MET B 1 47 ? 4.582 23.203 26.484 1 97.38 47 MET B O 1
ATOM 2952 N N . GLU B 1 48 ? 5.566 21.422 27.328 1 96.44 48 GLU B N 1
ATOM 2953 C CA . GLU B 1 48 ? 5.125 21.719 28.688 1 96.44 48 GLU B CA 1
ATOM 2954 C C . GLU B 1 48 ? 5.715 23.031 29.172 1 96.44 48 GLU B C 1
ATOM 2956 O O . GLU B 1 48 ? 5.047 23.797 29.875 1 96.44 48 GLU B O 1
ATOM 2961 N N . SER B 1 49 ? 6.953 23.234 28.797 1 96.5 49 SER B N 1
ATOM 2962 C CA . SER B 1 49 ? 7.594 24.5 29.172 1 96.5 49 SER B CA 1
ATOM 2963 C C . SER B 1 49 ? 6.926 25.688 28.469 1 96.5 49 SER B C 1
ATOM 2965 O O . SER B 1 49 ? 6.777 26.75 29.062 1 96.5 49 SER B O 1
ATOM 2967 N N . GLU B 1 50 ? 6.555 25.484 27.25 1 96.56 50 GLU B N 1
ATOM 2968 C CA . GLU B 1 50 ? 5.953 26.547 26.438 1 96.56 50 GLU B CA 1
ATOM 2969 C C . GLU B 1 50 ? 4.523 26.844 26.891 1 96.56 50 GLU B C 1
ATOM 2971 O O . GLU B 1 50 ? 4.109 28 26.953 1 96.56 50 GLU B O 1
ATOM 2976 N N . TYR B 1 51 ? 3.803 25.766 27.234 1 96.44 51 TYR B N 1
ATOM 2977 C CA . TYR B 1 51 ? 2.387 25.922 27.547 1 96.44 51 TYR B CA 1
ATOM 2978 C C . TYR B 1 51 ? 2.127 25.656 29.031 1 96.44 51 TYR B C 1
ATOM 2980 O O . TYR B 1 51 ? 1.029 25.25 29.406 1 96.44 51 TYR B O 1
ATOM 2988 N N . GLY B 1 52 ? 3.078 25.812 29.844 1 90.75 52 GLY B N 1
ATOM 2989 C CA . GLY B 1 52 ? 3.029 25.5 31.266 1 90.75 52 GLY B CA 1
ATOM 2990 C C . GLY B 1 52 ? 1.909 26.219 32 1 90.75 52 GLY B C 1
ATOM 2991 O O . GLY B 1 52 ? 1.437 25.75 33.031 1 90.75 52 GLY B O 1
ATOM 2992 N N . ASN B 1 53 ? 1.453 27.328 31.453 1 92.5 53 ASN B N 1
ATOM 2993 C CA . ASN B 1 53 ? 0.411 28.125 32.094 1 92.5 53 ASN B CA 1
ATOM 2994 C C . ASN B 1 53 ? -0.978 27.562 31.828 1 92.5 53 ASN B C 1
ATOM 2996 O O . ASN B 1 53 ? -1.949 27.938 32.469 1 92.5 53 ASN B O 1
ATOM 3000 N N . HIS B 1 54 ? -1.097 26.719 30.891 1 95.25 54 HIS B N 1
ATOM 3001 C CA . HIS B 1 54 ? -2.365 26.078 30.578 1 95.25 54 HIS B CA 1
ATOM 3002 C C . HIS B 1 54 ? -2.562 24.812 31.422 1 95.25 54 HIS B C 1
ATOM 3004 O O . HIS B 1 54 ? -1.961 23.781 31.141 1 95.25 54 HIS B O 1
ATOM 3010 N N . LYS B 1 55 ? -3.428 24.797 32.344 1 94.88 55 LYS B N 1
ATOM 3011 C CA . LYS B 1 55 ? -3.598 23.734 33.312 1 94.88 55 LYS B CA 1
ATOM 3012 C C . LYS B 1 55 ? -4.43 22.594 32.75 1 94.88 55 LYS B C 1
ATOM 3014 O O . LYS B 1 55 ? -4.469 21.5 33.344 1 94.88 55 LYS B O 1
ATOM 3019 N N . ASN B 1 56 ? -5.062 22.844 31.641 1 97.62 56 ASN B N 1
ATOM 3020 C CA . ASN B 1 56 ? -5.953 21.828 31.078 1 97.62 56 ASN B CA 1
ATOM 3021 C C . ASN B 1 56 ? -5.25 20.984 30.016 1 97.62 56 ASN B C 1
ATOM 3023 O O . ASN B 1 56 ? -5.902 20.344 29.203 1 97.62 56 ASN B O 1
ATOM 3027 N N . ILE B 1 57 ? -3.93 21.047 29.969 1 98.56 57 ILE B N 1
ATOM 3028 C CA . ILE B 1 57 ? -3.162 20.219 29.031 1 98.56 57 ILE B CA 1
ATOM 3029 C C . ILE B 1 57 ? -2.461 19.094 29.797 1 98.56 57 ILE B C 1
ATOM 3031 O O . ILE B 1 57 ? -1.819 19.344 30.828 1 98.56 57 ILE B O 1
ATOM 3035 N N . GLU B 1 58 ? -2.598 17.859 29.359 1 98.38 58 GLU B N 1
ATOM 3036 C CA . GLU B 1 58 ? -1.896 16.688 29.859 1 98.38 58 GLU B CA 1
ATOM 3037 C C . GLU B 1 58 ? -0.842 16.203 28.875 1 98.38 58 GLU B C 1
ATOM 3039 O O . GLU B 1 58 ? -1.102 16.125 27.672 1 98.38 58 GLU B O 1
ATOM 3044 N N . TYR B 1 59 ? 0.304 16.031 29.422 1 98.25 59 TYR B N 1
ATOM 3045 C CA . TYR B 1 59 ? 1.405 15.516 28.609 1 98.25 59 TYR B CA 1
ATOM 3046 C C . TYR B 1 59 ? 1.708 14.07 28.969 1 98.25 59 TYR B C 1
ATOM 3048 O O . TYR B 1 59 ? 2.143 13.773 30.094 1 98.25 59 TYR B O 1
ATOM 3056 N N . VAL B 1 60 ? 1.523 13.133 28.047 1 98.38 60 VAL B N 1
ATOM 3057 C CA . VAL B 1 60 ? 1.642 11.711 28.344 1 98.38 60 VAL B CA 1
ATOM 3058 C C . VAL B 1 60 ? 2.668 11.07 27.406 1 98.38 60 VAL B C 1
ATOM 3060 O O . VAL B 1 60 ? 2.561 11.188 26.188 1 98.38 60 VAL B O 1
ATOM 3063 N N . ILE B 1 61 ? 3.646 10.422 27.969 1 98.19 61 ILE B N 1
ATOM 3064 C CA . ILE B 1 61 ? 4.652 9.703 27.203 1 98.19 61 ILE B CA 1
ATOM 3065 C C . ILE B 1 61 ? 4.168 8.281 26.922 1 98.19 61 ILE B C 1
ATOM 3067 O O . ILE B 1 61 ? 3.561 7.645 27.781 1 98.19 61 ILE B O 1
ATOM 3071 N N . GLY B 1 62 ? 4.34 7.816 25.672 1 98 62 GLY B N 1
ATOM 3072 C CA . GLY B 1 62 ? 3.973 6.441 25.359 1 98 62 GLY B CA 1
ATOM 3073 C C . GLY B 1 62 ? 4.047 6.125 23.875 1 98 62 GLY B C 1
ATOM 3074 O O . GLY B 1 62 ? 4.457 6.969 23.078 1 98 62 GLY B O 1
ATOM 3075 N N . ASP B 1 63 ? 3.703 4.902 23.578 1 97.94 63 ASP B N 1
ATOM 3076 C CA . ASP B 1 63 ? 3.758 4.363 22.219 1 97.94 63 ASP B CA 1
ATOM 3077 C C . ASP B 1 63 ? 2.393 3.836 21.781 1 97.94 63 ASP B C 1
ATOM 3079 O O . ASP B 1 63 ? 1.749 3.08 22.516 1 97.94 63 ASP B O 1
ATOM 3083 N N . ILE B 1 64 ? 2.016 4.25 20.594 1 98.31 64 ILE B N 1
ATOM 3084 C CA . ILE B 1 64 ? 0.687 3.879 20.125 1 98.31 64 ILE B CA 1
ATOM 3085 C C . ILE B 1 64 ? 0.637 2.377 19.844 1 98.31 64 ILE B C 1
ATOM 3087 O O . ILE B 1 64 ? -0.443 1.805 19.688 1 98.31 64 ILE B O 1
ATOM 3091 N N . GLN B 1 65 ? 1.726 1.729 19.797 1 97 65 GLN B N 1
ATOM 3092 C CA . GLN B 1 65 ? 1.773 0.286 19.578 1 97 65 GLN B CA 1
ATOM 3093 C C . GLN B 1 65 ? 1.34 -0.463 20.844 1 97 65 GLN B C 1
ATOM 3095 O O . GLN B 1 65 ? 1.04 -1.657 20.781 1 97 65 GLN B O 1
ATOM 3100 N N . ASN B 1 66 ? 1.453 0.202 21.984 1 97.38 66 ASN B N 1
ATOM 3101 C CA . ASN B 1 66 ? 1.078 -0.415 23.25 1 97.38 66 ASN B CA 1
ATOM 3102 C C . ASN B 1 66 ? -0.422 -0.303 23.5 1 97.38 66 ASN B C 1
ATOM 3104 O O . ASN B 1 66 ? -0.912 0.757 23.891 1 97.38 66 ASN B O 1
ATOM 3108 N N . GLU B 1 67 ? -1.102 -1.356 23.406 1 97.06 67 GLU B N 1
ATOM 3109 C CA . GLU B 1 67 ? -2.559 -1.378 23.484 1 97.06 67 GLU B CA 1
ATOM 3110 C C . GLU B 1 67 ? -3.047 -0.907 24.844 1 97.06 67 GLU B C 1
ATOM 3112 O O . GLU B 1 67 ? -4.047 -0.193 24.938 1 97.06 67 GLU B O 1
ATOM 3117 N N . GLU B 1 68 ? -2.373 -1.332 25.828 1 97.25 68 GLU B N 1
ATOM 3118 C CA . GLU B 1 68 ? -2.779 -0.961 27.172 1 97.25 68 GLU B CA 1
ATOM 3119 C C . GLU B 1 68 ? -2.658 0.543 27.391 1 97.25 68 GLU B C 1
ATOM 3121 O O . GLU B 1 68 ? -3.566 1.171 27.953 1 97.25 68 GLU B O 1
ATOM 3126 N N . THR B 1 69 ? -1.543 1.027 26.984 1 97.88 69 THR B N 1
ATOM 3127 C CA . THR B 1 69 ? -1.327 2.465 27.109 1 97.88 69 THR B CA 1
ATOM 3128 C C . THR B 1 69 ? -2.381 3.236 26.312 1 97.88 69 THR B C 1
ATOM 3130 O O . THR B 1 69 ? -2.932 4.223 26.812 1 97.88 69 THR B O 1
ATOM 3133 N N . VAL B 1 70 ? -2.699 2.797 25.141 1 98.69 70 VAL B N 1
ATOM 3134 C CA . VAL B 1 70 ? -3.662 3.453 24.266 1 98.69 70 VAL B CA 1
ATOM 3135 C C . VAL B 1 70 ? -5.051 3.418 24.891 1 98.69 70 VAL B C 1
ATOM 3137 O O . VAL B 1 70 ? -5.773 4.414 24.875 1 98.69 70 VAL B O 1
ATOM 3140 N N . SER B 1 71 ? -5.398 2.305 25.5 1 98.12 71 SER B N 1
ATOM 3141 C CA . SER B 1 71 ? -6.695 2.172 26.141 1 98.12 71 SER B CA 1
ATOM 3142 C C . SER B 1 71 ? -6.863 3.199 27.266 1 98.12 71 SER B C 1
ATOM 3144 O O . SER B 1 71 ? -7.965 3.711 27.484 1 98.12 71 SER B O 1
ATOM 3146 N N . GLU B 1 72 ? -5.824 3.477 27.906 1 98.19 72 GLU B N 1
ATOM 3147 C CA . GLU B 1 72 ? -5.867 4.41 29.016 1 98.19 72 GLU B CA 1
ATOM 3148 C C . GLU B 1 72 ? -5.973 5.852 28.531 1 98.19 72 GLU B C 1
ATOM 3150 O O . GLU B 1 72 ? -6.762 6.637 29.062 1 98.19 72 GLU B O 1
ATOM 3155 N N . ILE B 1 73 ? -5.254 6.195 27.516 1 98.5 73 ILE B N 1
ATOM 3156 C CA . ILE B 1 73 ? -5.152 7.602 27.141 1 98.5 73 ILE B CA 1
ATOM 3157 C C . ILE B 1 73 ? -6.414 8.023 26.391 1 98.5 73 ILE B C 1
ATOM 3159 O O . ILE B 1 73 ? -6.695 9.219 26.266 1 98.5 73 ILE B O 1
ATOM 3163 N N . VAL B 1 74 ? -7.195 7.098 25.875 1 98.81 74 VAL B N 1
ATOM 3164 C CA . VAL B 1 74 ? -8.375 7.406 25.078 1 98.81 74 VAL B CA 1
ATOM 3165 C C . VAL B 1 74 ? -9.578 7.637 26 1 98.81 74 VAL B C 1
ATOM 3167 O O . VAL B 1 74 ? -10.594 8.188 25.578 1 98.81 74 VAL B O 1
ATOM 3170 N N . LYS B 1 75 ? -9.43 7.285 27.297 1 98.5 75 LYS B N 1
ATOM 3171 C CA . LYS B 1 75 ? -10.531 7.441 28.25 1 98.5 75 LYS B CA 1
ATOM 3172 C C . LYS B 1 75 ? -10.922 8.906 28.391 1 98.5 75 LYS B C 1
ATOM 3174 O O . LYS B 1 75 ? -10.062 9.789 28.438 1 98.5 75 LYS B O 1
ATOM 3179 N N . ASP B 1 76 ? -12.234 9.18 28.422 1 98.19 76 ASP B N 1
ATOM 3180 C CA . ASP B 1 76 ? -12.828 10.492 28.672 1 98.19 76 ASP B CA 1
ATOM 3181 C C . ASP B 1 76 ? -12.453 11.484 27.578 1 98.19 76 ASP B C 1
ATOM 3183 O O . ASP B 1 76 ? -12.242 12.672 27.859 1 98.19 76 ASP B O 1
ATOM 3187 N N . ILE B 1 77 ? -12.25 11.016 26.375 1 98.81 77 ILE B N 1
ATOM 3188 C CA . ILE B 1 77 ? -11.906 11.852 25.234 1 98.81 77 ILE B CA 1
ATOM 3189 C C . ILE B 1 77 ? -13.109 11.977 24.297 1 98.81 77 ILE B C 1
ATOM 3191 O O . ILE B 1 77 ? -13.812 10.992 24.047 1 98.81 77 ILE B O 1
ATOM 3195 N N . ASP B 1 78 ? -13.336 13.164 23.766 1 98.81 78 ASP B N 1
ATOM 3196 C CA . ASP B 1 78 ? -14.414 13.414 22.828 1 98.81 78 ASP B CA 1
ATOM 3197 C C . ASP B 1 78 ? -13.922 13.289 21.375 1 98.81 78 ASP B C 1
ATOM 3199 O O . ASP B 1 78 ? -14.617 12.719 20.531 1 98.81 78 ASP B O 1
ATOM 3203 N N . ILE B 1 79 ? -12.742 13.836 21.094 1 98.94 79 ILE B N 1
ATOM 3204 C CA . ILE B 1 79 ? -12.211 13.914 19.734 1 98.94 79 ILE B CA 1
ATOM 3205 C C . ILE B 1 79 ? -10.742 13.484 19.734 1 98.94 79 ILE B C 1
ATOM 3207 O O . ILE B 1 79 ? -9.969 13.898 20.594 1 98.94 79 ILE B O 1
ATOM 3211 N N . ILE B 1 80 ? -10.383 12.625 18.812 1 98.94 80 ILE B N 1
ATOM 3212 C CA . ILE B 1 80 ? -9 12.203 18.641 1 98.94 80 ILE B CA 1
ATOM 3213 C C . ILE B 1 80 ? -8.461 12.719 17.312 1 98.94 80 ILE B C 1
ATOM 3215 O O . ILE B 1 80 ? -9.039 12.445 16.25 1 98.94 80 ILE B O 1
ATOM 3219 N N . PHE B 1 81 ? -7.41 13.484 17.375 1 98.94 81 PHE B N 1
ATOM 3220 C CA . PHE B 1 81 ? -6.578 13.75 16.203 1 98.94 81 PHE B CA 1
ATOM 3221 C C . PHE B 1 81 ? -5.375 12.82 16.172 1 98.94 81 PHE B C 1
ATOM 3223 O O . PHE B 1 81 ? -4.453 12.961 16.984 1 98.94 81 PHE B O 1
ATOM 3230 N N . HIS B 1 82 ? -5.348 11.891 15.258 1 98.94 82 HIS B N 1
ATOM 3231 C CA . HIS B 1 82 ? -4.297 10.883 15.172 1 98.94 82 HIS B CA 1
ATOM 3232 C C . HIS B 1 82 ? -3.207 11.297 14.195 1 98.94 82 HIS B C 1
ATOM 3234 O O . HIS B 1 82 ? -3.254 10.93 13.016 1 98.94 82 HIS B O 1
ATOM 3240 N N . ALA B 1 83 ? -2.174 11.93 14.711 1 98.62 83 ALA B N 1
ATOM 3241 C CA . ALA B 1 83 ? -1.09 12.453 13.883 1 98.62 83 ALA B CA 1
ATOM 3242 C C . ALA B 1 83 ? 0.187 11.641 14.078 1 98.62 83 ALA B C 1
ATOM 3244 O O . ALA B 1 83 ? 1.198 11.891 13.422 1 98.62 83 ALA B O 1
ATOM 3245 N N . ALA B 1 84 ? 0.165 10.617 14.953 1 98.56 84 ALA B N 1
ATOM 3246 C CA . ALA B 1 84 ? 1.347 9.789 15.172 1 98.56 84 ALA B CA 1
ATOM 3247 C C . ALA B 1 84 ? 1.617 8.883 13.977 1 98.56 84 ALA B C 1
ATOM 3249 O O . ALA B 1 84 ? 0.723 8.172 13.516 1 98.56 84 ALA B O 1
ATOM 3250 N N . ALA B 1 85 ? 2.799 8.945 13.484 1 97.94 85 ALA B N 1
ATOM 3251 C CA . ALA B 1 85 ? 3.217 8.102 12.367 1 97.94 85 ALA B CA 1
ATOM 3252 C C . ALA B 1 85 ? 4.715 8.227 12.117 1 97.94 85 ALA B C 1
ATOM 3254 O O . ALA B 1 85 ? 5.328 9.242 12.469 1 97.94 85 ALA B O 1
ATOM 3255 N N . LEU B 1 86 ? 5.301 7.191 11.57 1 95.62 86 LEU B N 1
ATOM 3256 C CA . LEU B 1 86 ? 6.582 7.348 10.891 1 95.62 86 LEU B CA 1
ATOM 3257 C C . LEU B 1 86 ? 6.387 7.918 9.492 1 95.62 86 LEU B C 1
ATOM 3259 O O . LEU B 1 86 ? 5.652 7.348 8.68 1 95.62 86 LEU B O 1
ATOM 3263 N N . LYS B 1 87 ? 7.066 9.062 9.164 1 92.38 87 LYS B N 1
ATOM 3264 C CA . LYS B 1 87 ? 6.645 9.766 7.961 1 92.38 87 LYS B CA 1
ATOM 3265 C C . LYS B 1 87 ? 7.816 9.961 6.996 1 92.38 87 LYS B C 1
ATOM 3267 O O . LYS B 1 87 ? 7.633 10.453 5.883 1 92.38 87 LYS B O 1
ATOM 3272 N N . HIS B 1 88 ? 9.016 9.672 7.375 1 90.19 88 HIS B N 1
ATOM 3273 C CA . HIS B 1 88 ? 10.164 9.844 6.492 1 90.19 88 HIS B CA 1
ATOM 3274 C C . HIS B 1 88 ? 10.297 8.664 5.535 1 90.19 88 HIS B C 1
ATOM 3276 O O . HIS B 1 88 ? 10.625 7.551 5.953 1 90.19 88 HIS B O 1
ATOM 3282 N N . VAL B 1 89 ? 10.211 8.953 4.32 1 90.81 89 VAL B N 1
ATOM 3283 C CA . VAL B 1 89 ? 10.078 7.941 3.281 1 90.81 89 VAL B CA 1
ATOM 3284 C C . VAL B 1 89 ? 11.289 7.012 3.309 1 90.81 89 VAL B C 1
ATOM 3286 O O . VAL B 1 89 ? 11.141 5.785 3.344 1 90.81 89 VAL B O 1
ATOM 3289 N N . ASP B 1 90 ? 12.492 7.582 3.355 1 87.81 90 ASP B N 1
ATOM 3290 C CA . ASP B 1 90 ? 13.711 6.789 3.297 1 87.81 90 ASP B CA 1
ATOM 3291 C C . ASP B 1 90 ? 13.812 5.844 4.492 1 87.81 90 ASP B C 1
ATOM 3293 O O . ASP B 1 90 ? 14.117 4.66 4.332 1 87.81 90 ASP B O 1
ATOM 3297 N N . ARG B 1 91 ? 13.492 6.332 5.648 1 91 91 ARG B N 1
ATOM 3298 C CA . ARG B 1 91 ? 13.57 5.523 6.863 1 91 91 ARG B CA 1
ATOM 3299 C C . ARG B 1 91 ? 12.5 4.434 6.863 1 91 91 ARG B C 1
ATOM 3301 O O . ARG B 1 91 ? 12.75 3.316 7.324 1 91 91 ARG B O 1
ATOM 3308 N N . CYS B 1 92 ? 11.352 4.754 6.387 1 94.25 92 CYS B N 1
ATOM 3309 C CA . CYS B 1 92 ? 10.266 3.781 6.32 1 94.25 92 CYS B CA 1
ATOM 3310 C C . CYS B 1 92 ? 10.609 2.643 5.367 1 94.25 92 CYS B C 1
ATOM 3312 O O . CYS B 1 92 ? 10.312 1.48 5.645 1 94.25 92 CYS B O 1
ATOM 3314 N N . GLU B 1 93 ? 11.281 3.014 4.219 1 90.62 93 GLU B N 1
ATOM 3315 C CA . GLU B 1 93 ? 11.664 2.002 3.238 1 90.62 93 GLU B CA 1
ATOM 3316 C C . GLU B 1 93 ? 12.633 0.993 3.842 1 90.62 93 GLU B C 1
ATOM 3318 O O . GLU B 1 93 ? 12.578 -0.197 3.521 1 90.62 93 GLU B O 1
ATOM 3323 N N . LEU B 1 94 ? 13.531 1.502 4.719 1 87.5 94 LEU B N 1
ATOM 3324 C CA . LEU B 1 94 ? 14.578 0.669 5.305 1 87.5 94 LEU B CA 1
ATOM 3325 C C . LEU B 1 94 ? 14.047 -0.116 6.496 1 87.5 94 LEU B C 1
ATOM 3327 O O . LEU B 1 94 ? 14.664 -1.088 6.934 1 87.5 94 LEU B O 1
ATOM 3331 N N . ASN B 1 95 ? 12.898 0.317 7.039 1 92.5 95 ASN B N 1
ATOM 3332 C CA . ASN B 1 95 ? 12.328 -0.298 8.234 1 92.5 95 ASN B CA 1
ATOM 3333 C C . ASN B 1 95 ? 10.852 -0.608 8.055 1 92.5 95 ASN B C 1
ATOM 3335 O O . ASN B 1 95 ? 10.008 -0.111 8.805 1 92.5 95 ASN B O 1
ATOM 3339 N N . PRO B 1 96 ? 10.523 -1.479 7.117 1 93.75 96 PRO B N 1
ATOM 3340 C CA . PRO B 1 96 ? 9.117 -1.712 6.797 1 93.75 96 PRO B CA 1
ATOM 3341 C C . PRO B 1 96 ? 8.328 -2.273 7.977 1 93.75 96 PRO B C 1
ATOM 3343 O O . PRO B 1 96 ? 7.188 -1.861 8.211 1 93.75 96 PRO B O 1
ATOM 3346 N N . LEU B 1 97 ? 8.898 -3.203 8.711 1 92.38 97 LEU B N 1
ATOM 3347 C CA . LEU B 1 97 ? 8.18 -3.832 9.812 1 92.38 97 LEU B CA 1
ATOM 3348 C C . LEU B 1 97 ? 7.816 -2.807 10.883 1 92.38 97 LEU B C 1
ATOM 3350 O O . LEU B 1 97 ? 6.68 -2.775 11.359 1 92.38 97 LEU B O 1
ATOM 3354 N N . GLU B 1 98 ? 8.773 -2.029 11.211 1 95.25 98 GLU B N 1
ATOM 3355 C CA . GLU B 1 98 ? 8.5 -0.99 12.203 1 95.25 98 GLU B CA 1
ATOM 3356 C C . GLU B 1 98 ? 7.457 -0.003 11.688 1 95.25 98 GLU B C 1
ATOM 3358 O O . GLU B 1 98 ? 6.586 0.436 12.445 1 95.25 98 GLU B O 1
ATOM 3363 N N . THR B 1 99 ? 7.559 0.356 10.453 1 97.25 99 THR B N 1
ATOM 3364 C CA . THR B 1 99 ? 6.602 1.282 9.859 1 97.25 99 THR B CA 1
ATOM 3365 C C . THR B 1 99 ? 5.191 0.696 9.883 1 97.25 99 THR B C 1
ATOM 3367 O O . THR B 1 99 ? 4.23 1.396 10.211 1 97.25 99 THR B O 1
ATOM 3370 N N . ILE B 1 100 ? 5.07 -0.544 9.57 1 96.44 100 ILE B N 1
ATOM 3371 C CA . ILE B 1 100 ? 3.799 -1.256 9.609 1 96.44 100 ILE B CA 1
ATOM 3372 C C . ILE B 1 100 ? 3.244 -1.242 11.031 1 96.44 100 ILE B C 1
ATOM 3374 O O . ILE B 1 100 ? 2.068 -0.935 11.242 1 96.44 100 ILE B O 1
ATOM 3378 N N . ASN B 1 101 ? 4.062 -1.55 11.961 1 96.25 101 ASN B N 1
ATOM 3379 C CA . ASN B 1 101 ? 3.633 -1.599 13.352 1 96.25 101 ASN B CA 1
ATOM 3380 C C . ASN B 1 101 ? 3.113 -0.245 13.828 1 96.25 101 ASN B C 1
ATOM 3382 O O . ASN B 1 101 ? 2.053 -0.166 14.445 1 96.25 101 ASN B O 1
ATOM 3386 N N . VAL B 1 102 ? 3.818 0.771 13.492 1 97.62 102 VAL B N 1
ATOM 3387 C CA . VAL B 1 102 ? 3.453 2.098 13.977 1 97.62 102 VAL B CA 1
ATOM 3388 C C . VAL B 1 102 ? 2.26 2.627 13.188 1 97.62 102 VAL B C 1
ATOM 3390 O O . VAL B 1 102 ? 1.229 2.98 13.766 1 97.62 102 VAL B O 1
ATOM 3393 N N . ASN B 1 103 ? 2.35 2.646 11.867 1 98.31 103 ASN B N 1
ATOM 3394 C CA . ASN B 1 103 ? 1.387 3.355 11.031 1 98.31 103 ASN B CA 1
ATOM 3395 C C . ASN B 1 103 ? 0.088 2.568 10.883 1 98.31 103 ASN B C 1
ATOM 3397 O O . ASN B 1 103 ? -0.972 3.152 10.648 1 98.31 103 ASN B O 1
ATOM 3401 N N . ILE B 1 104 ? 0.158 1.234 10.977 1 97.56 104 ILE B N 1
ATOM 3402 C CA . ILE B 1 104 ? -1.05 0.444 10.766 1 97.56 104 ILE B CA 1
ATOM 3403 C C . ILE B 1 104 ? -1.56 -0.093 12.102 1 97.56 104 ILE B C 1
ATOM 3405 O O . ILE B 1 104 ? -2.682 0.215 12.508 1 97.56 104 ILE B O 1
ATOM 3409 N N . ILE B 1 105 ? -0.712 -0.856 12.773 1 95.94 105 ILE B N 1
ATOM 3410 C CA . ILE B 1 105 ? -1.139 -1.471 14.031 1 95.94 105 ILE B CA 1
ATOM 3411 C C . ILE B 1 105 ? -1.419 -0.386 15.062 1 95.94 105 ILE B C 1
ATOM 3413 O O . ILE B 1 105 ? -2.389 -0.477 15.82 1 95.94 105 ILE B O 1
ATOM 3417 N N . GLY B 1 106 ? -0.552 0.608 15.141 1 97.94 106 GLY B N 1
ATOM 3418 C CA . GLY B 1 106 ? -0.816 1.74 16.016 1 97.94 106 GLY B CA 1
ATOM 3419 C C . GLY B 1 106 ? -2.152 2.404 15.742 1 97.94 106 GLY B C 1
ATOM 3420 O O . GLY B 1 106 ? -2.904 2.701 16.672 1 97.94 106 GLY B O 1
ATOM 3421 N N . THR B 1 107 ? -2.451 2.643 14.453 1 98.31 107 THR B N 1
ATOM 3422 C CA . THR B 1 107 ? -3.723 3.24 14.062 1 98.31 107 THR B CA 1
ATOM 3423 C C . THR B 1 107 ? -4.891 2.346 14.469 1 98.31 107 THR B C 1
ATOM 3425 O O . THR B 1 107 ? -5.906 2.83 14.977 1 98.31 107 THR B O 1
ATOM 3428 N N . LYS B 1 108 ? -4.766 1.07 14.25 1 96.81 108 LYS B N 1
ATOM 3429 C CA . LYS B 1 108 ? -5.777 0.105 14.664 1 96.81 108 LYS B CA 1
ATOM 3430 C C . LYS B 1 108 ? -6.035 0.189 16.172 1 96.81 108 LYS B C 1
ATOM 3432 O O . LYS B 1 108 ? -7.188 0.157 16.609 1 96.81 108 LYS B O 1
ATOM 3437 N N . ASN B 1 109 ? -4.977 0.265 16.953 1 97.94 109 ASN B N 1
ATOM 3438 C CA . ASN B 1 109 ? -5.105 0.357 18.406 1 97.94 109 ASN B CA 1
ATOM 3439 C C . ASN B 1 109 ? -5.91 1.587 18.812 1 97.94 109 ASN B C 1
ATOM 3441 O O . ASN B 1 109 ? -6.793 1.498 19.672 1 97.94 109 ASN B O 1
ATOM 3445 N N . ILE B 1 110 ? -5.617 2.699 18.188 1 98.69 110 ILE B N 1
ATOM 3446 C CA . ILE B 1 110 ? -6.309 3.941 18.5 1 98.69 110 ILE B CA 1
ATOM 3447 C C . ILE B 1 110 ? -7.781 3.828 18.109 1 98.69 110 ILE B C 1
ATOM 3449 O O . ILE B 1 110 ? -8.664 4.211 18.875 1 98.69 110 ILE B O 1
ATOM 3453 N N . ALA B 1 111 ? -8.039 3.318 16.953 1 97.81 111 ALA B N 1
ATOM 3454 C CA . ALA B 1 111 ? -9.406 3.182 16.469 1 97.81 111 ALA B CA 1
ATOM 3455 C C . ALA B 1 111 ? -10.227 2.26 17.359 1 97.81 111 ALA B C 1
ATOM 3457 O O . ALA B 1 111 ? -11.367 2.566 17.703 1 97.81 111 ALA B O 1
ATOM 3458 N N . LYS B 1 112 ? -9.625 1.159 17.719 1 96.69 112 LYS B N 1
ATOM 3459 C CA . LYS B 1 112 ? -10.297 0.207 18.594 1 96.69 112 LYS B CA 1
ATOM 3460 C C . LYS B 1 112 ? -10.625 0.84 19.953 1 96.69 112 LYS B C 1
ATOM 3462 O O . LYS B 1 112 ? -11.727 0.677 20.469 1 96.69 112 LYS B O 1
ATOM 3467 N N . ALA B 1 113 ? -9.664 1.483 20.484 1 98.31 113 ALA B N 1
ATOM 3468 C CA . ALA B 1 113 ? -9.859 2.146 21.781 1 98.31 113 ALA B CA 1
ATOM 3469 C C . ALA B 1 113 ? -10.93 3.234 21.672 1 98.31 113 ALA B C 1
ATOM 3471 O O . ALA B 1 113 ? -11.742 3.406 22.578 1 98.31 113 ALA B O 1
ATOM 3472 N N . ALA B 1 114 ? -10.898 4.004 20.594 1 98.5 114 ALA B N 1
ATOM 3473 C CA . ALA B 1 114 ? -11.891 5.055 20.375 1 98.5 114 ALA B CA 1
ATOM 3474 C C . ALA B 1 114 ? -13.305 4.48 20.375 1 98.5 114 ALA B C 1
ATOM 3476 O O . ALA B 1 114 ? -14.211 5.059 20.984 1 98.5 114 ALA B O 1
ATOM 3477 N N . GLN B 1 115 ? -13.469 3.398 19.703 1 96.94 115 GLN B N 1
ATOM 3478 C CA . GLN B 1 115 ? -14.773 2.744 19.656 1 96.94 115 GLN B CA 1
ATOM 3479 C C . GLN B 1 115 ? -15.195 2.268 21.047 1 96.94 115 GLN B C 1
ATOM 3481 O O . GLN B 1 115 ? -16.328 2.502 21.469 1 96.94 115 GLN B O 1
ATOM 3486 N N . LYS B 1 116 ? -14.297 1.602 21.734 1 96.81 116 LYS B N 1
ATOM 3487 C CA . LYS B 1 116 ? -14.57 1.027 23.047 1 96.81 116 LYS B CA 1
ATOM 3488 C C . LYS B 1 116 ? -14.945 2.111 24.047 1 96.81 116 LYS B C 1
ATOM 3490 O O . LYS B 1 116 ? -15.805 1.894 24.906 1 96.81 116 LYS B O 1
ATOM 3495 N N . GLU B 1 117 ? -14.328 3.242 23.906 1 97.62 117 GLU B N 1
ATOM 3496 C CA . GLU B 1 117 ? -14.523 4.312 24.891 1 97.62 117 GLU B CA 1
ATOM 3497 C C . GLU B 1 117 ? -15.547 5.328 24.391 1 97.62 117 GLU B C 1
ATOM 3499 O O . GLU B 1 117 ? -15.703 6.398 24.984 1 97.62 117 GLU B O 1
ATOM 3504 N N . ASN B 1 118 ? -16.188 5.031 23.266 1 96.62 118 ASN B N 1
ATOM 3505 C CA . ASN B 1 118 ? -17.266 5.84 22.703 1 96.62 118 ASN B CA 1
ATOM 3506 C C . ASN B 1 118 ? -16.797 7.266 22.406 1 96.62 118 ASN B C 1
ATOM 3508 O O . ASN B 1 118 ? -17.469 8.227 22.766 1 96.62 118 ASN B O 1
ATOM 3512 N N . VAL B 1 119 ? -15.609 7.387 21.906 1 98.5 119 VAL B N 1
ATOM 3513 C CA . VAL B 1 119 ? -15.133 8.672 21.391 1 98.5 119 VAL B CA 1
ATOM 3514 C C . VAL B 1 119 ? -16.062 9.156 20.281 1 98.5 119 VAL B C 1
ATOM 3516 O O . VAL B 1 119 ? -16.531 8.359 19.469 1 98.5 119 VAL B O 1
ATOM 3519 N N . LYS B 1 120 ? -16.328 10.375 20.25 1 98.38 120 LYS B N 1
ATOM 3520 C CA . LYS B 1 120 ? -17.312 10.891 19.281 1 98.38 120 LYS B CA 1
ATOM 3521 C C . LYS B 1 120 ? -16.719 10.953 17.875 1 98.38 120 LYS B C 1
ATOM 3523 O O . LYS B 1 120 ? -17.391 10.617 16.906 1 98.38 120 LYS B O 1
ATOM 3528 N N . ARG B 1 121 ? -15.453 11.453 17.766 1 98.62 121 ARG B N 1
ATOM 3529 C CA . ARG B 1 121 ? -14.836 11.602 16.453 1 98.62 121 ARG B CA 1
ATOM 3530 C C . ARG B 1 121 ? -13.352 11.242 16.5 1 98.62 121 ARG B C 1
ATOM 3532 O O . ARG B 1 121 ? -12.656 11.578 17.469 1 98.62 121 ARG B O 1
ATOM 3539 N N . MET B 1 122 ? -12.875 10.523 15.516 1 98.81 122 MET B N 1
ATOM 3540 C CA . MET B 1 122 ? -11.461 10.25 15.305 1 98.81 122 MET B CA 1
ATOM 3541 C C . MET B 1 122 ? -11.031 10.617 13.891 1 98.81 122 MET B C 1
ATOM 3543 O O . MET B 1 122 ? -11.617 10.141 12.914 1 98.81 122 MET B O 1
ATOM 3547 N N . ILE B 1 123 ? -10.047 11.469 13.789 1 98.88 123 ILE B N 1
ATOM 3548 C CA . ILE B 1 123 ? -9.539 11.938 12.508 1 98.88 123 ILE B CA 1
ATOM 3549 C C . ILE B 1 123 ? -8.125 11.398 12.281 1 98.88 123 ILE B C 1
ATOM 3551 O O . ILE B 1 123 ? -7.207 11.727 13.039 1 98.88 123 ILE B O 1
ATOM 3555 N N . LEU B 1 124 ? -7.957 10.586 11.273 1 98.88 124 LEU B N 1
ATOM 3556 C CA . LEU B 1 124 ? -6.637 10.117 10.867 1 98.88 124 LEU B CA 1
ATOM 3557 C C . LEU B 1 124 ? -5.973 11.117 9.93 1 98.88 124 LEU B C 1
ATOM 3559 O O . LEU B 1 124 ? -6.582 11.555 8.945 1 98.88 124 LEU B O 1
ATOM 3563 N N . ILE B 1 125 ? -4.781 11.508 10.211 1 98.75 125 ILE B N 1
ATOM 3564 C CA . ILE B 1 125 ? -4.004 12.375 9.328 1 98.75 125 ILE B CA 1
ATOM 3565 C C . ILE B 1 125 ? -3.215 11.523 8.336 1 98.75 125 ILE B C 1
ATOM 3567 O O . ILE B 1 125 ? -2.318 10.773 8.727 1 98.75 125 ILE B O 1
ATOM 3571 N N . SER B 1 126 ? -3.539 11.633 7.109 1 98.38 126 SER B N 1
ATOM 3572 C CA . SER B 1 126 ? -2.879 10.883 6.043 1 98.38 126 SER B CA 1
ATOM 3573 C C . SER B 1 126 ? -2.131 11.812 5.094 1 98.38 126 SER B C 1
ATOM 3575 O O . SER B 1 126 ? -1.775 12.93 5.465 1 98.38 126 SER B O 1
ATOM 3577 N N . THR B 1 127 ? -1.675 11.305 3.939 1 97.5 127 THR B N 1
ATOM 3578 C CA . THR B 1 127 ? -0.766 11.992 3.029 1 97.5 127 THR B CA 1
ATOM 3579 C C . THR B 1 127 ? -1.134 11.703 1.576 1 97.5 127 THR B C 1
ATOM 3581 O O . THR B 1 127 ? -1.755 10.68 1.279 1 97.5 127 THR B O 1
ATOM 3584 N N . ASP B 1 128 ? -0.724 12.586 0.689 1 96.69 128 ASP B N 1
ATOM 3585 C CA . ASP B 1 128 ? -0.898 12.352 -0.741 1 96.69 128 ASP B CA 1
ATOM 3586 C C . ASP B 1 128 ? -0.078 11.148 -1.203 1 96.69 128 ASP B C 1
ATOM 3588 O O . ASP B 1 128 ? -0.385 10.539 -2.229 1 96.69 128 ASP B O 1
ATOM 3592 N N . LYS B 1 129 ? 0.963 10.727 -0.473 1 96.06 129 LYS B N 1
ATOM 3593 C CA . LYS B 1 129 ? 1.788 9.57 -0.821 1 96.06 129 LYS B CA 1
ATOM 3594 C C . LYS B 1 129 ? 1 8.273 -0.685 1 96.06 129 LYS B C 1
ATOM 3596 O O . LYS B 1 129 ? 1.432 7.227 -1.173 1 96.06 129 LYS B O 1
ATOM 3601 N N . ALA B 1 130 ? -0.187 8.344 -0.111 1 97.44 130 ALA B N 1
ATOM 3602 C CA . ALA B 1 130 ? -1.074 7.191 -0.007 1 97.44 130 ALA B CA 1
ATOM 3603 C C . ALA B 1 130 ? -1.75 6.895 -1.342 1 97.44 130 ALA B C 1
ATOM 3605 O O . ALA B 1 130 ? -2.344 5.828 -1.522 1 97.44 130 ALA B O 1
ATOM 3606 N N . VAL B 1 131 ? -1.708 7.871 -2.277 1 96.75 131 VAL B N 1
ATOM 3607 C CA . VAL B 1 131 ? -2.322 7.703 -3.59 1 96.75 131 VAL B CA 1
ATOM 3608 C C . VAL B 1 131 ? -1.377 6.926 -4.504 1 96.75 131 VAL B C 1
ATOM 3610 O O . VAL B 1 131 ? -0.275 7.391 -4.809 1 96.75 131 VAL B O 1
ATOM 3613 N N . ASN B 1 132 ? -1.766 5.758 -4.934 1 94.44 132 ASN B N 1
ATOM 3614 C CA . ASN B 1 132 ? -0.931 4.918 -5.785 1 94.44 132 ASN B CA 1
ATOM 3615 C C . ASN B 1 132 ? 0.479 4.773 -5.219 1 94.44 132 ASN B C 1
ATOM 3617 O O . ASN B 1 132 ? 1.461 5.062 -5.906 1 94.44 132 ASN B O 1
ATOM 3621 N N . PRO B 1 133 ? 0.559 4.25 -3.977 1 96.12 133 PRO B N 1
ATOM 3622 C CA . PRO B 1 133 ? 1.867 4.254 -3.318 1 96.12 133 PRO B CA 1
ATOM 3623 C C . PRO B 1 133 ? 2.871 3.324 -3.996 1 96.12 133 PRO B C 1
ATOM 3625 O O . PRO B 1 133 ? 2.49 2.277 -4.527 1 96.12 133 PRO B O 1
ATOM 3628 N N . ILE B 1 134 ? 4.129 3.725 -3.916 1 93.44 134 ILE B N 1
ATOM 3629 C CA . ILE B 1 134 ? 5.18 2.896 -4.496 1 93.44 134 ILE B CA 1
ATOM 3630 C C . ILE B 1 134 ? 6.133 2.432 -3.398 1 93.44 134 ILE B C 1
ATOM 3632 O O . ILE B 1 134 ? 7.059 1.66 -3.658 1 93.44 134 ILE B O 1
ATOM 3636 N N . GLY B 1 135 ? 5.863 2.861 -2.164 1 93.94 135 GLY B N 1
ATOM 3637 C CA . GLY B 1 135 ? 6.754 2.541 -1.059 1 93.94 135 GLY B CA 1
ATOM 3638 C C . GLY B 1 135 ? 6.016 2.236 0.231 1 93.94 135 GLY B C 1
ATOM 3639 O O . GLY B 1 135 ? 4.781 2.234 0.261 1 93.94 135 GLY B O 1
ATOM 3640 N N . VAL B 1 136 ? 6.785 2.059 1.237 1 96.12 136 VAL B N 1
ATOM 3641 C CA . VAL B 1 136 ? 6.293 1.544 2.51 1 96.12 136 VAL B CA 1
ATOM 3642 C C . VAL B 1 136 ? 5.438 2.605 3.201 1 96.12 136 VAL B C 1
ATOM 3644 O O . VAL B 1 136 ? 4.309 2.33 3.609 1 96.12 136 VAL B O 1
ATOM 3647 N N . MET B 1 137 ? 5.953 3.775 3.26 1 96.88 137 MET B N 1
ATOM 3648 C CA . MET B 1 137 ? 5.262 4.836 3.99 1 96.88 137 MET B CA 1
ATOM 3649 C C . MET B 1 137 ? 3.889 5.109 3.387 1 96.88 137 MET B C 1
ATOM 3651 O O . MET B 1 137 ? 2.877 5.055 4.086 1 96.88 137 MET B O 1
ATOM 3655 N N . GLY B 1 138 ? 3.828 5.312 2.084 1 97.56 138 GLY B N 1
ATOM 3656 C CA . GLY B 1 138 ? 2.568 5.57 1.406 1 97.56 138 GLY B CA 1
ATOM 3657 C C . GLY B 1 138 ? 1.581 4.426 1.526 1 97.56 138 GLY B C 1
ATOM 3658 O O . GLY B 1 138 ? 0.39 4.648 1.755 1 97.56 138 GLY B O 1
ATOM 3659 N N . ALA B 1 139 ? 2.051 3.26 1.385 1 98 139 ALA B N 1
ATOM 3660 C CA . ALA B 1 139 ? 1.188 2.084 1.464 1 98 139 ALA B CA 1
ATOM 3661 C C . ALA B 1 139 ? 0.579 1.943 2.855 1 98 139 ALA B C 1
ATOM 3663 O O . ALA B 1 139 ? -0.586 1.564 2.994 1 98 139 ALA B O 1
ATOM 3664 N N . THR B 1 140 ? 1.402 2.172 3.865 1 98.38 140 THR B N 1
ATOM 3665 C CA . THR B 1 140 ? 0.875 2.066 5.223 1 98.38 140 THR B CA 1
ATOM 3666 C C . THR B 1 140 ? -0.196 3.123 5.469 1 98.38 140 THR B C 1
ATOM 3668 O O . THR B 1 140 ? -1.179 2.867 6.168 1 98.38 140 THR B O 1
ATOM 3671 N N . LYS B 1 141 ? 0 4.281 4.898 1 98.5 141 LYS B N 1
ATOM 3672 C CA . LYS B 1 141 ? -1.003 5.328 5.074 1 98.5 141 LYS B CA 1
ATOM 3673 C C . LYS B 1 141 ? -2.27 5.016 4.285 1 98.5 141 LYS B C 1
ATOM 3675 O O . LYS B 1 141 ? -3.379 5.297 4.742 1 98.5 141 LYS B O 1
ATOM 3680 N N . LEU B 1 142 ? -2.096 4.473 3.111 1 98 142 LEU B N 1
ATOM 3681 C CA . LEU B 1 142 ? -3.264 4 2.373 1 98 142 LEU B CA 1
ATOM 3682 C C . LEU B 1 142 ? -4.062 3 3.201 1 98 142 LEU B C 1
ATOM 3684 O O . LEU B 1 142 ? -5.285 3.125 3.322 1 98 142 LEU B O 1
ATOM 3688 N N . LEU B 1 143 ? -3.41 2.043 3.756 1 98.12 143 LEU B N 1
ATOM 3689 C CA . LEU B 1 143 ? -4.082 1.026 4.559 1 98.12 143 LEU B CA 1
ATOM 3690 C C . LEU B 1 143 ? -4.723 1.646 5.797 1 98.12 143 LEU B C 1
ATOM 3692 O O . LEU B 1 143 ? -5.777 1.195 6.242 1 98.12 143 LEU B O 1
ATOM 3696 N N . GLY B 1 144 ? -4.055 2.639 6.367 1 97.88 144 GLY B N 1
ATOM 3697 C CA . GLY B 1 144 ? -4.672 3.383 7.453 1 97.88 144 GLY B CA 1
ATOM 3698 C C . GLY B 1 144 ? -6.008 3.992 7.074 1 97.88 144 GLY B C 1
ATOM 3699 O O . GLY B 1 144 ? -6.984 3.879 7.82 1 97.88 144 GLY B O 1
ATOM 3700 N N . GLU B 1 145 ? -6.07 4.664 5.922 1 97.31 145 GLU B N 1
ATOM 3701 C CA . GLU B 1 145 ? -7.32 5.238 5.438 1 97.31 145 GLU B CA 1
ATOM 3702 C C . GLU B 1 145 ? -8.398 4.172 5.285 1 97.31 145 GLU B C 1
ATOM 3704 O O . GLU B 1 145 ? -9.555 4.387 5.656 1 97.31 145 GLU B O 1
ATOM 3709 N N . LYS B 1 146 ? -7.984 3.09 4.711 1 95.88 146 LYS B N 1
ATOM 3710 C CA . LYS B 1 146 ? -8.93 2.008 4.469 1 95.88 146 LYS B CA 1
ATOM 3711 C C . LYS B 1 146 ? -9.461 1.436 5.781 1 95.88 146 LYS B C 1
ATOM 3713 O O . LYS B 1 146 ? -10.648 1.127 5.898 1 95.88 146 LYS B O 1
ATOM 3718 N N . LEU B 1 147 ? -8.609 1.269 6.715 1 95.44 147 LEU B N 1
ATOM 3719 C CA . LEU B 1 147 ? -8.992 0.78 8.039 1 95.44 147 LEU B CA 1
ATOM 3720 C C . LEU B 1 147 ? -10.023 1.703 8.68 1 95.44 147 LEU B C 1
ATOM 3722 O O . LEU B 1 147 ? -11.047 1.238 9.188 1 95.44 147 LEU B O 1
ATOM 3726 N N . ILE B 1 148 ? -9.742 2.961 8.617 1 95.44 148 ILE B N 1
ATOM 3727 C CA . ILE B 1 148 ? -10.617 3.957 9.227 1 95.44 148 ILE B CA 1
ATOM 3728 C C . ILE B 1 148 ? -11.969 3.961 8.516 1 95.44 148 ILE B C 1
ATOM 3730 O O . ILE B 1 148 ? -13.016 4.039 9.156 1 95.44 148 ILE B O 1
ATOM 3734 N N . SER B 1 149 ? -11.961 3.898 7.23 1 93.94 149 SER B N 1
ATOM 3735 C CA . SER B 1 149 ? -13.195 3.842 6.453 1 93.94 149 SER B CA 1
ATOM 3736 C C . SER B 1 149 ? -14.016 2.604 6.805 1 93.94 149 SER B C 1
ATOM 3738 O O . SER B 1 149 ? -15.234 2.676 6.926 1 93.94 149 SER B O 1
ATOM 3740 N N . ALA B 1 150 ? -13.344 1.506 6.934 1 90.81 150 ALA B N 1
ATOM 3741 C CA . ALA B 1 150 ? -14.023 0.254 7.262 1 90.81 150 ALA B CA 1
ATOM 3742 C C . ALA B 1 150 ? -14.648 0.321 8.648 1 90.81 150 ALA B C 1
ATOM 3744 O O . ALA B 1 150 ? -15.742 -0.202 8.867 1 90.81 150 ALA B O 1
ATOM 3745 N N . GLU B 1 151 ? -13.953 0.886 9.578 1 90.12 151 GLU B N 1
ATOM 3746 C CA . GLU B 1 151 ? -14.484 1.028 10.93 1 90.12 151 GLU B CA 1
ATOM 3747 C C . GLU B 1 151 ? -15.805 1.787 10.938 1 90.12 151 GLU B C 1
ATOM 3749 O O . GLU B 1 151 ? -16.688 1.509 11.75 1 90.12 151 GLU B O 1
ATOM 3754 N N . ALA B 1 152 ? -15.898 2.713 10.023 1 88.94 152 ALA B N 1
ATOM 3755 C CA . ALA B 1 152 ? -17.094 3.539 9.938 1 88.94 152 ALA B CA 1
ATOM 3756 C C . ALA B 1 152 ? -18.297 2.727 9.438 1 88.94 152 ALA B C 1
ATOM 3758 O O . ALA B 1 152 ? -19.438 3.127 9.617 1 88.94 152 ALA B O 1
ATOM 3759 N N . SER B 1 153 ? -18.016 1.671 8.797 1 83.75 153 SER B N 1
ATOM 3760 C CA . SER B 1 153 ? -19.078 0.854 8.227 1 83.75 153 SER B CA 1
ATOM 3761 C C . SER B 1 153 ? -19.703 -0.063 9.281 1 83.75 153 SER B C 1
ATOM 3763 O O . SER B 1 153 ? -20.766 -0.641 9.055 1 83.75 153 SER B O 1
ATOM 3765 N N . HIS B 1 154 ? -19.031 -0.158 10.359 1 82.19 154 HIS B N 1
ATOM 3766 C CA . HIS B 1 154 ? -19.562 -0.965 11.453 1 82.19 154 HIS B CA 1
ATOM 3767 C C . HIS B 1 154 ? -20.516 -0.154 12.328 1 82.19 154 HIS B C 1
ATOM 3769 O O . HIS B 1 154 ? -20.594 1.071 12.203 1 82.19 154 HIS B O 1
ATOM 3775 N N . LYS B 1 155 ? -21.359 -0.919 13 1 78.5 155 LYS B N 1
ATOM 3776 C CA . LYS B 1 155 ? -22.188 -0.232 13.984 1 78.5 155 LYS B CA 1
ATOM 3777 C C . LYS B 1 155 ? -21.328 0.396 15.078 1 78.5 155 LYS B C 1
ATOM 3779 O O . LYS B 1 155 ? -20.703 -0.313 15.875 1 78.5 155 LYS B O 1
ATOM 3784 N N . THR B 1 156 ? -21.172 1.687 15.016 1 87.31 156 THR B N 1
ATOM 3785 C CA . THR B 1 156 ? -20.344 2.416 15.969 1 87.31 156 THR B CA 1
ATOM 3786 C C . THR B 1 156 ? -20.906 3.805 16.234 1 87.31 156 THR B C 1
ATOM 3788 O O . THR B 1 156 ? -21.625 4.355 15.391 1 87.31 156 THR B O 1
ATOM 3791 N N . ASN B 1 157 ? -20.656 4.309 17.422 1 92.81 157 ASN B N 1
ATOM 3792 C CA . ASN B 1 157 ? -21.031 5.676 17.766 1 92.81 157 ASN B CA 1
ATOM 3793 C C . ASN B 1 157 ? -19.922 6.664 17.406 1 92.81 157 ASN B C 1
ATOM 3795 O O . ASN B 1 157 ? -20.125 7.879 17.453 1 92.81 157 ASN B O 1
ATOM 3799 N N . THR B 1 158 ? -18.797 6.141 17.047 1 97 158 THR B N 1
ATOM 3800 C CA . THR B 1 158 ? -17.656 6.98 16.703 1 97 158 THR B CA 1
ATOM 3801 C C . THR B 1 158 ? -17.672 7.34 15.219 1 97 158 THR B C 1
ATOM 3803 O O . THR B 1 158 ? -17.844 6.465 14.367 1 97 158 THR B O 1
ATOM 3806 N N . ILE B 1 159 ? -17.578 8.594 14.898 1 97.12 159 ILE B N 1
ATOM 3807 C CA . ILE B 1 159 ? -17.406 9.039 13.523 1 97.12 159 ILE B CA 1
ATOM 3808 C C . ILE B 1 159 ? -15.93 8.984 13.141 1 97.12 159 ILE B C 1
ATOM 3810 O O . ILE B 1 159 ? -15.125 9.758 13.656 1 97.12 159 ILE B O 1
ATOM 3814 N N . PHE B 1 160 ? -15.594 8.023 12.305 1 97.06 160 PHE B N 1
ATOM 3815 C CA . PHE B 1 160 ? -14.234 7.848 11.805 1 97.06 160 PHE B CA 1
ATOM 3816 C C . PHE B 1 160 ? -14.047 8.562 10.477 1 97.06 160 PHE B C 1
ATOM 3818 O O . PHE B 1 160 ? -14.867 8.414 9.562 1 97.06 160 PHE B O 1
ATOM 3825 N N . THR B 1 161 ? -12.961 9.344 10.328 1 97.25 161 THR B N 1
ATOM 3826 C CA . THR B 1 161 ? -12.688 10.031 9.07 1 97.25 161 THR B CA 1
ATOM 3827 C C . THR B 1 161 ? -11.188 10.242 8.891 1 97.25 161 THR B C 1
ATOM 3829 O O . THR B 1 161 ? -10.406 10.07 9.828 1 97.25 161 THR B O 1
ATOM 3832 N N . SER B 1 162 ? -10.758 10.398 7.668 1 98.38 162 SER B N 1
ATOM 3833 C CA . SER B 1 162 ? -9.367 10.695 7.344 1 98.38 162 SER B CA 1
ATOM 3834 C C . SER B 1 162 ? -9.242 12.031 6.621 1 98.38 162 SER B C 1
ATOM 3836 O O . SER B 1 162 ? -10.188 12.484 5.973 1 98.38 162 SER B O 1
ATOM 3838 N N . VAL B 1 163 ? -8.125 12.656 6.805 1 98.81 163 VAL B N 1
ATOM 3839 C CA . VAL B 1 163 ? -7.742 13.797 5.973 1 98.81 163 VAL B CA 1
ATOM 3840 C C . VAL B 1 163 ? -6.469 13.461 5.195 1 98.81 163 VAL B C 1
ATOM 3842 O O . VAL B 1 163 ? -5.605 12.734 5.691 1 98.81 163 VAL B O 1
ATOM 3845 N N . ARG B 1 164 ? -6.402 13.914 4.023 1 98.38 164 ARG B N 1
ATOM 3846 C CA . ARG B 1 164 ? -5.273 13.688 3.129 1 98.38 164 ARG B CA 1
ATOM 3847 C C . ARG B 1 164 ? -4.746 15.008 2.568 1 98.38 164 ARG B C 1
ATOM 3849 O O . ARG B 1 164 ? -5.512 15.797 2.012 1 98.38 164 ARG B O 1
ATOM 3856 N N . PHE B 1 165 ? -3.443 15.258 2.734 1 96.38 165 PHE B N 1
ATOM 3857 C CA . PHE B 1 165 ? -2.812 16.422 2.119 1 96.38 165 PHE B CA 1
ATOM 3858 C C . PHE B 1 165 ? -1.347 16.141 1.812 1 96.38 165 PHE B C 1
ATOM 3860 O O . PHE B 1 165 ? -0.822 15.078 2.174 1 96.38 165 PHE B O 1
ATOM 3867 N N . GLY B 1 166 ? -0.681 17.062 1.082 1 95.69 166 GLY B N 1
ATOM 3868 C CA . GLY B 1 166 ? 0.698 16.891 0.648 1 95.69 166 GLY B CA 1
ATOM 3869 C C . GLY B 1 166 ? 1.704 17.438 1.645 1 95.69 166 GLY B C 1
ATOM 3870 O O . GLY B 1 166 ? 1.547 17.266 2.854 1 95.69 166 GLY B O 1
ATOM 3871 N N . ASN B 1 167 ? 2.711 18.016 1.149 1 94.56 167 ASN B N 1
ATOM 3872 C CA . ASN B 1 167 ? 3.797 18.516 1.977 1 94.56 167 ASN B CA 1
ATOM 3873 C C . ASN B 1 167 ? 3.393 19.797 2.701 1 94.56 167 ASN B C 1
ATOM 3875 O O . ASN B 1 167 ? 2.715 20.656 2.129 1 94.56 167 ASN B O 1
ATOM 3879 N N . VAL B 1 168 ? 3.721 19.797 3.928 1 93.38 168 VAL B N 1
ATOM 3880 C CA . VAL B 1 168 ? 3.496 21 4.715 1 93.38 168 VAL B CA 1
ATOM 3881 C C . VAL B 1 168 ? 4.777 21.844 4.762 1 93.38 168 VAL B C 1
ATOM 3883 O O . VAL B 1 168 ? 5.848 21.328 5.078 1 93.38 168 VAL B O 1
ATOM 3886 N N . PHE B 1 169 ? 4.617 23.125 4.438 1 90.19 169 PHE B N 1
ATOM 3887 C CA . PHE B 1 169 ? 5.773 24 4.465 1 90.19 169 PHE B CA 1
ATOM 3888 C C . PHE B 1 169 ? 6.371 24.062 5.867 1 90.19 169 PHE B C 1
ATOM 3890 O O . PHE B 1 169 ? 5.641 24.156 6.855 1 90.19 169 PHE B O 1
ATOM 3897 N N . HIS B 1 170 ? 7.613 23.953 5.918 1 85.56 170 HIS B N 1
ATOM 3898 C CA . HIS B 1 170 ? 8.414 24.281 7.09 1 85.56 170 HIS B CA 1
ATOM 3899 C C . HIS B 1 170 ? 8.102 23.344 8.25 1 85.56 170 HIS B C 1
ATOM 3901 O O . HIS B 1 170 ? 7.848 23.797 9.367 1 85.56 170 HIS B O 1
ATOM 3907 N N . THR B 1 171 ? 7.973 22.078 7.961 1 86.75 171 THR B N 1
ATOM 3908 C CA . THR B 1 171 ? 7.832 21.094 9.023 1 86.75 171 THR B CA 1
ATOM 3909 C C . THR B 1 171 ? 9.18 20.438 9.336 1 86.75 171 THR B C 1
ATOM 3911 O O . THR B 1 171 ? 10.117 20.516 8.539 1 86.75 171 THR B O 1
ATOM 3914 N N . ARG B 1 172 ? 9.281 19.891 10.438 1 78.38 172 ARG B N 1
ATOM 3915 C CA . ARG B 1 172 ? 10.516 19.25 10.891 1 78.38 172 ARG B CA 1
ATOM 3916 C C . ARG B 1 172 ? 10.945 18.141 9.938 1 78.38 172 ARG B C 1
ATOM 3918 O O . ARG B 1 172 ? 10.133 17.297 9.57 1 78.38 172 ARG B O 1
ATOM 3925 N N . GLY B 1 173 ? 12.227 18.25 9.5 1 78.56 173 GLY B N 1
ATOM 3926 C CA . GLY B 1 173 ? 12.82 17.203 8.688 1 78.56 173 GLY B CA 1
ATOM 3927 C C . GLY B 1 173 ? 12.367 17.234 7.242 1 78.56 173 GLY B C 1
ATOM 3928 O O . GLY B 1 173 ? 12.656 16.312 6.469 1 78.56 173 GLY B O 1
ATOM 3929 N N . SER B 1 174 ? 11.734 18.297 6.91 1 89.31 174 SER B N 1
ATOM 3930 C CA . SER B 1 174 ? 11.211 18.391 5.555 1 89.31 174 SER B CA 1
ATOM 3931 C C . SER B 1 174 ? 12.18 19.109 4.633 1 89.31 174 SER B C 1
ATOM 3933 O O . SER B 1 174 ? 13.32 19.391 5.012 1 89.31 174 SER B O 1
ATOM 3935 N N . ILE B 1 175 ? 11.766 19.281 3.402 1 89.62 175 ILE B N 1
ATOM 3936 C CA . ILE B 1 175 ? 12.617 19.719 2.305 1 89.62 175 ILE B CA 1
ATOM 3937 C C . ILE B 1 175 ? 13.078 21.156 2.553 1 89.62 175 ILE B C 1
ATOM 3939 O O . ILE B 1 175 ? 14.25 21.484 2.328 1 89.62 175 ILE B O 1
ATOM 3943 N N . LEU B 1 176 ? 12.266 22.047 3.094 1 92.69 176 LEU B N 1
ATOM 3944 C CA . LEU B 1 176 ? 12.625 23.469 3.203 1 92.69 176 LEU B CA 1
ATOM 3945 C C . LEU B 1 176 ? 13.703 23.672 4.258 1 92.69 176 LEU B C 1
ATOM 3947 O O . LEU B 1 176 ? 14.734 24.297 3.98 1 9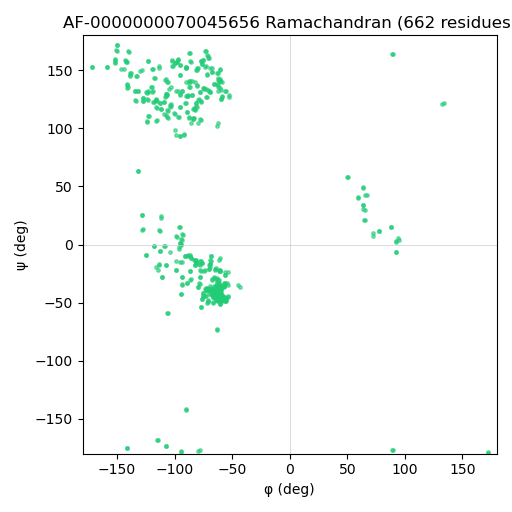2.69 176 LEU B O 1
ATOM 3951 N N . PRO B 1 177 ? 13.484 23.109 5.449 1 91.94 177 PRO B N 1
ATOM 3952 C CA . PRO B 1 177 ? 14.562 23.234 6.434 1 91.94 177 PRO B CA 1
ATOM 3953 C C . PRO B 1 177 ? 15.883 22.641 5.934 1 91.94 177 PRO B C 1
ATOM 3955 O O . PRO B 1 177 ? 16.953 23.188 6.23 1 91.94 177 PRO B O 1
ATOM 3958 N N . ARG B 1 178 ? 15.797 21.578 5.195 1 93.38 178 ARG B N 1
ATOM 3959 C CA . ARG B 1 178 ? 17 20.969 4.648 1 93.38 178 ARG B CA 1
ATOM 3960 C C . ARG B 1 178 ? 17.703 21.906 3.676 1 93.38 178 ARG B C 1
ATOM 3962 O O . ARG B 1 178 ? 18.922 22.094 3.752 1 93.38 178 ARG B O 1
ATOM 3969 N N . ILE B 1 179 ? 16.984 22.516 2.791 1 95.69 179 ILE B N 1
ATOM 3970 C CA . ILE B 1 179 ? 17.547 23.453 1.821 1 95.69 179 ILE B CA 1
ATOM 3971 C C . ILE B 1 179 ? 18.141 24.656 2.549 1 95.69 179 ILE B C 1
ATOM 3973 O O . ILE B 1 179 ? 19.234 25.109 2.223 1 95.69 179 ILE B O 1
ATOM 3977 N N . GLU B 1 180 ? 17.406 25.156 3.492 1 95.75 180 GLU B N 1
ATOM 3978 C CA . GLU B 1 180 ? 17.875 26.312 4.262 1 95.75 180 GLU B CA 1
ATOM 3979 C C . GLU B 1 180 ? 19.219 26.016 4.941 1 95.75 180 GLU B C 1
ATOM 3981 O O . GLU B 1 180 ? 20.125 26.844 4.914 1 95.75 180 GLU B O 1
ATOM 3986 N N . LYS B 1 181 ? 19.297 24.844 5.547 1 96.12 181 LYS B N 1
ATOM 3987 C CA . LYS B 1 181 ? 20.547 24.438 6.207 1 96.12 181 LYS B CA 1
ATOM 3988 C C . LYS B 1 181 ? 21.703 24.391 5.215 1 96.12 181 LYS B C 1
ATOM 3990 O O . LYS B 1 181 ? 22.812 24.828 5.52 1 96.12 181 LYS B O 1
ATOM 3995 N N . GLN B 1 182 ? 21.438 23.875 4.07 1 97.12 182 GLN B N 1
ATOM 3996 C CA . GLN B 1 182 ? 22.469 23.781 3.041 1 97.12 182 GLN B CA 1
ATOM 3997 C C . GLN B 1 182 ? 22.891 25.156 2.551 1 97.12 182 GLN B C 1
ATOM 3999 O O . GLN B 1 182 ? 24.078 25.422 2.348 1 97.12 182 GLN B O 1
ATOM 4004 N N . ILE B 1 183 ? 21.984 26.078 2.363 1 97.12 183 ILE B N 1
ATOM 4005 C CA . ILE B 1 183 ? 22.281 27.438 1.92 1 97.12 183 ILE B CA 1
ATOM 4006 C C . ILE B 1 183 ? 23.078 28.172 2.99 1 97.12 183 ILE B C 1
ATOM 4008 O O . ILE B 1 183 ? 24.047 28.875 2.676 1 97.12 183 ILE B O 1
ATOM 4012 N N . SER B 1 184 ? 22.656 28.016 4.25 1 97.25 184 SER B N 1
ATOM 4013 C CA . SER B 1 184 ? 23.328 28.688 5.352 1 97.25 184 SER B CA 1
ATOM 4014 C C . SER B 1 184 ? 24.797 28.234 5.441 1 97.25 184 SER B C 1
ATOM 4016 O O . SER B 1 184 ? 25.641 28.969 5.969 1 97.25 184 SER B O 1
ATOM 4018 N N . GLY B 1 185 ? 25.125 27.094 4.914 1 97.06 185 GLY B N 1
ATOM 4019 C CA . GLY B 1 185 ? 26.484 26.578 4.895 1 97.06 185 GLY B CA 1
ATOM 4020 C C . GLY B 1 185 ? 27.234 26.906 3.617 1 97.06 185 GLY B C 1
ATOM 4021 O O . GLY B 1 185 ? 28.391 26.5 3.438 1 97.06 185 GLY B O 1
ATOM 4022 N N . GLY B 1 186 ? 26.609 27.562 2.777 1 96.38 186 GLY B N 1
ATOM 4023 C CA . GLY B 1 186 ? 27.234 28 1.541 1 96.38 186 GLY B CA 1
ATOM 4024 C C . GLY B 1 186 ? 27 27.031 0.385 1 96.38 186 GLY B C 1
ATOM 4025 O O . GLY B 1 186 ? 27.531 27.25 -0.712 1 96.38 186 GLY B O 1
ATOM 4026 N N . GLY B 1 187 ? 26.25 26.062 0.562 1 94.44 187 GLY B N 1
ATOM 4027 C CA . GLY B 1 187 ? 25.938 25.094 -0.478 1 94.44 187 GLY B CA 1
ATOM 4028 C C . GLY B 1 187 ? 26.906 23.922 -0.524 1 94.44 187 GLY B C 1
ATOM 4029 O O . GLY B 1 187 ? 27.781 23.812 0.339 1 94.44 187 GLY B O 1
ATOM 4030 N N . PRO B 1 188 ? 26.734 23.016 -1.507 1 97.38 188 PRO B N 1
ATOM 4031 C CA . PRO B 1 188 ? 25.641 23.016 -2.48 1 97.38 188 PRO B CA 1
ATOM 4032 C C . PRO B 1 188 ? 24.328 22.547 -1.879 1 97.38 188 PRO B C 1
ATOM 4034 O O . PRO B 1 188 ? 24.312 21.906 -0.825 1 97.38 188 PRO B O 1
ATOM 4037 N N . ILE B 1 189 ? 23.203 22.906 -2.504 1 97.56 189 ILE B N 1
ATOM 4038 C CA . ILE B 1 189 ? 21.906 22.312 -2.186 1 97.56 189 ILE B CA 1
ATOM 4039 C C . ILE B 1 189 ? 21.703 21.047 -3.006 1 97.56 189 ILE B C 1
ATOM 4041 O O . ILE B 1 189 ? 22.125 20.969 -4.16 1 97.56 189 ILE B O 1
ATOM 4045 N N . THR B 1 190 ? 21.125 20.031 -2.412 1 96.31 190 THR B N 1
ATOM 4046 C CA . THR B 1 190 ? 20.969 18.734 -3.068 1 96.31 190 THR B CA 1
ATOM 4047 C C . THR B 1 190 ? 19.516 18.547 -3.535 1 96.31 190 THR B C 1
ATOM 4049 O O . THR B 1 190 ? 18.594 18.625 -2.732 1 96.31 190 THR B O 1
ATOM 4052 N N . LEU B 1 191 ? 19.359 18.375 -4.77 1 96.25 191 LEU B N 1
ATOM 4053 C CA . LEU B 1 191 ? 18.078 18.203 -5.426 1 96.25 191 LEU B CA 1
ATOM 4054 C C . LEU B 1 191 ? 17.953 16.828 -6.055 1 96.25 191 LEU B C 1
ATOM 4056 O O . LEU B 1 191 ? 18.844 16.391 -6.797 1 96.25 191 LEU B O 1
ATOM 4060 N N . THR B 1 192 ? 16.938 16.078 -5.703 1 92.25 192 THR B N 1
ATOM 4061 C CA . THR B 1 192 ? 16.75 14.734 -6.258 1 92.25 192 THR B CA 1
ATOM 4062 C C . THR B 1 192 ? 16.516 14.805 -7.762 1 92.25 192 THR B C 1
ATOM 4064 O O . THR B 1 192 ? 17.453 14.648 -8.547 1 92.25 192 THR B O 1
ATOM 4067 N N . ASP B 1 193 ? 15.359 15.25 -8.219 1 93.81 193 ASP B N 1
ATOM 4068 C CA . ASP B 1 193 ? 15 15.43 -9.625 1 93.81 193 ASP B CA 1
ATOM 4069 C C . ASP B 1 193 ? 14.32 16.781 -9.844 1 93.81 193 ASP B C 1
ATOM 4071 O O . ASP B 1 193 ? 13.289 17.062 -9.234 1 93.81 193 ASP B O 1
ATOM 4075 N N . PRO B 1 194 ? 14.891 17.5 -10.719 1 96 194 PRO B N 1
ATOM 4076 C CA . PRO B 1 194 ? 14.359 18.844 -10.938 1 96 194 PRO B CA 1
ATOM 4077 C C . PRO B 1 194 ? 12.914 18.844 -11.422 1 96 194 PRO B C 1
ATOM 4079 O O . PRO B 1 194 ? 12.18 19.812 -11.211 1 96 194 PRO B O 1
ATOM 4082 N N . GLU B 1 195 ? 12.469 17.75 -11.992 1 94.88 195 GLU B N 1
ATOM 4083 C CA . GLU B 1 195 ? 11.141 17.703 -12.609 1 94.88 195 GLU B CA 1
ATOM 4084 C C . GLU B 1 195 ? 10.102 17.141 -11.633 1 94.88 195 GLU B C 1
ATOM 4086 O O . GLU B 1 195 ? 8.914 17.078 -11.961 1 94.88 195 GLU B O 1
ATOM 4091 N N . MET B 1 196 ? 10.547 16.828 -10.445 1 95.75 196 MET B N 1
ATOM 4092 C CA . MET B 1 196 ? 9.609 16.344 -9.445 1 95.75 196 MET B CA 1
ATOM 4093 C C . MET B 1 196 ? 8.609 17.422 -9.055 1 95.75 196 MET B C 1
ATOM 4095 O O . MET B 1 196 ? 8.969 18.594 -8.938 1 95.75 196 MET B O 1
ATOM 4099 N N . LYS B 1 197 ? 7.422 17.047 -8.922 1 96.19 197 LYS B N 1
ATOM 4100 C CA . LYS B 1 197 ? 6.355 17.953 -8.508 1 96.19 197 LYS B CA 1
ATOM 4101 C C . LYS B 1 197 ? 5.699 17.469 -7.215 1 96.19 197 LYS B C 1
ATOM 4103 O O . LYS B 1 197 ? 5.473 16.281 -7.039 1 96.19 197 LYS B O 1
ATOM 4108 N N . ARG B 1 198 ? 5.48 18.375 -6.324 1 96.62 198 ARG B N 1
ATOM 4109 C CA . ARG B 1 198 ? 4.871 18.078 -5.031 1 96.62 198 ARG B CA 1
ATOM 4110 C C . ARG B 1 198 ? 3.77 19.078 -4.703 1 96.62 198 ARG B C 1
ATOM 4112 O O . ARG B 1 198 ? 3.84 20.234 -5.105 1 96.62 198 ARG B O 1
ATOM 4119 N N . PHE B 1 199 ? 2.779 18.641 -4.07 1 96.5 199 PHE B N 1
ATOM 4120 C CA . PHE B 1 199 ? 1.76 19.516 -3.502 1 96.5 199 PHE B CA 1
ATOM 4121 C C . PHE B 1 199 ? 2.23 20.094 -2.178 1 96.5 199 PHE B C 1
ATOM 4123 O O . PHE B 1 199 ? 2.799 19.391 -1.344 1 96.5 199 PHE B O 1
ATOM 4130 N N . PHE B 1 200 ? 1.987 21.406 -1.999 1 95.5 200 PHE B N 1
ATOM 4131 C CA . PHE B 1 200 ? 2.428 22.078 -0.781 1 95.5 200 PHE B CA 1
ATOM 4132 C C . PHE B 1 200 ? 1.283 22.844 -0.147 1 95.5 200 PHE B C 1
ATOM 4134 O O . PHE B 1 200 ? 0.396 23.344 -0.848 1 95.5 200 PHE B O 1
ATOM 4141 N N . MET B 1 201 ? 1.358 22.953 1.146 1 93.75 201 MET B N 1
ATOM 4142 C CA . MET B 1 201 ? 0.419 23.766 1.904 1 93.75 201 MET B CA 1
ATOM 4143 C C . MET B 1 201 ? 1.066 24.312 3.178 1 93.75 201 MET B C 1
ATOM 4145 O O . MET B 1 201 ? 2.162 23.875 3.547 1 93.75 201 MET B O 1
ATOM 4149 N N . THR B 1 202 ? 0.431 25.25 3.812 1 92.19 202 THR B N 1
ATOM 4150 C CA . THR B 1 202 ? 0.892 25.75 5.102 1 92.19 202 THR B CA 1
ATOM 4151 C C . THR B 1 202 ? 0.316 24.906 6.242 1 92.19 202 THR B C 1
ATOM 4153 O O . THR B 1 202 ? -0.639 24.156 6.047 1 92.19 202 THR B O 1
ATOM 4156 N N . LYS B 1 203 ? 0.893 25.047 7.406 1 93.31 203 LYS B N 1
ATOM 4157 C CA . LYS B 1 203 ? 0.362 24.375 8.594 1 93.31 203 LYS B CA 1
ATOM 4158 C C . LYS B 1 203 ? -1.069 24.828 8.875 1 93.31 203 LYS B C 1
ATOM 4160 O O . LYS B 1 203 ? -1.907 24.016 9.289 1 93.31 203 LYS B O 1
ATOM 4165 N N . ASP B 1 204 ? -1.319 26.094 8.641 1 93.81 204 ASP B N 1
ATOM 4166 C CA . ASP B 1 204 ? -2.654 26.641 8.867 1 93.81 204 ASP B CA 1
ATOM 4167 C C . ASP B 1 204 ? -3.676 26 7.934 1 93.81 204 ASP B C 1
ATOM 4169 O O . ASP B 1 204 ? -4.805 25.703 8.344 1 93.81 204 ASP B O 1
ATOM 4173 N N . ASP B 1 205 ? -3.258 25.812 6.699 1 95.25 205 ASP B N 1
ATOM 4174 C CA . ASP B 1 205 ? -4.129 25.141 5.742 1 95.25 205 ASP B CA 1
ATOM 4175 C C . ASP B 1 205 ? -4.465 23.734 6.203 1 95.25 205 ASP B C 1
ATOM 4177 O O . ASP B 1 205 ? -5.609 23.281 6.086 1 95.25 205 ASP B O 1
ATOM 4181 N N . ALA B 1 206 ? -3.475 23.047 6.719 1 96.44 206 ALA B N 1
ATOM 4182 C CA . ALA B 1 206 ? -3.672 21.688 7.203 1 96.44 206 ALA B CA 1
ATOM 4183 C C . ALA B 1 206 ? -4.66 21.656 8.367 1 96.44 206 ALA B C 1
ATOM 4185 O O . ALA B 1 206 ? -5.586 20.828 8.375 1 96.44 206 ALA B O 1
ATOM 4186 N N . VAL B 1 207 ? -4.48 22.531 9.305 1 97.69 207 VAL B N 1
ATOM 4187 C CA . VAL B 1 207 ? -5.34 22.594 10.484 1 97.69 207 VAL B CA 1
ATOM 4188 C C . VAL B 1 207 ? -6.77 22.922 10.062 1 97.69 207 VAL B C 1
ATOM 4190 O O . VAL B 1 207 ? -7.727 22.344 10.57 1 97.69 207 VAL B O 1
ATOM 4193 N N . LYS B 1 208 ? -6.883 23.844 9.117 1 97.06 208 LYS B N 1
ATOM 4194 C CA . LYS B 1 208 ? -8.211 24.219 8.625 1 97.06 208 LYS B CA 1
ATOM 4195 C C . LYS B 1 208 ? -8.93 23.016 8.023 1 97.06 208 LYS B C 1
ATOM 4197 O O . LYS B 1 208 ? -10.125 22.812 8.266 1 97.06 208 LYS B O 1
ATOM 4202 N N . LEU B 1 209 ? -8.211 22.281 7.203 1 97.56 209 LEU B N 1
ATOM 4203 C CA . LEU B 1 209 ? -8.82 21.078 6.629 1 97.56 209 LEU B CA 1
ATOM 4204 C C . LEU B 1 209 ? -9.258 20.109 7.723 1 97.56 209 LEU B C 1
ATOM 4206 O O . LEU B 1 209 ? -10.359 19.562 7.664 1 97.56 209 LEU B O 1
ATOM 4210 N N . ILE B 1 210 ? -8.375 19.891 8.695 1 98.62 210 ILE B N 1
ATOM 4211 C CA . ILE B 1 210 ? -8.633 18.922 9.758 1 98.62 210 ILE B CA 1
ATOM 4212 C C . ILE B 1 210 ? -9.875 19.328 10.539 1 98.62 210 ILE B C 1
ATOM 4214 O O . ILE B 1 210 ? -10.75 18.516 10.805 1 98.62 210 ILE B O 1
ATOM 4218 N N . ILE B 1 211 ? -9.992 20.594 10.859 1 98.5 211 ILE B N 1
ATOM 4219 C CA . ILE B 1 211 ? -11.125 21.094 11.625 1 98.5 211 ILE B CA 1
ATOM 4220 C C . ILE B 1 211 ? -12.391 21.016 10.781 1 98.5 211 ILE B C 1
ATOM 4222 O O . ILE B 1 211 ? -13.461 20.641 11.273 1 98.5 211 ILE B O 1
ATOM 4226 N N . SER B 1 212 ? -12.289 21.391 9.508 1 97.25 212 SER B N 1
ATOM 4227 C CA . SER B 1 212 ? -13.438 21.297 8.617 1 97.25 212 SER B CA 1
ATOM 4228 C C . SER B 1 212 ? -13.938 19.859 8.523 1 97.25 212 SER B C 1
ATOM 4230 O O . SER B 1 212 ? -15.141 19.594 8.602 1 97.25 212 SER B O 1
ATOM 4232 N N . ALA B 1 213 ? -13.008 18.953 8.336 1 97.5 213 ALA B N 1
ATOM 4233 C CA . ALA B 1 213 ? -13.359 17.531 8.266 1 97.5 213 ALA B CA 1
ATOM 4234 C C . ALA B 1 213 ? -14.016 17.062 9.555 1 97.5 213 ALA B C 1
ATOM 4236 O O . ALA B 1 213 ? -15 16.328 9.531 1 97.5 213 ALA B O 1
ATOM 4237 N N . THR B 1 214 ? -13.438 17.469 10.68 1 98.31 214 THR B N 1
ATOM 4238 C CA . THR B 1 214 ? -13.977 17.109 11.992 1 98.31 214 THR B CA 1
ATOM 4239 C C . THR B 1 214 ? -15.43 17.578 12.117 1 98.31 214 THR B C 1
ATOM 4241 O O . THR B 1 214 ? -16.266 16.859 12.672 1 98.31 214 THR B O 1
ATOM 4244 N N . THR B 1 215 ? -15.711 18.703 11.539 1 97.38 215 THR B N 1
ATOM 4245 C CA . THR B 1 215 ? -17.031 19.312 11.656 1 97.38 215 THR B CA 1
ATOM 4246 C C . THR B 1 215 ? -18.016 18.641 10.703 1 97.38 215 THR B C 1
ATOM 4248 O O . THR B 1 215 ? -19.172 18.406 11.062 1 97.38 215 THR B O 1
ATOM 4251 N N . LEU B 1 216 ? -17.609 18.25 9.539 1 95.81 216 LEU B N 1
ATOM 4252 C CA . LEU B 1 216 ? -18.516 17.875 8.461 1 95.81 216 LEU B CA 1
ATOM 4253 C C . LEU B 1 216 ? -18.672 16.359 8.383 1 95.81 216 LEU B C 1
ATOM 4255 O O . LEU B 1 216 ? -19.641 15.859 7.816 1 95.81 216 LEU B O 1
ATOM 4259 N N . ALA B 1 217 ? -17.719 15.633 8.914 1 95.31 217 ALA B N 1
ATOM 4260 C CA . ALA B 1 217 ? -17.641 14.188 8.695 1 95.31 217 ALA B CA 1
ATOM 4261 C C . ALA B 1 217 ? -18.891 13.484 9.219 1 95.31 217 ALA B C 1
ATOM 4263 O O . ALA B 1 217 ? -19.422 13.844 10.273 1 95.31 217 ALA B O 1
ATOM 4264 N N . LYS B 1 218 ? -19.312 12.531 8.477 1 92.88 218 LYS B N 1
ATOM 4265 C CA . LYS B 1 218 ? -20.453 11.688 8.852 1 92.88 218 LYS B CA 1
ATOM 4266 C C . LYS B 1 218 ? -20 10.25 9.109 1 92.88 218 LYS B C 1
ATOM 4268 O O . LYS B 1 218 ? -20.734 9.461 9.703 1 92.88 218 LYS B O 1
ATOM 4273 N N . GLY B 1 219 ? -18.781 9.93 8.609 1 93.44 219 GLY B N 1
ATOM 4274 C CA . GLY B 1 219 ? -18.203 8.609 8.836 1 93.44 219 GLY B CA 1
ATOM 4275 C C . GLY B 1 219 ? -17.625 7.988 7.582 1 93.44 219 GLY B C 1
ATOM 4276 O O . GLY B 1 219 ? -18.312 7.871 6.566 1 93.44 219 GLY B O 1
ATOM 4277 N N . GLY B 1 220 ? -16.344 7.68 7.633 1 93.5 220 GLY B N 1
ATOM 4278 C CA . GLY B 1 220 ? -15.727 6.859 6.602 1 93.5 220 GLY B CA 1
ATOM 4279 C C . GLY B 1 220 ? -15.125 7.676 5.469 1 93.5 220 GLY B C 1
ATOM 4280 O O . GLY B 1 220 ? -14.445 7.133 4.598 1 93.5 220 GLY B O 1
ATOM 4281 N N . GLU B 1 221 ? -15.289 9.008 5.398 1 95.06 221 GLU B N 1
ATOM 4282 C CA . GLU B 1 221 ? -14.797 9.836 4.301 1 95.06 221 GLU B CA 1
ATOM 4283 C C . GLU B 1 221 ? -13.297 10.07 4.414 1 95.06 221 GLU B C 1
ATOM 4285 O O . GLU B 1 221 ? -12.719 9.906 5.492 1 95.06 221 GLU B O 1
ATOM 4290 N N . THR B 1 222 ? -12.75 10.375 3.352 1 97.06 222 THR B N 1
ATOM 4291 C CA . THR B 1 222 ? -11.453 11.031 3.318 1 97.06 222 THR B CA 1
ATOM 4292 C C . THR B 1 222 ? -11.562 12.438 2.719 1 97.06 222 THR B C 1
ATOM 4294 O O . THR B 1 222 ? -11.992 12.594 1.573 1 97.06 222 THR B O 1
ATOM 4297 N N . PHE B 1 223 ? -11.258 13.461 3.486 1 98.19 223 PHE B N 1
ATOM 4298 C CA . PHE B 1 223 ? -11.211 14.836 3.014 1 98.19 223 PHE B CA 1
ATOM 4299 C C . PHE B 1 223 ? -9.828 15.188 2.479 1 98.19 223 PHE B C 1
ATOM 4301 O O . PHE B 1 223 ? -8.82 14.969 3.158 1 98.19 223 PHE B O 1
ATOM 4308 N N . VAL B 1 224 ? -9.773 15.703 1.266 1 98.25 224 VAL B N 1
ATOM 4309 C CA . VAL B 1 224 ? -8.492 15.961 0.606 1 98.25 224 VAL B CA 1
ATOM 4310 C C . VAL B 1 224 ? -8.352 17.453 0.323 1 98.25 224 VAL B C 1
ATOM 4312 O O . VAL B 1 224 ? -9.172 18.031 -0.383 1 98.25 224 VAL B O 1
ATOM 4315 N N . LEU B 1 225 ? -7.328 18.016 0.826 1 97.25 225 LEU B N 1
ATOM 4316 C CA . LEU B 1 225 ? -7.105 19.438 0.617 1 97.25 225 LEU B CA 1
ATOM 4317 C C . LEU B 1 225 ? -6.73 19.719 -0.833 1 97.25 225 LEU B C 1
ATOM 4319 O O . LEU B 1 225 ? -5.902 19.016 -1.415 1 97.25 225 LEU B O 1
ATOM 4323 N N . LYS B 1 226 ? -7.418 20.734 -1.393 1 95.38 226 LYS B N 1
ATOM 4324 C CA . LYS B 1 226 ? -6.93 21.281 -2.654 1 95.38 226 LYS B CA 1
ATOM 4325 C C . LYS B 1 226 ? -5.723 22.188 -2.426 1 95.38 226 LYS B C 1
ATOM 4327 O O . LYS B 1 226 ? -5.762 23.078 -1.582 1 95.38 226 LYS B O 1
ATOM 4332 N N . MET B 1 227 ? -4.621 21.906 -3.057 1 94.94 227 MET B N 1
ATOM 4333 C CA . MET B 1 227 ? -3.393 22.656 -2.818 1 94.94 227 MET B CA 1
ATOM 4334 C C . MET B 1 227 ? -2.607 22.844 -4.113 1 94.94 227 MET B C 1
ATOM 4336 O O . MET B 1 227 ? -2.799 22.094 -5.07 1 94.94 227 MET B O 1
ATOM 4340 N N . PRO B 1 228 ? -1.743 23.812 -4.156 1 95.06 228 PRO B N 1
ATOM 4341 C CA . PRO B 1 228 ? -0.962 24.047 -5.371 1 95.06 228 PRO B CA 1
ATOM 4342 C C . PRO B 1 228 ? 0.132 23.016 -5.586 1 95.06 228 PRO B C 1
ATOM 4344 O O . PRO B 1 228 ? 0.613 22.406 -4.621 1 95.06 228 PRO B O 1
ATOM 4347 N N . LEU B 1 229 ? 0.436 22.844 -6.801 1 96.88 229 LEU B N 1
ATOM 4348 C CA . LEU B 1 229 ? 1.521 21.984 -7.246 1 96.88 229 LEU B CA 1
ATOM 4349 C C . LEU B 1 229 ? 2.787 22.781 -7.512 1 96.88 229 LEU B C 1
ATOM 4351 O O . LEU B 1 229 ? 2.73 23.859 -8.125 1 96.88 229 LEU B O 1
ATOM 4355 N N . ILE B 1 230 ? 3.947 22.328 -6.988 1 97.31 230 ILE B N 1
ATOM 4356 C CA . ILE B 1 230 ? 5.207 23.047 -7.148 1 97.31 230 ILE B CA 1
ATOM 4357 C C . ILE B 1 230 ? 6.25 22.125 -7.777 1 97.31 230 ILE B C 1
ATOM 4359 O O . ILE B 1 230 ? 6.398 20.969 -7.359 1 97.31 230 ILE B O 1
ATOM 4363 N N . ARG B 1 231 ? 6.879 22.641 -8.797 1 97.06 231 ARG B N 1
ATOM 4364 C CA . ARG B 1 231 ? 8.047 21.953 -9.344 1 97.06 231 ARG B CA 1
ATOM 4365 C C . ARG B 1 231 ? 9.273 22.188 -8.477 1 97.06 231 ARG B C 1
ATOM 4367 O O . ARG B 1 231 ? 9.594 23.328 -8.125 1 97.06 231 ARG B O 1
ATOM 4374 N N . LEU B 1 232 ? 10.008 21.125 -8.117 1 97 232 LEU B N 1
ATOM 4375 C CA . LEU B 1 232 ? 11.07 21.219 -7.125 1 97 232 LEU B CA 1
ATOM 4376 C C . LEU B 1 232 ? 12.172 22.156 -7.605 1 97 232 LEU B C 1
ATOM 4378 O O . LEU B 1 232 ? 12.734 22.922 -6.809 1 97 232 LEU B O 1
ATOM 4382 N N . LYS B 1 233 ? 12.5 22.094 -8.906 1 97.5 233 LYS B N 1
ATOM 4383 C CA . LYS B 1 233 ? 13.508 23 -9.438 1 97.5 233 LYS B CA 1
ATOM 4384 C C . LYS B 1 233 ? 13.164 24.453 -9.109 1 97.5 233 LYS B C 1
ATOM 4386 O O . LYS B 1 233 ? 14.031 25.219 -8.672 1 97.5 233 LYS B O 1
ATOM 4391 N N . ASP B 1 234 ? 11.922 24.828 -9.305 1 97.88 234 ASP B N 1
ATOM 4392 C CA . ASP B 1 234 ? 11.477 26.188 -9.07 1 97.88 234 ASP B CA 1
ATOM 4393 C C . ASP B 1 234 ? 11.508 26.531 -7.582 1 97.88 234 ASP B C 1
ATOM 4395 O O . ASP B 1 234 ? 11.844 27.656 -7.199 1 97.88 234 ASP B O 1
ATOM 4399 N N . LEU B 1 235 ? 11.141 25.578 -6.75 1 97.25 235 LEU B N 1
ATOM 4400 C CA . LEU B 1 235 ? 11.195 25.781 -5.309 1 97.25 235 LEU B CA 1
ATOM 4401 C C . LEU B 1 235 ? 12.625 26.031 -4.84 1 97.25 235 LEU B C 1
ATOM 4403 O O . LEU B 1 235 ? 12.875 26.953 -4.051 1 97.25 235 LEU B O 1
ATOM 4407 N N . PHE B 1 236 ? 13.539 25.203 -5.316 1 97.44 236 PHE B N 1
ATOM 4408 C CA . PHE B 1 236 ? 14.945 25.328 -4.934 1 97.44 236 PHE B CA 1
ATOM 4409 C C . PHE B 1 236 ? 15.508 26.672 -5.363 1 97.44 236 PHE B C 1
ATOM 4411 O O . PHE B 1 236 ? 16.203 27.328 -4.586 1 97.44 236 PHE B O 1
ATOM 4418 N N . GLU B 1 237 ? 15.211 27.062 -6.551 1 97.38 237 GLU B N 1
ATOM 4419 C CA . GLU B 1 237 ? 15.672 28.344 -7.051 1 97.38 237 GLU B CA 1
ATOM 4420 C C . GLU B 1 237 ? 15.094 29.5 -6.23 1 97.38 237 GLU B C 1
ATOM 4422 O O . GLU B 1 237 ? 15.797 30.453 -5.91 1 97.38 237 GLU B O 1
ATOM 4427 N N . ALA B 1 238 ? 13.836 29.422 -5.969 1 97.44 238 ALA B N 1
ATOM 4428 C CA . ALA B 1 238 ? 13.188 30.438 -5.164 1 97.44 238 ALA B CA 1
ATOM 4429 C C . ALA B 1 238 ? 13.805 30.531 -3.771 1 97.44 238 ALA B C 1
ATOM 4431 O O . ALA B 1 238 ? 13.977 31.609 -3.221 1 97.44 238 ALA B O 1
ATOM 4432 N N . MET B 1 239 ? 14.141 29.422 -3.201 1 97.19 239 MET B N 1
ATOM 4433 C CA . MET B 1 239 ? 14.758 29.375 -1.878 1 97.19 239 MET B CA 1
ATOM 4434 C C . MET B 1 239 ? 16.141 30.031 -1.893 1 97.19 239 MET B C 1
ATOM 4436 O O . MET B 1 239 ? 16.484 30.766 -0.97 1 97.19 239 MET B O 1
ATOM 4440 N N . LYS B 1 240 ? 16.891 29.719 -2.918 1 97.25 240 LYS B N 1
ATOM 4441 C CA . LYS B 1 240 ? 18.172 30.375 -3.068 1 97.25 240 LYS B CA 1
ATOM 4442 C C . LYS B 1 240 ? 18.031 31.891 -3.088 1 97.25 240 LYS B C 1
ATOM 4444 O O . LYS B 1 240 ? 18.75 32.594 -2.393 1 97.25 240 LYS B O 1
ATOM 4449 N N . GLU B 1 241 ? 17.125 32.281 -3.867 1 96.88 241 GLU B N 1
ATOM 4450 C CA . GLU B 1 241 ? 16.891 33.719 -4.023 1 96.88 241 GLU B CA 1
ATOM 4451 C C . GLU B 1 241 ? 16.438 34.344 -2.713 1 96.88 241 GLU B C 1
ATOM 4453 O O . GLU B 1 241 ? 16.812 35.5 -2.402 1 96.88 241 GLU B O 1
ATOM 4458 N N . 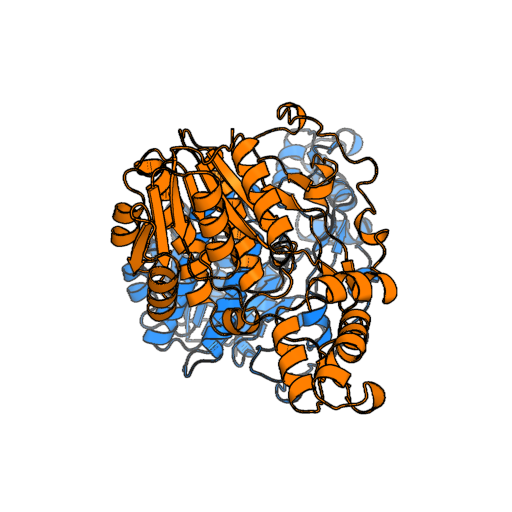THR B 1 242 ? 15.656 33.656 -1.978 1 96.44 242 THR B N 1
ATOM 4459 C CA . THR B 1 242 ? 15.031 34.188 -0.764 1 96.44 242 THR B CA 1
ATOM 4460 C C . THR B 1 242 ? 16.031 34.188 0.392 1 96.44 242 THR B C 1
ATOM 4462 O O . THR B 1 242 ? 16.047 35.125 1.204 1 96.44 242 THR B O 1
ATOM 4465 N N . LEU B 1 243 ? 16.969 33.188 0.438 1 96.56 243 LEU B N 1
ATOM 4466 C CA . LEU B 1 243 ? 17.656 32.969 1.702 1 96.56 243 LEU B CA 1
ATOM 4467 C C . LEU B 1 243 ? 19.141 33.25 1.579 1 96.56 243 LEU B C 1
ATOM 4469 O O . LEU B 1 243 ? 19.812 33.469 2.586 1 96.56 243 LEU B O 1
ATOM 4473 N N . SER B 1 244 ? 19.688 33.25 0.386 1 96.81 244 SER B N 1
ATOM 4474 C CA . SER B 1 244 ? 21.141 33.312 0.225 1 96.81 244 SER B CA 1
ATOM 4475 C C . SER B 1 244 ? 21.688 34.594 0.873 1 96.81 244 SER B C 1
ATOM 4477 O O . SER B 1 244 ? 22.672 34.531 1.63 1 96.81 244 SER B O 1
ATOM 4479 N N . SER B 1 245 ? 21.062 35.719 0.641 1 95.38 245 SER B N 1
ATOM 4480 C CA . SER B 1 245 ? 21.578 37 1.14 1 95.38 245 SER B CA 1
ATOM 4481 C C . SER B 1 245 ? 21.547 37.062 2.664 1 95.38 245 SER B C 1
ATOM 4483 O O . SER B 1 245 ? 22.422 37.656 3.287 1 95.38 245 SER B O 1
ATOM 4485 N N . LYS B 1 246 ? 20.547 36.469 3.213 1 95.75 246 LYS B N 1
ATOM 4486 C CA . LYS B 1 246 ? 20.406 36.406 4.664 1 95.75 246 LYS B CA 1
ATOM 4487 C C . LYS B 1 246 ? 21.641 35.781 5.312 1 95.75 246 LYS B C 1
ATOM 4489 O O . LYS B 1 246 ? 22 36.125 6.438 1 95.75 246 LYS B O 1
ATOM 4494 N N . TYR B 1 247 ? 22.328 34.938 4.535 1 96.38 247 TYR B N 1
ATOM 4495 C CA . TYR B 1 247 ? 23.453 34.188 5.117 1 96.38 247 TYR B CA 1
ATOM 4496 C C . TYR B 1 247 ? 24.781 34.656 4.492 1 96.38 247 TYR B C 1
ATOM 4498 O O . TYR B 1 247 ? 25.781 33.938 4.594 1 96.38 247 TYR B O 1
ATOM 4506 N N . GLY B 1 248 ? 24.734 35.781 3.744 1 96.44 248 GLY B N 1
ATOM 4507 C CA . GLY B 1 248 ? 25.938 36.406 3.258 1 96.44 248 GLY B CA 1
ATOM 4508 C C . GLY B 1 248 ? 26.422 35.875 1.929 1 96.44 248 GLY B C 1
ATOM 4509 O O . GLY B 1 248 ? 27.594 36 1.576 1 96.44 248 GLY B O 1
ATOM 4510 N N . TYR B 1 249 ? 25.547 35.156 1.259 1 96.62 249 TYR B N 1
ATOM 4511 C CA . TYR B 1 249 ? 25.922 34.562 -0.027 1 96.62 249 TYR B CA 1
ATOM 4512 C C . TYR B 1 249 ? 25.125 35.188 -1.162 1 96.62 249 TYR B C 1
ATOM 4514 O O . TYR B 1 249 ? 24.031 35.719 -0.943 1 96.62 249 TYR B O 1
ATOM 4522 N N . LYS B 1 250 ? 25.734 35.188 -2.309 1 96.31 250 LYS B N 1
ATOM 4523 C CA . LYS B 1 250 ? 24.969 35.469 -3.52 1 96.31 250 LYS B CA 1
ATOM 4524 C C . LYS B 1 250 ? 24.25 34.219 -4.016 1 96.31 250 LYS B C 1
ATOM 4526 O O . LYS B 1 250 ? 24.812 33.094 -3.973 1 96.31 250 LYS B O 1
ATOM 4531 N N . PRO B 1 251 ? 22.984 34.312 -4.5 1 95.75 251 PRO B N 1
ATOM 4532 C CA . PRO B 1 251 ? 22.25 33.156 -4.988 1 95.75 251 PRO B CA 1
ATOM 4533 C C . PRO B 1 251 ? 23.031 32.375 -6.055 1 95.75 251 PRO B C 1
ATOM 4535 O O . PRO B 1 251 ? 23 31.141 -6.078 1 95.75 251 PRO B O 1
ATOM 4538 N N . SER B 1 252 ? 23.781 33.125 -6.852 1 95.06 252 SER B N 1
ATOM 4539 C CA . SER B 1 252 ? 24.516 32.5 -7.961 1 95.06 252 SER B CA 1
ATOM 4540 C C . SER B 1 252 ? 25.656 31.641 -7.453 1 95.06 252 SER B C 1
ATOM 4542 O O . SER B 1 252 ? 26.156 30.766 -8.18 1 95.06 252 SER B O 1
ATOM 4544 N N . LYS B 1 253 ? 26.078 31.797 -6.273 1 95.62 253 LYS B N 1
ATOM 4545 C CA . LYS B 1 253 ? 27.203 31.062 -5.707 1 95.62 253 LYS B CA 1
ATOM 4546 C C . LYS B 1 253 ?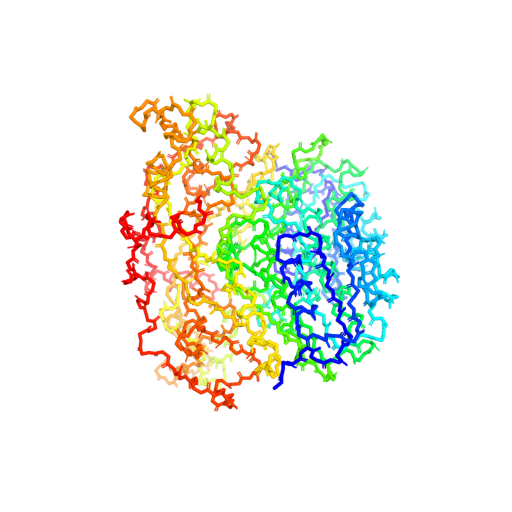 26.734 29.734 -5.109 1 95.62 253 LYS B C 1
ATOM 4548 O O . LYS B 1 253 ? 27.547 28.844 -4.863 1 95.62 253 LYS B O 1
ATOM 4553 N N . ILE B 1 254 ? 25.5 29.656 -4.773 1 97.62 254 ILE B N 1
ATOM 4554 C CA . ILE B 1 254 ? 24.953 28.422 -4.215 1 97.62 254 ILE B CA 1
ATOM 4555 C C . ILE B 1 254 ? 24.719 27.406 -5.336 1 97.62 254 ILE B C 1
ATOM 4557 O O . ILE B 1 254 ? 23.75 27.516 -6.086 1 97.62 254 ILE B O 1
ATOM 4561 N N . LYS B 1 255 ? 25.516 26.422 -5.41 1 97 255 LYS B N 1
ATOM 4562 C CA . LYS B 1 255 ? 25.406 25.406 -6.453 1 97 255 LYS B CA 1
ATOM 4563 C C . LYS B 1 255 ? 24.312 24.406 -6.129 1 97 255 LYS B C 1
ATOM 4565 O O . LYS B 1 255 ? 23.922 24.25 -4.969 1 97 255 LYS B O 1
ATOM 4570 N N . THR B 1 256 ? 23.734 23.828 -7.191 1 97.19 256 THR B N 1
ATOM 4571 C CA . THR B 1 256 ? 22.75 22.75 -7.047 1 97.19 256 THR B CA 1
ATOM 4572 C C . THR B 1 256 ? 23.344 21.422 -7.504 1 97.19 256 THR B C 1
ATOM 4574 O O . THR B 1 256 ? 23.891 21.328 -8.609 1 97.19 256 THR B O 1
ATOM 4577 N N . LYS B 1 257 ? 23.344 20.484 -6.625 1 97.56 257 LYS B N 1
ATOM 4578 C CA . LYS B 1 257 ? 23.781 19.141 -6.965 1 97.56 257 LYS B CA 1
ATOM 4579 C C . LYS B 1 257 ? 22.578 18.203 -7.137 1 97.56 257 LYS B C 1
ATOM 4581 O O . LYS B 1 257 ? 21.797 18 -6.203 1 97.56 257 LYS B O 1
ATOM 4586 N N . ILE B 1 258 ? 22.391 17.625 -8.32 1 96.06 258 ILE B N 1
ATOM 4587 C CA . ILE B 1 258 ? 21.328 16.672 -8.594 1 96.06 258 ILE B CA 1
ATOM 4588 C C . ILE B 1 258 ? 21.75 15.281 -8.109 1 96.06 258 ILE B C 1
ATOM 4590 O O . ILE B 1 258 ? 22.734 14.727 -8.602 1 96.06 258 ILE B O 1
ATOM 4594 N N . ILE B 1 259 ? 21 14.672 -7.23 1 93.31 259 ILE B N 1
ATOM 4595 C CA . ILE B 1 259 ? 21.453 13.453 -6.582 1 93.31 259 ILE B CA 1
ATOM 4596 C C . ILE B 1 259 ? 20.594 12.273 -7.023 1 93.31 259 ILE B C 1
ATOM 4598 O O . ILE B 1 259 ? 20.859 11.125 -6.652 1 93.31 259 ILE B O 1
ATOM 4602 N N . GLY B 1 260 ? 19.516 12.523 -7.805 1 88.81 260 GLY B N 1
ATOM 4603 C CA . GLY B 1 260 ? 18.672 11.461 -8.305 1 88.81 260 GLY B CA 1
ATOM 4604 C C . GLY B 1 260 ? 17.516 11.117 -7.363 1 88.81 260 GLY B C 1
ATOM 4605 O O . GLY B 1 260 ? 17.547 11.492 -6.188 1 88.81 260 GLY B O 1
ATOM 4606 N N . SER B 1 261 ? 16.547 10.43 -7.867 1 85.75 261 SER B N 1
ATOM 4607 C CA . SER B 1 261 ? 15.383 10.031 -7.078 1 85.75 261 SER B CA 1
ATOM 4608 C C . SER B 1 261 ? 15.742 8.945 -6.074 1 85.75 261 SER B C 1
ATOM 4610 O O . SER B 1 261 ? 16.578 8.086 -6.355 1 85.75 261 SER B O 1
ATOM 4612 N N . ARG B 1 262 ? 15.133 8.953 -4.965 1 84.38 262 ARG B N 1
ATOM 4613 C CA . ARG B 1 262 ? 15.328 7.953 -3.918 1 84.38 262 ARG B CA 1
ATOM 4614 C C . ARG B 1 262 ? 14.25 6.879 -3.975 1 84.38 262 ARG B C 1
ATOM 4616 O O . ARG B 1 262 ? 13.164 7.109 -4.5 1 84.38 262 ARG B O 1
ATOM 4623 N N . PRO B 1 263 ? 14.539 5.641 -3.398 1 81.62 263 PRO B N 1
ATOM 4624 C CA . PRO B 1 263 ? 13.5 4.605 -3.32 1 81.62 263 PRO B CA 1
ATOM 4625 C C . PRO B 1 263 ? 12.242 5.082 -2.602 1 81.62 263 PRO B C 1
ATOM 4627 O O . PRO B 1 263 ? 12.336 5.762 -1.573 1 81.62 263 PRO B O 1
ATOM 4630 N N . GLY B 1 264 ? 11.133 4.824 -3.219 1 82.56 264 GLY B N 1
ATOM 4631 C CA . GLY B 1 264 ? 9.875 5.168 -2.584 1 82.56 264 GLY B CA 1
ATOM 4632 C C . GLY B 1 264 ? 9.367 6.543 -2.971 1 82.56 264 GLY B C 1
ATOM 4633 O O . GLY B 1 264 ? 8.312 6.977 -2.498 1 82.56 264 GLY B O 1
ATOM 4634 N N . GLU B 1 265 ? 10.141 7.219 -3.891 1 86.38 265 GLU B N 1
ATOM 4635 C CA . GLU B 1 265 ? 9.703 8.547 -4.316 1 86.38 265 GLU B CA 1
ATOM 4636 C C . GLU B 1 265 ? 9.164 8.516 -5.742 1 86.38 265 GLU B C 1
ATOM 4638 O O . GLU B 1 265 ? 9.719 7.828 -6.605 1 86.38 265 GLU B O 1
ATOM 4643 N N . LYS B 1 266 ? 8.125 9.289 -5.949 1 90.06 266 LYS B N 1
ATOM 4644 C CA . LYS B 1 266 ? 7.527 9.438 -7.273 1 90.06 266 LYS B CA 1
ATOM 4645 C C . LYS B 1 266 ? 7.988 10.727 -7.945 1 90.06 266 LYS B C 1
ATOM 4647 O O . LYS B 1 266 ? 8.359 11.688 -7.266 1 90.06 266 LYS B O 1
ATOM 4652 N N . LEU B 1 267 ? 7.918 10.719 -9.289 1 91 267 LEU B N 1
ATOM 4653 C CA . LEU B 1 267 ? 8.172 11.961 -10.016 1 91 267 LEU B CA 1
ATOM 4654 C C . LEU B 1 267 ? 7.074 12.984 -9.742 1 91 267 LEU B C 1
ATOM 4656 O O . LEU B 1 267 ? 7.355 14.156 -9.508 1 91 267 LEU B O 1
ATOM 4660 N N . ILE B 1 268 ? 5.801 12.445 -9.773 1 92.06 268 ILE B N 1
ATOM 4661 C CA . ILE B 1 268 ? 4.656 13.32 -9.516 1 92.06 268 ILE B CA 1
ATOM 4662 C C . ILE B 1 268 ? 3.73 12.664 -8.492 1 92.06 268 ILE B C 1
ATOM 4664 O O . ILE B 1 268 ? 3.438 11.469 -8.586 1 92.06 268 ILE B O 1
ATOM 4668 N N . GLU B 1 269 ? 3.328 13.414 -7.508 1 93.06 269 GLU B N 1
ATOM 4669 C CA . GLU B 1 269 ? 2.297 12.984 -6.566 1 93.06 269 GLU B CA 1
ATOM 4670 C C . GLU B 1 269 ? 0.907 13.383 -7.051 1 93.06 269 GLU B C 1
ATOM 4672 O O . GLU B 1 269 ? 0.76 14.336 -7.82 1 93.06 269 GLU B O 1
ATOM 4677 N N . TYR B 1 270 ? -0.088 12.641 -6.645 1 93.44 270 TYR B N 1
ATOM 4678 C CA . TYR B 1 270 ? -1.485 12.938 -6.938 1 93.44 270 TYR B CA 1
ATOM 4679 C C . TYR B 1 270 ? -2.299 13.055 -5.652 1 93.44 270 TYR B C 1
ATOM 4681 O O . TYR B 1 270 ? -1.909 12.516 -4.617 1 93.44 270 TYR B O 1
ATOM 4689 N N . LEU B 1 271 ? -3.396 13.719 -5.734 1 95.81 271 LEU B N 1
ATOM 4690 C CA . LEU B 1 271 ? -4.246 13.883 -4.559 1 95.81 271 LEU B CA 1
ATOM 4691 C C . LEU B 1 271 ? -5.32 12.805 -4.508 1 95.81 271 LEU B C 1
ATOM 4693 O O . LEU B 1 271 ? -5.832 12.484 -3.43 1 95.81 271 LEU B O 1
ATOM 4697 N N . LEU B 1 272 ? -5.707 12.305 -5.672 1 95.31 272 LEU B N 1
ATOM 4698 C CA . LEU B 1 272 ? -6.75 11.289 -5.824 1 95.31 272 LEU B CA 1
ATOM 4699 C C . LEU B 1 272 ? -6.348 10.25 -6.863 1 95.31 272 LEU B C 1
ATOM 4701 O O . LEU B 1 272 ? -5.652 10.57 -7.832 1 95.31 272 LEU B O 1
ATOM 4705 N N . THR B 1 273 ? -6.77 9.031 -6.668 1 91.31 273 THR B N 1
ATOM 4706 C CA . THR B 1 273 ? -6.711 8.055 -7.746 1 91.31 273 THR B CA 1
ATOM 4707 C C . THR B 1 273 ? -7.777 8.344 -8.797 1 91.31 273 THR B C 1
ATOM 4709 O O . THR B 1 273 ? -8.695 9.133 -8.562 1 91.31 273 THR B O 1
ATOM 4712 N N . SER B 1 274 ? -7.656 7.703 -9.977 1 86.06 274 SER B N 1
ATOM 4713 C CA . SER B 1 274 ? -8.664 7.855 -11.023 1 86.06 274 SER B CA 1
ATOM 4714 C C . SER B 1 274 ? -10.031 7.391 -10.539 1 86.06 274 SER B C 1
ATOM 4716 O O . SER B 1 274 ? -11.055 8.016 -10.836 1 86.06 274 SER B O 1
ATOM 4718 N N . PHE B 1 275 ? -10.086 6.332 -9.742 1 84.81 275 PHE B N 1
ATOM 4719 C CA . PHE B 1 275 ? -11.344 5.82 -9.203 1 84.81 275 PHE B CA 1
ATOM 4720 C C . PHE B 1 275 ? -11.961 6.82 -8.234 1 84.81 275 PHE B C 1
ATOM 4722 O O . PHE B 1 275 ? -13.164 7.07 -8.281 1 84.81 275 PHE B O 1
ATOM 4729 N N . GLU B 1 276 ? -11.141 7.355 -7.367 1 90.5 276 GLU B N 1
ATOM 4730 C CA . GLU B 1 276 ? -11.633 8.336 -6.406 1 90.5 276 GLU B CA 1
ATOM 4731 C C . GLU B 1 276 ? -12.203 9.562 -7.113 1 90.5 276 GLU B C 1
ATOM 4733 O O . GLU B 1 276 ? -13.242 10.094 -6.707 1 90.5 276 GLU B O 1
ATOM 4738 N N . MET B 1 277 ? -11.492 9.984 -8.172 1 90.12 277 MET B N 1
ATOM 4739 C CA . MET B 1 277 ? -11.914 11.18 -8.898 1 90.12 277 MET B CA 1
ATOM 4740 C C . MET B 1 277 ? -13.297 10.992 -9.508 1 90.12 277 MET B C 1
ATOM 4742 O O . MET B 1 277 ? -14.07 11.953 -9.609 1 90.12 277 MET B O 1
ATOM 4746 N N . GLU B 1 278 ? -13.625 9.781 -9.859 1 86 278 GLU B N 1
ATOM 4747 C CA . GLU B 1 278 ? -14.914 9.492 -10.484 1 86 278 GLU B CA 1
ATOM 4748 C C . GLU B 1 278 ? -16.031 9.477 -9.453 1 86 278 GLU B C 1
ATOM 4750 O O . GLU B 1 278 ? -17.219 9.57 -9.812 1 86 278 GLU B O 1
ATOM 4755 N N . ASN B 1 279 ? -15.742 9.43 -8.18 1 86.88 279 ASN B N 1
ATOM 4756 C CA . ASN B 1 279 ? -16.766 9.227 -7.164 1 86.88 279 ASN B CA 1
ATOM 4757 C C . ASN B 1 279 ? -16.688 10.297 -6.078 1 86.88 279 ASN B C 1
ATOM 4759 O O . ASN B 1 279 ? -17.375 10.195 -5.055 1 86.88 279 ASN B O 1
ATOM 4763 N N . VAL B 1 280 ? -15.945 11.344 -6.305 1 92.56 280 VAL B N 1
ATOM 4764 C CA . VAL B 1 280 ? -15.656 12.328 -5.266 1 92.56 280 VAL B CA 1
ATOM 4765 C C . VAL B 1 280 ? -16.641 13.484 -5.355 1 92.56 280 VAL B C 1
ATOM 4767 O O . VAL B 1 280 ? -17.281 13.68 -6.395 1 92.56 280 VAL B O 1
ATOM 4770 N N . LEU B 1 281 ? -16.859 14.156 -4.258 1 94.12 281 LEU B N 1
ATOM 4771 C CA . LEU B 1 281 ? -17.438 15.492 -4.219 1 94.12 281 LEU B CA 1
ATOM 4772 C C . LEU B 1 281 ? -16.359 16.547 -3.994 1 94.12 281 LEU B C 1
ATOM 4774 O O . LEU B 1 281 ? -15.242 16.219 -3.588 1 94.12 281 LEU B O 1
ATOM 4778 N N . GLU B 1 282 ? -16.688 17.781 -4.383 1 94.38 282 GLU B N 1
ATOM 4779 C CA . GLU B 1 282 ? -15.68 18.812 -4.141 1 94.38 282 GLU B CA 1
ATOM 4780 C C . GLU B 1 282 ? -16.328 20.094 -3.641 1 94.38 282 GLU B C 1
ATOM 4782 O O . GLU B 1 282 ? -17.484 20.375 -3.947 1 94.38 282 GLU B O 1
ATOM 4787 N N . THR B 1 283 ? -15.672 20.797 -2.799 1 94.38 283 THR B N 1
ATOM 4788 C CA . THR B 1 283 ? -15.906 22.203 -2.443 1 94.38 283 THR B CA 1
ATOM 4789 C C . THR B 1 283 ? -14.82 23.094 -3.021 1 94.38 283 THR B C 1
ATOM 4791 O O . THR B 1 283 ? -13.969 22.641 -3.787 1 94.38 283 THR B O 1
ATOM 4794 N N . LYS B 1 284 ? -14.859 24.281 -2.672 1 93.12 284 LYS B N 1
ATOM 4795 C CA . LYS B 1 284 ? -13.828 25.219 -3.133 1 93.12 284 LYS B CA 1
ATOM 4796 C C . LYS B 1 284 ? -12.461 24.844 -2.559 1 93.12 284 LYS B C 1
ATOM 4798 O O . LYS B 1 284 ? -11.438 24.984 -3.234 1 93.12 284 LYS B O 1
ATOM 4803 N N . ASP B 1 285 ? -12.453 24.234 -1.392 1 94.81 285 ASP B N 1
ATOM 4804 C CA . ASP B 1 285 ? -11.203 24.125 -0.645 1 94.81 285 ASP B CA 1
ATOM 4805 C C . ASP B 1 285 ? -10.719 22.672 -0.603 1 94.81 285 ASP B C 1
ATOM 4807 O O . ASP B 1 285 ? -9.531 22.422 -0.416 1 94.81 285 ASP B O 1
ATOM 4811 N N . PHE B 1 286 ? -11.68 21.734 -0.68 1 96.19 286 PHE B N 1
ATOM 4812 C CA . PHE B 1 286 ? -11.242 20.359 -0.512 1 96.19 286 PHE B CA 1
ATOM 4813 C C . PHE B 1 286 ? -12.164 19.406 -1.262 1 96.19 286 PHE B C 1
ATOM 4815 O O . PHE B 1 286 ? -13.25 19.781 -1.698 1 96.19 286 PHE B O 1
ATOM 4822 N N . PHE B 1 287 ? -11.68 18.203 -1.557 1 96.25 287 PHE B N 1
ATOM 4823 C CA . PHE B 1 287 ? -12.453 17.062 -2.062 1 96.25 287 PHE B CA 1
ATOM 4824 C C . PHE B 1 287 ? -12.984 16.219 -0.914 1 96.25 287 PHE B C 1
ATOM 4826 O O . PHE B 1 287 ? -12.406 16.203 0.177 1 96.25 287 PHE B O 1
ATOM 4833 N N . ILE B 1 288 ? -14.094 15.562 -1.135 1 96.38 288 ILE B N 1
ATOM 4834 C CA . ILE B 1 288 ? -14.656 14.617 -0.183 1 96.38 288 ILE B CA 1
ATOM 4835 C C . ILE B 1 288 ? -14.844 13.258 -0.855 1 96.38 288 ILE B C 1
ATOM 4837 O O . ILE B 1 288 ? -15.695 13.102 -1.731 1 96.38 288 ILE B O 1
ATOM 4841 N N . ILE B 1 289 ? -13.977 12.312 -0.506 1 94.94 289 ILE B N 1
ATOM 4842 C CA . ILE B 1 289 ? -14.117 10.938 -0.959 1 94.94 289 ILE B CA 1
ATOM 4843 C C . ILE B 1 289 ? -15.086 10.188 -0.047 1 94.94 289 ILE B C 1
ATOM 4845 O O . ILE B 1 289 ? -14.812 10 1.139 1 94.94 289 ILE B O 1
ATOM 4849 N N . PRO B 1 290 ? -16.188 9.734 -0.57 1 91.25 290 PRO B N 1
ATOM 4850 C CA . PRO B 1 290 ? -17.156 9.055 0.291 1 91.25 290 PRO B CA 1
ATOM 4851 C C . PRO B 1 290 ? -16.688 7.68 0.748 1 91.25 290 PRO B C 1
ATOM 4853 O O . PRO B 1 290 ? -15.773 7.109 0.148 1 91.25 290 PRO B O 1
ATOM 4856 N N . SER B 1 291 ? -17.344 7.215 1.785 1 82.81 291 SER B N 1
ATOM 4857 C CA . SER B 1 291 ? -17.078 5.855 2.238 1 82.81 291 SER B CA 1
ATOM 4858 C C . SER B 1 291 ? -17.547 4.828 1.211 1 82.81 291 SER B C 1
ATOM 4860 O O . SER B 1 291 ? -18.422 5.113 0.389 1 82.81 291 SER B O 1
ATOM 4862 N N . LEU B 1 292 ? -16.906 3.676 1.191 1 69.88 292 LEU B N 1
ATOM 4863 C CA . LEU B 1 292 ? -17.266 2.619 0.252 1 69.88 292 LEU B CA 1
ATOM 4864 C C . LEU B 1 292 ? -18.734 2.24 0.396 1 69.88 292 LEU B C 1
ATOM 4866 O O . LEU B 1 292 ? -19.375 1.85 -0.58 1 69.88 292 LEU B O 1
ATOM 4870 N N . ASN B 1 293 ? -19.188 2.307 1.534 1 63.44 293 ASN B N 1
ATOM 4871 C CA . ASN B 1 293 ? -20.562 1.885 1.814 1 63.44 293 ASN B CA 1
ATOM 4872 C C . ASN B 1 293 ? -21.562 3.016 1.576 1 63.44 293 ASN B C 1
ATOM 4874 O O . ASN B 1 293 ? -22.766 2.811 1.671 1 63.44 293 ASN B O 1
ATOM 4878 N N . MET B 1 294 ? -21.047 4.113 1.375 1 61.66 294 MET B N 1
ATOM 4879 C CA . MET B 1 294 ? -21.938 5.254 1.214 1 61.66 294 MET B CA 1
ATOM 4880 C C . MET B 1 294 ? -21.953 5.738 -0.232 1 61.66 294 MET B C 1
ATOM 4882 O O . MET B 1 294 ? -20.891 5.918 -0.837 1 61.66 294 MET B O 1
ATOM 4886 N N . SER B 1 295 ? -23.031 5.578 -0.874 1 57.94 295 SER B N 1
ATOM 4887 C CA . SER B 1 295 ? -23.141 6.16 -2.207 1 57.94 295 SER B CA 1
ATOM 4888 C C . SER B 1 295 ? -23.047 7.684 -2.152 1 57.94 295 SER B C 1
ATOM 4890 O O . SER B 1 295 ? -23.484 8.297 -1.178 1 57.94 295 SER B O 1
ATOM 4892 N N . VAL B 1 296 ? -22.328 8.258 -3.086 1 54.22 296 VAL B N 1
ATOM 4893 C CA . VAL B 1 296 ? -22.219 9.703 -3.236 1 54.22 296 VAL B CA 1
ATOM 4894 C C . VAL B 1 296 ? -23.609 10.328 -3.115 1 54.22 296 VAL B C 1
ATOM 4896 O O . VAL B 1 296 ? -23.75 11.461 -2.645 1 54.22 296 VAL B O 1
ATOM 4899 N N . LYS B 1 297 ? -24.578 9.695 -3.566 1 53.81 297 LYS B N 1
ATOM 4900 C CA . LYS B 1 297 ? -25.938 10.242 -3.637 1 53.81 297 LYS B CA 1
ATOM 4901 C C . LYS B 1 297 ? -26.5 10.508 -2.242 1 53.81 297 LYS B C 1
ATOM 4903 O O . LYS B 1 297 ? -27.312 11.406 -2.059 1 53.81 297 LYS B O 1
ATOM 4908 N N . ASN B 1 298 ? -25.953 9.859 -1.322 1 57.44 298 ASN B N 1
ATOM 4909 C CA . ASN B 1 298 ? -26.547 9.93 0.006 1 57.44 298 ASN B CA 1
ATOM 4910 C C . ASN B 1 298 ? -25.828 10.93 0.898 1 57.44 298 ASN B C 1
ATOM 4912 O O . ASN B 1 298 ? -26.312 11.273 1.978 1 57.44 298 ASN B O 1
ATOM 4916 N N . SER B 1 299 ? -24.594 11.328 0.391 1 62.91 299 SER B N 1
ATOM 4917 C CA . SER B 1 299 ? -23.875 12.141 1.362 1 62.91 299 SER B CA 1
ATOM 4918 C C . SER B 1 299 ? -24.016 13.633 1.062 1 62.91 299 SER B C 1
ATOM 4920 O O . SER B 1 299 ? -23.547 14.109 0.034 1 62.91 299 SER B O 1
ATOM 4922 N N . LYS B 1 300 ? -25.016 14.281 1.705 1 76.5 300 LYS B N 1
ATOM 4923 C CA . LYS B 1 300 ? -25.172 15.719 1.516 1 76.5 300 LYS B CA 1
ATOM 4924 C C . LYS B 1 300 ? -24.172 16.5 2.373 1 76.5 300 LYS B C 1
ATOM 4926 O O . LYS B 1 300 ? -24.125 16.312 3.592 1 76.5 300 LYS B O 1
ATOM 4931 N N . TYR B 1 301 ? -23.125 17.031 1.762 1 89.31 301 TYR B N 1
ATOM 4932 C CA . TYR B 1 301 ? -22.219 17.969 2.408 1 89.31 301 TYR B CA 1
ATOM 4933 C C . TYR B 1 301 ? -22.469 19.391 1.925 1 89.31 301 TYR B C 1
ATOM 4935 O O . TYR B 1 301 ? -22.672 19.625 0.73 1 89.31 301 TYR B O 1
ATOM 4943 N N . PRO B 1 302 ? -22.531 20.312 2.9 1 87.75 302 PRO B N 1
ATOM 4944 C CA . PRO B 1 302 ? -22.781 21.703 2.49 1 87.75 302 PRO B CA 1
ATOM 4945 C C . PRO B 1 302 ? -21.797 22.172 1.42 1 87.75 302 PRO B C 1
ATOM 4947 O O . PRO B 1 302 ? -20.594 22 1.558 1 87.75 302 PRO B O 1
ATOM 4950 N N . ALA B 1 303 ? -22.312 22.703 0.351 1 88.5 303 ALA B N 1
ATOM 4951 C CA . ALA B 1 303 ? -21.562 23.359 -0.713 1 88.5 303 ALA B CA 1
ATOM 4952 C C . ALA B 1 303 ? -20.797 22.359 -1.557 1 88.5 303 ALA B C 1
ATOM 4954 O O . ALA B 1 303 ? -19.953 22.734 -2.373 1 88.5 303 ALA B O 1
ATOM 4955 N N . ALA B 1 304 ? -21.016 21.109 -1.326 1 92.06 304 ALA B N 1
ATOM 4956 C CA . ALA B 1 304 ? -20.297 20.094 -2.08 1 92.06 304 ALA B CA 1
ATOM 4957 C C . ALA B 1 304 ? -21.031 19.75 -3.377 1 92.06 304 ALA B C 1
ATOM 4959 O O . ALA B 1 304 ? -22.266 19.719 -3.416 1 92.06 304 ALA B O 1
ATOM 4960 N N . LYS B 1 305 ? -20.25 19.578 -4.449 1 92.56 305 LYS B N 1
ATOM 4961 C CA . LYS B 1 305 ? -20.781 19.188 -5.75 1 92.56 305 LYS B CA 1
ATOM 4962 C C . LYS B 1 305 ? -19.859 18.172 -6.434 1 92.56 305 LYS B C 1
ATOM 4964 O O . LYS B 1 305 ? -18.719 17.984 -6.02 1 92.56 305 LYS B O 1
ATOM 4969 N N . LYS B 1 306 ? -20.406 17.562 -7.438 1 90.25 306 LYS B N 1
ATOM 4970 C CA . LYS B 1 306 ? -19.578 16.703 -8.266 1 90.25 306 LYS B CA 1
ATOM 4971 C C . LYS B 1 306 ? -18.641 17.531 -9.141 1 90.25 306 LYS B C 1
ATOM 4973 O O . LYS B 1 306 ? -19.047 18.531 -9.727 1 90.25 306 LYS B O 1
ATOM 4978 N N . PRO B 1 307 ? -17.391 17.109 -9.156 1 90.31 307 PRO B N 1
ATOM 4979 C CA . PRO B 1 307 ? -16.484 17.859 -10.039 1 90.31 307 PRO B CA 1
ATOM 4980 C C . PRO B 1 307 ? -16.891 17.766 -11.508 1 90.31 307 PRO B C 1
ATOM 4982 O O . PRO B 1 307 ? -17.391 16.734 -11.953 1 90.31 307 PRO B O 1
ATOM 4985 N N . LYS B 1 308 ? -16.641 18.781 -12.242 1 84.44 308 LYS B N 1
ATOM 4986 C CA . LYS B 1 308 ? -16.984 18.828 -13.656 1 84.44 308 LYS B CA 1
ATOM 4987 C C . LYS B 1 308 ? -16.016 18 -14.492 1 84.44 308 LYS B C 1
ATOM 4989 O O . LYS B 1 308 ? -16.422 17.25 -15.375 1 84.44 308 LYS B O 1
ATOM 4994 N N . ASN B 1 309 ? -14.703 18.156 -14.273 1 82.25 309 ASN B N 1
ATOM 4995 C CA . ASN B 1 309 ? -13.664 17.438 -15 1 82.25 309 ASN B CA 1
ATOM 4996 C C . ASN B 1 309 ? -13.031 16.344 -14.133 1 82.25 309 ASN B C 1
ATOM 4998 O O . ASN B 1 309 ? -12.234 16.641 -13.242 1 82.25 309 ASN B O 1
ATOM 5002 N N . THR B 1 310 ? -13.336 15.109 -14.477 1 80.94 310 THR B N 1
ATOM 5003 C CA . THR B 1 310 ? -12.828 14.016 -13.664 1 80.94 310 THR B CA 1
ATOM 5004 C C . THR B 1 310 ? -11.711 13.273 -14.398 1 80.94 310 THR B C 1
ATOM 5006 O O . THR B 1 310 ? -10.8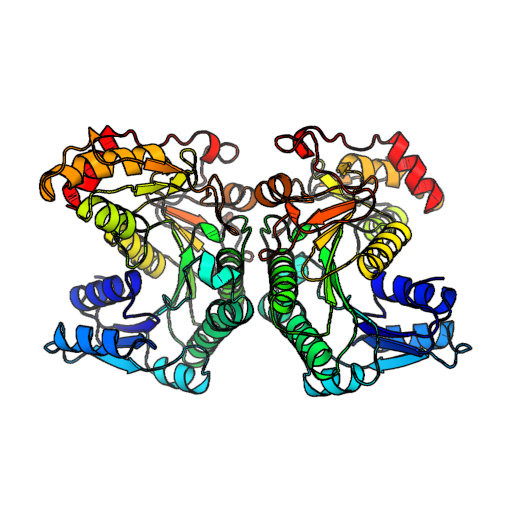91 12.602 -13.773 1 80.94 310 THR B O 1
ATOM 5009 N N . LYS B 1 311 ? -11.633 13.445 -15.625 1 76 311 LYS B N 1
ATOM 5010 C CA . LYS B 1 311 ? -10.734 12.602 -16.406 1 76 311 LYS B CA 1
ATOM 5011 C C . LYS B 1 311 ? -9.336 13.219 -16.484 1 76 311 LYS B C 1
ATOM 5013 O O . LYS B 1 311 ? -8.336 12.508 -16.453 1 76 311 LYS B O 1
ATOM 5018 N N . SER B 1 312 ? -9.242 14.539 -16.5 1 80.06 312 SER B N 1
ATOM 5019 C CA . SER B 1 312 ? -7.949 15.18 -16.734 1 80.06 312 SER B CA 1
ATOM 5020 C C . SER B 1 312 ? -7.637 16.219 -15.672 1 80.06 312 SER B C 1
ATOM 5022 O O . SER B 1 312 ? -6.879 17.156 -15.922 1 80.06 312 SER B O 1
ATOM 5024 N N . TYR B 1 313 ? -8.148 16.109 -14.562 1 83.62 313 TYR B N 1
ATOM 5025 C CA . TYR B 1 313 ? -8.023 17.141 -13.523 1 83.62 313 TYR B CA 1
ATOM 5026 C C . TYR B 1 313 ? -6.562 17.406 -13.203 1 83.62 313 TYR B C 1
ATOM 5028 O O . TYR B 1 313 ? -6.113 18.547 -13.25 1 83.62 313 TYR B O 1
ATOM 5036 N N . PHE B 1 314 ? -5.801 16.406 -13.008 1 84.5 314 PHE B N 1
ATOM 5037 C CA . PHE B 1 314 ? -4.43 16.578 -12.547 1 84.5 314 PHE B CA 1
ATOM 5038 C C . PHE B 1 314 ? -3.49 16.812 -13.727 1 84.5 314 PHE B C 1
ATOM 5040 O O . PHE B 1 314 ? -2.469 17.5 -13.586 1 84.5 314 PHE B O 1
ATOM 5047 N N . GLU B 1 315 ? -3.865 16.25 -14.836 1 82.81 315 GLU B N 1
ATOM 5048 C CA . GLU B 1 315 ? -3.082 16.5 -16.047 1 82.81 315 GLU B CA 1
ATOM 5049 C C . GLU B 1 315 ? -3.131 17.969 -16.438 1 82.81 315 GLU B C 1
ATOM 5051 O O . GLU B 1 315 ? -2.168 18.5 -17 1 82.81 315 GLU B O 1
ATOM 5056 N N . ASP B 1 316 ? -4.199 18.625 -16.109 1 86.38 316 ASP B N 1
ATOM 5057 C CA . ASP B 1 316 ? -4.414 20.016 -16.5 1 86.38 316 ASP B CA 1
ATOM 5058 C C . ASP B 1 316 ? -3.889 20.984 -15.445 1 86.38 316 ASP B C 1
ATOM 5060 O O . ASP B 1 316 ? -3.842 22.188 -15.672 1 86.38 316 ASP B O 1
ATOM 5064 N N . MET B 1 317 ? -3.541 20.516 -14.352 1 89.81 317 MET B N 1
ATOM 5065 C CA . MET B 1 317 ? -3.078 21.375 -13.266 1 89.81 317 MET B CA 1
ATOM 5066 C C . MET B 1 317 ? -1.721 21.984 -13.594 1 89.81 317 MET B C 1
ATOM 5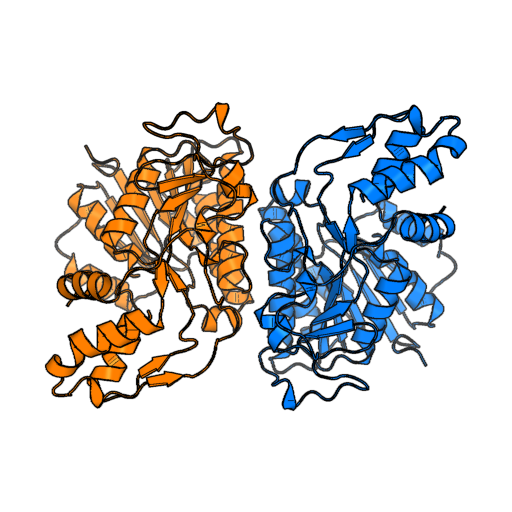068 O O . MET B 1 317 ? -0.803 21.281 -14.016 1 89.81 317 MET B O 1
ATOM 5072 N N . LYS B 1 318 ? -1.621 23.281 -13.414 1 92.88 318 LYS B N 1
ATOM 5073 C CA . LYS B 1 318 ? -0.364 23.984 -13.633 1 92.88 318 LYS B CA 1
ATOM 5074 C C . LYS B 1 318 ? 0.409 24.156 -12.328 1 92.88 318 LYS B C 1
ATOM 5076 O O . LYS B 1 318 ? -0.188 24.328 -11.266 1 92.88 318 LYS B O 1
ATOM 5081 N N . THR B 1 319 ? 1.696 24.109 -12.438 1 96.56 319 THR B N 1
ATOM 5082 C CA . THR B 1 319 ? 2.539 24.375 -11.273 1 96.56 319 THR B CA 1
ATOM 5083 C C . THR B 1 319 ? 2.6 25.859 -10.977 1 96.56 319 THR B C 1
ATOM 5085 O O . THR B 1 319 ? 2.396 26.688 -11.867 1 96.56 319 THR B O 1
ATOM 5088 N N . LEU B 1 320 ? 2.873 26.234 -9.742 1 96.88 320 LEU B N 1
ATOM 5089 C CA . LEU B 1 320 ? 3.117 27.625 -9.398 1 96.88 320 LEU B CA 1
ATOM 5090 C C . LEU B 1 320 ? 4.34 28.172 -10.133 1 96.88 320 LEU B C 1
ATOM 5092 O O . LEU B 1 320 ? 5.328 27.453 -10.305 1 96.88 320 LEU B O 1
ATOM 5096 N N . SER B 1 321 ? 4.234 29.391 -10.547 1 96.75 321 SER B N 1
ATOM 5097 C CA . SER B 1 321 ? 5.41 30.078 -11.086 1 96.75 321 SER B CA 1
ATOM 5098 C C . SER B 1 321 ? 6.414 30.391 -9.984 1 96.75 321 SER B C 1
ATOM 5100 O O . SER B 1 321 ? 6.07 30.391 -8.805 1 96.75 321 SER B O 1
ATOM 5102 N N . LYS B 1 322 ? 7.645 30.641 -10.375 1 96.38 322 LYS B N 1
ATOM 5103 C CA . LYS B 1 322 ? 8.648 31.031 -9.391 1 96.38 322 LYS B CA 1
ATOM 5104 C C . LYS B 1 322 ? 8.211 32.281 -8.625 1 96.38 322 LYS B C 1
ATOM 5106 O O . LYS B 1 322 ? 8.414 32.375 -7.41 1 96.38 322 LYS B O 1
ATOM 5111 N N . LYS B 1 323 ? 7.555 33.188 -9.32 1 96.75 323 LYS B N 1
ATOM 5112 C CA . LYS B 1 323 ? 7.074 34.406 -8.695 1 96.75 323 LYS B CA 1
ATOM 5113 C C . LYS B 1 323 ? 6.051 34.125 -7.609 1 96.75 323 LYS B C 1
ATOM 5115 O O . LYS B 1 323 ? 6.086 34.719 -6.531 1 96.75 323 LYS B O 1
ATOM 5120 N N . GLU B 1 324 ? 5.168 33.188 -7.867 1 96.44 324 GLU B N 1
ATOM 5121 C CA . GLU B 1 324 ? 4.16 32.812 -6.891 1 96.44 324 GLU B CA 1
ATOM 5122 C C . GLU B 1 324 ? 4.797 32.094 -5.688 1 96.44 324 GLU B C 1
ATOM 5124 O O . GLU B 1 324 ? 4.371 32.312 -4.551 1 96.44 324 GLU B O 1
ATOM 5129 N N . ILE B 1 325 ? 5.816 31.328 -5.984 1 96.81 325 ILE B N 1
ATOM 5130 C CA . ILE B 1 325 ? 6.523 30.641 -4.914 1 96.81 325 ILE B CA 1
ATOM 5131 C C . ILE B 1 325 ? 7.234 31.641 -4.02 1 96.81 325 ILE B C 1
ATOM 5133 O O . ILE B 1 325 ? 7.203 31.531 -2.793 1 96.81 325 ILE B O 1
ATOM 5137 N N . LEU B 1 326 ? 7.82 32.656 -4.629 1 96.75 326 LEU B N 1
ATOM 5138 C CA . LEU B 1 326 ? 8.523 33.688 -3.891 1 96.75 326 LEU B CA 1
ATOM 5139 C C . LEU B 1 326 ? 7.574 34.438 -2.957 1 96.75 326 LEU B C 1
ATOM 5141 O O . LEU B 1 326 ? 7.953 34.812 -1.84 1 96.75 326 LEU B O 1
ATOM 5145 N N . LEU B 1 327 ? 6.367 34.656 -3.369 1 95.25 327 LEU B N 1
ATOM 5146 C CA . LEU B 1 327 ? 5.371 35.312 -2.539 1 95.25 327 LEU B CA 1
ATOM 5147 C C . LEU B 1 327 ? 5.051 34.469 -1.301 1 95.25 327 LEU B C 1
ATOM 5149 O O . LEU B 1 327 ? 4.906 35.031 -0.203 1 95.25 327 LEU B O 1
ATOM 5153 N N . ILE B 1 328 ? 4.977 33.188 -1.478 1 92.69 328 ILE B N 1
ATOM 5154 C CA . ILE B 1 328 ? 4.695 32.281 -0.37 1 92.69 328 ILE B CA 1
ATOM 5155 C C . ILE B 1 328 ? 5.867 32.281 0.608 1 92.69 328 ILE B C 1
ATOM 5157 O O . ILE B 1 328 ? 5.672 32.375 1.823 1 92.69 328 ILE B O 1
ATOM 5161 N N . LEU B 1 329 ? 7.113 32.25 0.03 1 93.81 329 LEU B N 1
ATOM 5162 C CA . LEU B 1 329 ? 8.312 32.188 0.855 1 93.81 329 LEU B CA 1
ATOM 5163 C C . LEU B 1 329 ? 8.508 33.469 1.645 1 93.81 329 LEU B C 1
ATOM 5165 O O . LEU B 1 329 ? 9.031 33.469 2.76 1 93.81 329 LEU B O 1
ATOM 5169 N N . LYS B 1 330 ? 8.055 34.562 1.097 1 92.25 330 LYS B N 1
ATOM 5170 C CA . LYS B 1 330 ? 8.148 35.844 1.784 1 92.25 330 LYS B CA 1
ATOM 5171 C C . LYS B 1 330 ? 7.328 35.844 3.07 1 92.25 330 LYS B C 1
ATOM 5173 O O . LYS B 1 330 ? 7.707 36.469 4.059 1 92.25 330 LYS B O 1
ATOM 5178 N N . GLU B 1 331 ? 6.273 35.125 3.021 1 88.5 331 GLU B N 1
ATOM 5179 C CA . GLU B 1 331 ? 5.41 35.031 4.195 1 88.5 331 GLU B CA 1
ATOM 5180 C C . GLU B 1 331 ? 6.004 34.094 5.242 1 88.5 331 GLU B C 1
ATOM 5182 O O . GLU B 1 331 ? 5.742 34.219 6.438 1 88.5 331 GLU B O 1
ATOM 5187 N N . LEU B 1 332 ? 6.828 33.25 4.805 1 86.75 332 LEU B N 1
ATOM 5188 C CA . LEU B 1 332 ? 7.363 32.219 5.688 1 86.75 332 LEU B CA 1
ATOM 5189 C C . LEU B 1 332 ? 8.688 32.656 6.309 1 86.75 332 LEU B C 1
ATOM 5191 O O . LEU B 1 332 ? 9.039 32.219 7.402 1 86.75 332 LEU B O 1
ATOM 5195 N N . TYR B 1 333 ? 9.477 33.438 5.527 1 87.5 333 TYR B N 1
ATOM 5196 C CA . TYR B 1 333 ? 10.797 33.844 5.973 1 87.5 333 TYR B CA 1
ATOM 5197 C C . TYR B 1 333 ? 10.859 35.375 6.133 1 87.5 333 TYR B C 1
ATOM 5199 O O . TYR B 1 333 ? 11.688 35.875 6.895 1 87.5 333 TYR B O 1
#

Secondary structure (DSSP, 8-state):
--TTTT-EEEEETTTSHHHHHHHHHHHHTT-SEEEEEES-HHHHHHHHHHSTT-TTEEEEE--TT-HHHHHHHTTT-SEEEE------HHHHHH-HHHHHIIIIIHHHHHHHHHHHTT-SEEEEE--GGGSS--SHHHHHHHHHHHHHHHHHHSS-SSEEEEEE--EETT-TTSHHHHHHHHHHTT-PEEES-TT-EEEEE-HHHHHHHHHHHHHH--SS-EEEE---EEEHHHHHHHHHHHHTGGGT--GGGS-EEE--PPTT--SB--SS-HHHHHH-EE-SSEEEEPPTTS-GGG---TT-B--S--SSTTTSPPBPPHHHHHHHHHHH-/--TTTT-EEEEETTTSHHHHHHHHHHHHTT-SEEEEEES-HHHHHHHHHHSTT-TTEEEEE--TT-HHHHHHHTTT-SEEEE------HHHHHH-HHHHHIIIIIHHHHHHHHHHHTT-SEEEEE--GGGSS--SHHHHHHHHHHHHHHHHHHSS-SSEEEEEE--EETT-TTSHHHHHHHHHHTT-PEEES-TT-EEEEE-HHHHHHHHHHHHHH--SS-EEEE---EEEHHHHHHHHHHHHTGGGT--GGGS-EEE--PPTT--SB--SS-HHHHHH-EE-SSEEEEPPTTS-GGG---TT-B--S--SSTTTTPPBPPHHHHHHHHHHH-

Organism: NCBI:txid859350

Sequence (666 aa):
MSILTKKSILVTGGTGSIGTALVKKAISDKAKLIRVFSNDENGLYEMESEYGNHKNIEYVIGDIQNEETVSEIVKDIDIIFHAAALKHVDRCELNPLETINVNIIGTKNIAKAAQKENVKRMILISTDKAVNPIGVMGATKLLGEKLISAEASHKTNTIFTSVRFGNVFHTRGSILPRIEKQISGGGPITLTDPEMKRFFMTKDDAVKLIISATTLAKGGETFVLKMPLIRLKDLFEAMKETLSSKYGYKPSKIKTKIIGSRPGEKLIEYLLTSFEMENVLETKDFFIIPSLNMSVKNSKYPAAKKPKNTKSYFEDMKTLSKKEILLILKELYMSILTKKSILVTGGTGSIGTALVKKAISDKAKLIRVFSNDENGLYEMESEYGNHKNIEYVIGDIQNEETVSEIVKDIDIIFHAAALKHVDRCELNPLETINVNIIGTKNIAKAAQKENVKRMILISTDKAVNPIGVMGATKLLGEKLISAEASHKTNTIFTSVRFGNVFHTRGSILPRIEKQISGGGPITLTDPEMKRFFMTKDDAVKLIISATTLAKGGETFVLKMPLIRLKDLFEAMKETLSSKYGYKPSKIKTKIIGSRPGEKLIEYLLTSFEMENVLETKDFFIIPSLNMSVKNSKYPAAKKPKNTKSYFEDMKTLSKKEILLILKELY

pLDDT: mean 93.93, std 7.05, range [52.72, 98.94]

Solvent-accessible surface area (backbone atoms only — not comparable to full-atom values): 34484 Å² total; per-residue (Å²): 134,60,88,43,45,67,28,25,35,33,27,32,24,22,63,42,63,68,20,39,53,48,51,53,50,37,60,74,39,47,34,54,30,38,37,34,30,27,73,49,66,68,44,48,52,53,49,46,66,75,45,59,84,48,82,49,57,43,81,44,80,48,53,55,67,39,54,69,59,37,49,57,69,41,52,87,28,40,37,35,42,41,50,51,60,72,78,53,50,64,60,22,54,72,33,38,65,61,37,42,41,43,31,34,50,11,47,49,37,47,52,52,30,32,53,76,52,58,16,45,34,39,38,39,63,46,42,23,51,26,39,46,16,79,28,43,40,19,29,33,39,33,46,35,48,48,39,38,26,44,56,33,72,44,97,61,80,32,33,21,32,30,36,31,36,59,44,52,57,77,32,85,92,34,70,56,53,50,46,50,56,25,46,62,66,56,37,57,32,80,41,42,48,61,79,24,34,44,41,44,40,46,61,67,56,52,50,49,49,50,52,51,42,70,67,66,59,82,38,13,30,37,35,28,57,64,61,54,35,36,37,42,44,47,51,53,52,36,46,35,66,69,45,20,60,82,57,77,37,58,47,88,66,46,44,78,41,74,73,45,80,55,80,61,60,69,58,64,70,43,86,61,46,73,67,49,44,72,53,29,33,28,46,96,58,31,36,39,34,57,20,90,89,44,59,62,89,73,61,85,50,91,78,50,39,70,66,88,64,53,87,50,53,72,80,66,56,68,58,58,49,53,69,58,50,41,57,54,46,60,74,74,105,132,59,88,44,45,66,28,26,35,33,27,32,25,20,64,41,63,68,20,40,53,48,51,52,50,36,59,75,41,47,34,53,30,39,37,34,30,27,73,48,65,67,45,48,51,53,47,44,67,74,46,60,84,48,81,48,55,44,80,43,80,48,53,57,67,38,55,69,60,37,49,57,68,43,54,86,30,40,35,36,43,41,50,52,60,73,79,52,49,63,60,22,55,74,33,37,66,61,35,41,40,42,33,35,50,12,47,50,39,50,52,52,32,32,53,76,53,56,17,46,33,39,38,39,63,46,42,23,52,28,38,47,15,76,29,42,43,18,29,31,39,34,47,35,48,47,40,38,27,46,55,33,73,44,96,62,79,32,34,21,31,30,36,32,35,60,45,53,58,77,32,85,92,34,71,56,53,52,44,51,55,26,47,63,67,56,37,58,33,80,40,42,49,59,78,23,35,42,40,46,41,46,61,66,56,52,50,50,48,50,51,49,43,70,67,67,58,83,38,13,29,37,35,29,59,64,61,55,36,36,37,43,44,47,50,54,52,35,46,34,66,69,45,19,59,83,58,78,38,58,47,87,66,46,44,78,42,75,72,46,78,55,80,61,60,69,57,63,71,43,86,60,46,72,69,49,44,72,54,28,33,28,44,96,57,32,36,40,34,57,20,92,87,43,56,62,89,72,61,86,51,91,79,49,38,70,66,88,63,52,87,51,52,72,79,67,57,68,57,59,50,53,69,58,49,41,57,56,47,60,74,74,105

Radius of gyration: 26.35 Å; Cα contacts (8 Å, |Δi|>4): 1410; chains: 2; bounding box: 55×80×66 Å

Foldseek 3Di:
DFPQAQFAEEEEVLLFDLNVLLVVVSVVNHHQAYEYEYQDPVSLVVVCVVPVVDPRYHYYHDALLDLVVLLVSLARGQEYEYPWADADFQVCQVPLPVRLSRLANSLVSNLVSCQVRQHQEYEYEAELCLAVFQGRNNVSRVNSLVVQLVSQVDPGNYAGEYEYEWAEPPTPPDQLVQLLVQLLVQDAAEAADQLAKTFYDYSVLVSVQRSVCRVFGPHNKYKYWDTAMAGVNLLSLLSLVQRNVVNPHHSVRHHYHHDHDDRRDDSYGDRHDLVQLQQWKDAPTIIIRDRPPDHSVPRDTPRIDRDPDRPCVPVPHDHDGSVRSNVVVVVVD/DFPQAQFAEEEEVLLFDLNVLLVVVSVVNHHQAYEYEYQDPVSLVVVCVVPVVDPRYHYYHDALLDLVVLLVSLARGQEYEYPWADADQQVCQVPLPVRLSRLANSLVSNLVSCQVRQHQEYEYEAELCLAVFQGRNNVSRVNSLVVQLVSQVDPGNYAGEYEYEWAEPPTPPDQLVQLLVQLLVQDAAEAADQLAKTFYDYSVLVSVQRSVCRVFGPHNKYKYWDTAMAGVNLLSLLSLVQRNVVNPHHSVRHHYHHDHDDRRDDSYGDRHDLVQLQQWKDAPTIIIRDRPPDHSVPRDTPRIDRDPDSPCVPVPHDHDGSVRSNVVVVVVD